Protein AF-0000000074538778 (afdb_homodimer)

InterPro domains:
  IPR007161 Putative heavy-metal chelation domain [PF04016] (122-268)
  IPR025251 Domain of unknown function DUF4213 [PF13938] (13-103)

Radius of gyration: 25.11 Å; Cα contacts (8 Å, |Δi|>4): 1162; chains: 2; bounding box: 48×78×56 Å

Organism: Campylobacter curvus (strain 525.92) (NCBI:txid360105)

pLDDT: mean 92.42, std 10.88, range [42.21, 98.9]

Secondary structure (DSSP, 8-state):
--HHHHHHHHHHHHHHGGGGGG-BEEEEEE-SSEEEEEETTS-EEEEE--GGGGTT--SSHHHHTT-TTTT--TT-BHHHHHGGGG-SSHHHHHHHHHHHHHHHHHHHHH-TTSSEEEET--GGGGS---TT-EEEEES--HHHHHHHHHTT-EEEEEES-GGGS-HHHHTTEEEGGGHHHHGGG-SEEEEEGGGGTTT-HHHHHHHS-TT-EEEEESTTS-S-THHHHTTT--EEEEEEES-HHHHHHHHHTT--HHHHBTTTEEEEEEE----/--HHHHHHHHHHHHHHGGGGGG-BEEEEEE-SSEEEEEETTS-EEEEE--GGGGTT--SSHHHHTT-TTTT--TT-BHHHHHGGGG-SSHHHHHHHHHHHHHHHHHHHHH-TTSSEEEET--GGGGS---TT-EEEEES--HHHHHHHHHTT-EEEEEES-GGGS-GGGGGGEEEGGGHHHHGGG-SEEEEEGGGGTTT-HHHHHHHS-TT-EEEEESTTS-S-THHHHTTT--EEEEEEES-HHHHHHHHHTT--HHHHBTTTEEEEEEE----

Solvent-accessible surface area (backbone atoms only — not comparable to full-atom values): 28325 Å² total; per-residue (Å²): 124,56,61,51,60,52,49,35,50,51,52,48,47,64,72,48,49,75,57,52,76,76,34,22,30,60,42,61,29,34,12,60,41,29,25,33,31,28,32,70,87,60,42,30,14,36,14,59,36,66,58,77,75,45,57,50,61,52,57,42,83,77,37,52,73,65,40,75,52,33,60,61,57,58,68,40,45,49,66,70,41,54,70,22,64,68,45,88,46,61,67,47,22,30,49,15,45,5,49,49,24,16,50,29,48,52,49,35,72,74,39,69,76,76,47,46,74,38,75,76,36,59,41,74,75,68,65,68,84,54,77,91,38,37,32,36,33,38,44,88,52,59,74,59,53,51,52,34,60,76,66,67,45,47,59,38,30,34,31,90,56,68,76,53,52,53,79,88,51,50,82,37,54,40,54,57,81,49,42,82,71,48,42,48,67,22,45,30,39,42,32,43,24,62,28,69,71,72,62,44,46,68,62,54,51,70,45,40,37,91,84,30,44,26,37,38,34,40,53,40,31,51,77,55,50,60,51,46,41,77,58,55,40,52,29,35,15,23,59,46,63,75,33,37,68,62,40,43,43,15,22,21,38,49,19,38,60,79,66,28,51,81,74,27,24,34,39,23,20,38,36,71,67,79,121,123,56,62,50,61,50,49,34,50,50,51,48,47,65,71,49,49,75,58,52,77,75,34,22,29,59,41,61,29,33,13,60,41,29,26,35,30,28,33,69,87,60,42,30,13,36,15,60,34,66,59,77,74,45,58,48,60,50,60,43,79,77,36,50,73,63,39,76,50,33,60,61,56,58,68,40,47,50,65,71,43,53,70,24,63,67,46,88,47,60,67,46,21,32,51,15,44,6,50,49,22,16,49,29,48,53,48,36,70,74,37,68,78,79,47,44,74,38,75,77,36,59,40,75,73,69,64,68,83,53,75,91,38,36,33,36,32,37,45,89,51,58,74,59,52,49,51,34,61,76,67,67,44,48,60,38,31,33,30,90,58,69,76,54,50,52,78,88,52,50,82,35,53,40,53,57,83,49,43,82,72,49,42,48,68,22,45,31,40,42,33,42,24,64,30,68,71,72,64,45,46,66,60,53,52,69,46,40,38,91,85,32,44,26,34,37,34,40,52,42,30,53,76,56,50,60,50,47,42,78,58,55,40,52,27,36,16,23,60,46,65,75,33,38,69,62,40,45,43,15,22,22,37,48,19,37,60,78,65,27,52,82,73,27,25,34,40,25,20,37,37,72,67,78,119

Structure (mmCIF, N/CA/C/O backbone):
data_AF-0000000074538778-model_v1
#
loop_
_entity.id
_entity.type
_entity.pdbx_description
1 polymer 'DUF364 domain-containing protein'
#
loop_
_atom_site.group_PDB
_atom_site.id
_atom_site.type_symbol
_atom_site.label_atom_id
_atom_site.label_alt_id
_atom_site.label_comp_id
_atom_site.label_asym_id
_atom_site.label_entity_id
_atom_site.label_seq_id
_atom_site.pdbx_PDB_ins_code
_atom_site.Cartn_x
_atom_site.Cartn_y
_atom_site.Cartn_z
_atom_site.occupancy
_atom_site.B_iso_or_equiv
_atom_site.auth_seq_id
_atom_site.auth_comp_id
_atom_site.auth_asym_id
_atom_site.auth_atom_id
_atom_site.pdbx_PDB_model_num
ATOM 1 N N . MET A 1 1 ? -11.277 22.935 -6.457 1 66.07 1 MET A N 1
ATOM 2 C CA . MET A 1 1 ? -9.817 22.98 -6.465 1 66.07 1 MET A CA 1
ATOM 3 C C . MET A 1 1 ? -9.282 23.518 -5.142 1 66.07 1 MET A C 1
ATOM 5 O O . MET A 1 1 ? -9.855 24.444 -4.566 1 66.07 1 MET A O 1
ATOM 9 N N . SER A 1 2 ? -8.25 22.771 -4.626 1 83.45 2 SER A N 1
ATOM 10 C CA . SER A 1 2 ? -7.793 23.202 -3.309 1 83.45 2 SER A CA 1
ATOM 11 C C . SER A 1 2 ? -7.006 24.505 -3.396 1 83.45 2 SER A C 1
ATOM 13 O O . SER A 1 2 ? -5.907 24.537 -3.954 1 83.45 2 SER A O 1
ATOM 15 N N . LYS A 1 3 ? -7.53 25.666 -2.967 1 93.77 3 LYS A N 1
ATOM 16 C CA . LYS A 1 3 ? -6.87 26.967 -2.908 1 93.77 3 LYS A CA 1
ATOM 17 C C . LYS A 1 3 ? -5.702 26.947 -1.927 1 93.77 3 LYS A C 1
ATOM 19 O O . LYS A 1 3 ? -4.7 27.635 -2.132 1 93.77 3 LYS A O 1
ATOM 24 N N . ILE A 1 4 ? -5.816 26.131 -0.968 1 96.57 4 ILE A N 1
ATOM 25 C CA . ILE A 1 4 ? -4.775 26.031 0.049 1 96.57 4 ILE A CA 1
ATOM 26 C C . ILE A 1 4 ? -3.5 25.466 -0.571 1 96.57 4 ILE A C 1
ATOM 28 O O . ILE A 1 4 ? -2.412 26.015 -0.379 1 96.57 4 ILE A O 1
ATOM 32 N N . LEU A 1 5 ? -3.605 24.417 -1.345 1 97.24 5 LEU A N 1
ATOM 33 C CA . LEU A 1 5 ? -2.441 23.821 -1.992 1 97.24 5 LEU A CA 1
ATOM 34 C C . LEU A 1 5 ? -1.832 24.782 -3.008 1 97.24 5 LEU A C 1
ATOM 36 O O . LEU A 1 5 ? -0.608 24.896 -3.104 1 97.24 5 LEU A O 1
ATOM 40 N N . GLU A 1 6 ? -2.675 25.508 -3.682 1 96.93 6 GLU A N 1
ATOM 41 C CA . GLU A 1 6 ? -2.205 26.477 -4.667 1 96.93 6 GLU A CA 1
ATOM 42 C C . GLU A 1 6 ? -1.406 27.595 -4.003 1 96.93 6 GLU A C 1
ATOM 44 O O . GLU A 1 6 ? -0.347 27.987 -4.498 1 96.93 6 GLU A O 1
ATOM 49 N N . GLN A 1 7 ? -1.951 28.116 -2.972 1 97.34 7 GLN A N 1
ATOM 50 C CA . GLN A 1 7 ? -1.286 29.203 -2.261 1 97.34 7 GLN A CA 1
ATOM 51 C C . GLN A 1 7 ? 0.018 28.729 -1.627 1 97.34 7 GLN A C 1
ATOM 53 O O . GLN A 1 7 ? 1.004 29.468 -1.596 1 97.34 7 GLN A O 1
ATOM 58 N N . THR A 1 8 ? -0.008 27.523 -1.117 1 97.18 8 THR A N 1
ATOM 59 C CA . THR A 1 8 ? 1.219 26.947 -0.577 1 97.18 8 THR A CA 1
ATOM 60 C C . THR A 1 8 ? 2.28 26.815 -1.666 1 97.18 8 THR A C 1
ATOM 62 O O . THR A 1 8 ? 3.441 27.173 -1.456 1 97.18 8 THR A O 1
ATOM 65 N N . LEU A 1 9 ? 1.862 26.338 -2.797 1 97.43 9 LEU A N 1
ATOM 66 C CA . LEU A 1 9 ? 2.772 26.221 -3.931 1 97.43 9 LEU A CA 1
ATOM 67 C C . LEU A 1 9 ? 3.314 27.588 -4.336 1 97.43 9 LEU A C 1
ATOM 69 O O . LEU A 1 9 ? 4.5 27.723 -4.645 1 97.43 9 LEU A O 1
ATOM 73 N N . GLY A 1 10 ? 2.425 28.542 -4.365 1 97.43 10 GLY A N 1
ATOM 74 C CA . GLY A 1 10 ? 2.872 29.898 -4.644 1 97.43 10 GLY A CA 1
ATOM 75 C C . GLY A 1 10 ? 3.975 30.366 -3.713 1 97.43 10 GLY A C 1
ATOM 76 O O . GLY A 1 10 ? 4.961 30.956 -4.159 1 97.43 10 GLY A O 1
ATOM 77 N N . GLN A 1 11 ? 3.863 30.135 -2.44 1 96.77 11 GLN A N 1
ATOM 78 C CA . GLN A 1 11 ? 4.877 30.501 -1.457 1 96.77 11 GLN A CA 1
ATOM 79 C C . GLN A 1 11 ? 6.19 29.769 -1.723 1 96.77 11 GLN A C 1
ATOM 81 O O . GLN A 1 11 ? 7.269 30.348 -1.583 1 96.77 11 GLN A O 1
ATOM 86 N N . ILE A 1 12 ? 6.084 28.514 -2.097 1 97.72 12 ILE A N 1
ATOM 87 C CA . ILE A 1 12 ? 7.263 27.71 -2.397 1 97.72 12 ILE A CA 1
ATOM 88 C C . ILE A 1 12 ? 8.008 28.311 -3.588 1 97.72 12 ILE A C 1
ATOM 90 O O . ILE A 1 12 ? 9.23 28.472 -3.546 1 97.72 12 ILE A O 1
ATOM 94 N N . TYR A 1 13 ? 7.265 28.654 -4.603 1 97.95 13 TYR A N 1
ATOM 95 C CA . TYR A 1 13 ? 7.875 29.262 -5.78 1 97.95 13 TYR A CA 1
ATOM 96 C C . TYR A 1 13 ? 8.537 30.589 -5.427 1 97.95 13 TYR A C 1
ATOM 98 O O . TYR A 1 13 ? 9.595 30.924 -5.965 1 97.95 13 TYR A O 1
ATOM 106 N N . GLU A 1 14 ? 7.918 31.301 -4.538 1 97.38 14 GLU A N 1
ATOM 107 C CA . GLU A 1 14 ? 8.48 32.577 -4.106 1 97.38 14 GLU A CA 1
ATOM 108 C C . GLU A 1 14 ? 9.798 32.377 -3.363 1 97.38 14 GLU A C 1
ATOM 110 O O . GLU A 1 14 ? 10.758 33.119 -3.581 1 97.38 14 GLU A O 1
ATOM 115 N N . ILE A 1 15 ? 9.861 31.442 -2.54 1 96.96 15 ILE A N 1
ATOM 116 C CA . ILE A 1 15 ? 11.021 31.233 -1.68 1 96.96 15 ILE A CA 1
ATOM 117 C C . ILE A 1 15 ? 12.147 30.585 -2.481 1 96.96 15 ILE A C 1
ATOM 119 O O . ILE A 1 15 ? 13.302 31.01 -2.397 1 96.96 15 ILE A O 1
ATOM 123 N N . LEU A 1 16 ? 11.816 29.527 -3.275 1 97.32 16 LEU A N 1
ATOM 124 C CA . LEU A 1 16 ? 12.849 28.746 -3.948 1 97.32 16 LEU A CA 1
ATOM 125 C C . LEU A 1 16 ? 13.26 29.405 -5.26 1 97.32 16 LEU A C 1
ATOM 127 O O . LEU A 1 16 ? 14.377 29.197 -5.741 1 97.32 16 LEU A O 1
ATOM 131 N N . GLY A 1 17 ? 12.371 30.192 -5.891 1 96.51 17 GLY A N 1
ATOM 132 C CA . GLY A 1 17 ? 12.679 30.83 -7.161 1 96.51 17 GLY A CA 1
ATOM 133 C C . GLY A 1 17 ? 13.146 29.852 -8.222 1 96.51 17 GLY A C 1
ATOM 134 O O . GLY A 1 17 ? 12.498 28.832 -8.462 1 96.51 17 GLY A O 1
ATOM 135 N N . SER A 1 18 ? 14.265 30.068 -8.873 1 96.89 18 SER A N 1
ATOM 136 C CA . SER A 1 18 ? 14.776 29.274 -9.985 1 96.89 18 SER A CA 1
ATOM 137 C C . SER A 1 18 ? 15.392 27.968 -9.495 1 96.89 18 SER A C 1
ATOM 139 O O . SER A 1 18 ? 15.635 27.054 -10.286 1 96.89 18 SER A O 1
ATOM 141 N N . GLU A 1 19 ? 15.617 27.892 -8.241 1 97.25 19 GLU A N 1
ATOM 142 C CA . GLU A 1 19 ? 16.212 26.682 -7.683 1 97.25 19 GLU A CA 1
ATOM 143 C C . GLU A 1 19 ? 15.313 25.47 -7.909 1 97.25 19 GLU A C 1
ATOM 145 O O . GLU A 1 19 ? 15.797 24.339 -7.99 1 97.25 19 GLU A O 1
ATOM 150 N N . ILE A 1 20 ? 14.072 25.74 -7.985 1 98 20 ILE A N 1
ATOM 151 C CA . ILE A 1 20 ? 13.107 24.653 -8.107 1 98 20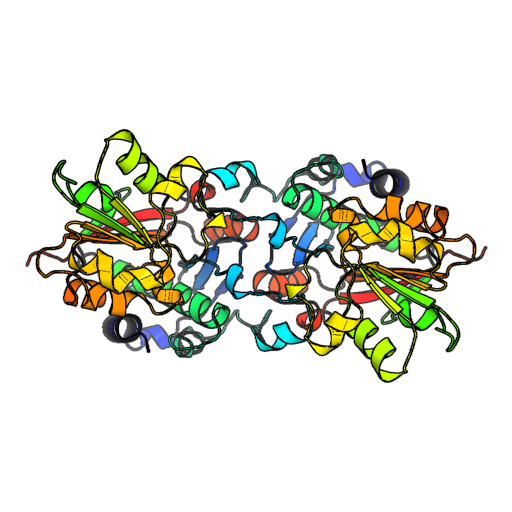 ILE A CA 1
ATOM 152 C C . ILE A 1 20 ? 13.34 23.9 -9.415 1 98 20 ILE A C 1
ATOM 154 O O . ILE A 1 20 ? 13.02 22.714 -9.522 1 98 20 ILE A O 1
ATOM 158 N N . GLU A 1 21 ? 13.934 24.537 -10.416 1 97.82 21 GLU A N 1
ATOM 159 C CA . GLU A 1 21 ? 14.214 23.933 -11.715 1 97.82 21 GLU A CA 1
ATOM 160 C C . GLU A 1 21 ? 15.252 22.822 -11.595 1 97.82 21 GLU A C 1
ATOM 162 O O . GLU A 1 21 ? 15.335 21.947 -12.46 1 97.82 21 GLU A O 1
ATOM 167 N N . ASN A 1 22 ? 15.997 22.813 -10.523 1 98.04 22 ASN A N 1
ATOM 168 C CA . ASN A 1 22 ? 17.074 21.845 -10.344 1 98.04 22 ASN A CA 1
ATOM 169 C C . ASN A 1 22 ? 16.68 20.741 -9.368 1 98.04 22 ASN A C 1
ATOM 171 O O . ASN A 1 22 ? 17.495 19.878 -9.037 1 98.04 22 ASN A O 1
ATOM 175 N N . LEU A 1 23 ? 15.496 20.792 -8.899 1 98.71 23 LEU A N 1
ATOM 176 C CA . LEU A 1 23 ? 15.036 19.789 -7.946 1 98.71 23 LEU A CA 1
ATOM 177 C C . LEU A 1 23 ? 14.266 18.679 -8.653 1 98.71 23 LEU A C 1
ATOM 179 O O . LEU A 1 23 ? 13.362 18.952 -9.447 1 98.71 23 LEU A O 1
ATOM 183 N N . SER A 1 24 ? 14.681 17.483 -8.376 1 98.78 24 SER A N 1
ATOM 184 C CA . SER A 1 24 ? 14.063 16.299 -8.964 1 98.78 24 SER A CA 1
ATOM 185 C C . SER A 1 24 ? 13.83 15.218 -7.914 1 98.78 24 SER A C 1
ATOM 187 O O . SER A 1 24 ? 14.388 15.281 -6.816 1 98.78 24 SER A O 1
ATOM 189 N N . VAL A 1 25 ? 13.037 14.302 -8.302 1 98.51 25 VAL A N 1
ATOM 190 C CA . VAL A 1 25 ? 12.722 13.2 -7.399 1 98.51 25 VAL A CA 1
ATOM 191 C C . VAL A 1 25 ? 13.799 12.122 -7.503 1 98.51 25 VAL A C 1
ATOM 193 O O . VAL A 1 25 ? 14.176 11.716 -8.605 1 98.51 25 VAL A O 1
ATOM 196 N N . GLU A 1 26 ? 14.256 11.729 -6.391 1 98.62 26 GLU A N 1
ATOM 197 C CA . GLU A 1 26 ? 15.294 10.704 -6.332 1 98.62 26 GLU A CA 1
ATOM 198 C C . GLU A 1 26 ? 14.709 9.348 -5.948 1 98.62 26 GLU A C 1
ATOM 200 O O . GLU A 1 26 ? 15.253 8.305 -6.317 1 98.62 26 GLU A O 1
ATOM 205 N N . ARG A 1 27 ? 13.664 9.338 -5.239 1 98.5 27 ARG A N 1
ATOM 206 C CA . ARG A 1 27 ? 13.038 8.108 -4.766 1 98.5 27 ARG A CA 1
ATOM 207 C C . ARG A 1 27 ? 11.566 8.333 -4.437 1 98.5 27 ARG A C 1
ATOM 209 O O . ARG A 1 27 ? 11.197 9.384 -3.908 1 98.5 27 ARG A O 1
ATOM 216 N N . VAL A 1 28 ? 10.738 7.459 -4.779 1 98.59 28 VAL A N 1
ATOM 217 C CA . VAL A 1 28 ? 9.31 7.485 -4.48 1 98.59 28 VAL A CA 1
ATOM 218 C C . VAL A 1 28 ? 8.879 6.139 -3.902 1 98.59 28 VAL A C 1
ATOM 220 O O . VAL A 1 28 ? 9.281 5.085 -4.401 1 98.59 28 VAL A O 1
ATOM 223 N N . VAL A 1 29 ? 8.111 6.158 -2.86 1 98.49 29 VAL A N 1
ATOM 224 C CA . VAL A 1 29 ? 7.566 4.94 -2.269 1 98.49 29 VAL A CA 1
ATOM 225 C C . VAL A 1 29 ? 6.093 5.146 -1.923 1 98.49 29 VAL A C 1
ATOM 227 O O . VAL A 1 29 ? 5.757 5.993 -1.092 1 98.49 29 VAL A O 1
ATOM 230 N N . PHE A 1 30 ? 5.265 4.413 -2.583 1 96.8 30 PHE A N 1
ATOM 231 C CA . PHE A 1 30 ? 3.877 4.282 -2.154 1 96.8 30 PHE A CA 1
ATOM 232 C C . PHE A 1 30 ? 3.717 3.115 -1.187 1 96.8 30 PHE A C 1
ATOM 234 O O . PHE A 1 30 ? 3.515 1.975 -1.609 1 96.8 30 PHE A O 1
ATOM 241 N N . GLY A 1 31 ? 3.833 3.451 0.135 1 95.49 31 GLY A N 1
ATOM 242 C CA . GLY A 1 31 ? 3.615 2.429 1.146 1 95.49 31 GLY A CA 1
ATOM 243 C C . GLY A 1 31 ? 2.15 2.217 1.475 1 95.49 31 GLY A C 1
ATOM 244 O O . GLY A 1 31 ? 1.28 2.894 0.922 1 95.49 31 GLY A O 1
ATOM 245 N N . LEU A 1 32 ? 1.908 1.312 2.307 1 93.36 32 LEU A N 1
ATOM 246 C CA . LEU A 1 32 ? 0.542 0.94 2.662 1 93.36 32 LEU A CA 1
ATOM 247 C C . LEU A 1 32 ? -0.135 2.051 3.457 1 93.36 32 LEU A C 1
ATOM 249 O O . LEU A 1 32 ? -1.337 2.282 3.308 1 93.36 32 LEU A O 1
ATOM 253 N N . PHE A 1 33 ? 0.695 2.797 4.19 1 92.9 33 PHE A N 1
ATOM 254 C CA . PHE A 1 33 ? 0.087 3.789 5.068 1 92.9 33 PHE A CA 1
ATOM 255 C C . PHE A 1 33 ? 0.466 5.2 4.636 1 92.9 33 PHE A C 1
ATOM 257 O O . PHE A 1 33 ? -0.345 6.124 4.732 1 92.9 33 PHE A O 1
ATOM 264 N N . PHE A 1 34 ? 1.683 5.225 4.217 1 95.53 34 PHE A N 1
ATOM 265 C CA . PHE A 1 34 ? 2.193 6.53 3.813 1 95.53 34 PHE A CA 1
ATOM 266 C C . PHE A 1 34 ? 2.888 6.445 2.46 1 95.53 34 PHE A C 1
ATOM 268 O O . PHE A 1 34 ? 3.389 5.385 2.079 1 95.53 34 PHE A O 1
ATOM 275 N N . THR A 1 35 ? 2.888 7.528 1.818 1 97.44 35 THR A N 1
ATOM 276 C CA . THR A 1 35 ? 3.675 7.767 0.612 1 97.44 35 THR A CA 1
ATOM 277 C C . THR A 1 35 ? 4.81 8.748 0.893 1 97.44 35 THR A C 1
ATOM 279 O O . THR A 1 35 ? 4.606 9.769 1.553 1 97.44 35 THR A O 1
ATOM 282 N N . GLY A 1 36 ? 6.018 8.367 0.466 1 98.45 36 GLY A N 1
ATOM 283 C CA . GLY A 1 36 ? 7.173 9.224 0.68 1 98.45 36 GLY A CA 1
ATOM 284 C C . GLY A 1 36 ? 7.932 9.533 -0.596 1 98.45 36 GLY A C 1
ATOM 285 O O . GLY A 1 36 ? 7.929 8.735 -1.535 1 98.45 36 GLY A O 1
ATOM 286 N N . VAL A 1 37 ? 8.555 10.69 -0.618 1 98.74 37 VAL A N 1
ATOM 287 C CA . VAL A 1 37 ? 9.421 11.092 -1.722 1 98.74 37 VAL A CA 1
ATOM 288 C C . VAL A 1 37 ? 10.716 11.686 -1.174 1 98.74 37 VAL A C 1
ATOM 290 O O . VAL A 1 37 ? 10.712 12.342 -0.129 1 98.74 37 VAL A O 1
ATOM 293 N N . LYS A 1 38 ? 11.759 11.382 -1.762 1 98.9 38 LYS A N 1
ATOM 294 C CA . LYS A 1 38 ? 13.039 12.041 -1.521 1 98.9 38 LYS A CA 1
ATOM 295 C C . LYS A 1 38 ? 13.495 12.824 -2.749 1 98.9 38 LYS A C 1
ATOM 297 O O . LYS A 1 38 ? 13.461 12.308 -3.868 1 98.9 38 LYS A O 1
ATOM 302 N N . LEU A 1 39 ? 13.846 14.049 -2.588 1 98.88 39 LEU A N 1
ATOM 303 C CA . LEU A 1 39 ? 14.383 14.878 -3.662 1 98.88 39 LEU A CA 1
ATOM 304 C C . LEU A 1 39 ? 15.901 14.76 -3.733 1 98.88 39 LEU A C 1
ATOM 306 O O . LEU A 1 39 ? 16.53 14.226 -2.816 1 98.88 39 LEU A O 1
ATOM 310 N N . ASN A 1 40 ? 16.447 15.232 -4.814 1 98.76 40 ASN A N 1
ATOM 311 C CA . ASN A 1 40 ? 17.883 15.109 -5.043 1 98.76 40 ASN A CA 1
ATOM 312 C C . ASN A 1 40 ? 18.68 15.987 -4.083 1 98.76 40 ASN A C 1
ATOM 314 O O . ASN A 1 40 ? 19.9 15.847 -3.975 1 98.76 40 ASN A O 1
ATOM 318 N N . ASN A 1 41 ? 18.11 16.909 -3.35 1 98.49 41 ASN A N 1
ATOM 319 C CA . ASN A 1 41 ? 18.816 17.677 -2.33 1 98.49 41 ASN A CA 1
ATOM 320 C C . ASN A 1 41 ? 18.804 16.963 -0.982 1 98.49 41 ASN A C 1
ATOM 322 O O . ASN A 1 41 ? 19.232 17.526 0.027 1 98.49 41 ASN A O 1
ATOM 326 N N . GLY A 1 42 ? 18.19 15.771 -0.902 1 98.5 42 GLY A N 1
ATOM 327 C CA . GLY A 1 42 ? 18.252 14.931 0.284 1 98.5 42 GLY A CA 1
ATOM 328 C C . GLY A 1 42 ? 17.047 15.091 1.191 1 98.5 42 GLY A C 1
ATOM 329 O O . GLY A 1 42 ? 16.929 14.397 2.203 1 98.5 42 GLY A O 1
ATOM 330 N N . VAL A 1 43 ? 16.12 15.947 0.883 1 98.6 43 VAL A N 1
ATOM 331 C CA . VAL A 1 43 ? 14.959 16.225 1.722 1 98.6 43 VAL A CA 1
ATOM 332 C C . VAL A 1 43 ? 13.789 15.343 1.293 1 98.6 43 VAL A C 1
ATOM 334 O O . VAL A 1 43 ? 13.593 15.098 0.1 1 98.6 43 VAL A O 1
ATOM 337 N N . ALA A 1 44 ? 13.015 14.876 2.249 1 98.69 44 ALA A N 1
ATOM 338 C CA . ALA A 1 44 ? 11.878 14.009 1.949 1 98.69 44 ALA A CA 1
ATOM 339 C C . ALA A 1 44 ? 10.568 14.645 2.403 1 98.69 44 ALA A C 1
ATOM 341 O O . ALA A 1 44 ? 10.568 15.551 3.24 1 98.69 44 ALA A O 1
ATOM 342 N N . GLY A 1 45 ? 9.536 14.269 1.813 1 98.63 45 GLY A N 1
ATOM 343 C CA . GLY A 1 45 ? 8.169 14.587 2.193 1 98.63 45 GLY A CA 1
ATOM 344 C C . GLY A 1 45 ? 7.281 13.362 2.306 1 98.63 45 GLY A C 1
ATOM 345 O O . GLY A 1 45 ? 7.57 12.322 1.71 1 98.63 45 GLY A O 1
ATOM 346 N N . VAL A 1 46 ? 6.212 13.488 3.084 1 98.35 46 VAL A N 1
ATOM 347 C CA . VAL A 1 46 ? 5.344 12.356 3.389 1 98.35 46 VAL A CA 1
ATOM 348 C C . VAL A 1 46 ? 3.882 12.772 3.246 1 98.35 46 VAL A C 1
ATOM 350 O O . VAL A 1 46 ? 3.526 13.918 3.529 1 98.35 46 VAL A O 1
ATOM 353 N N . SER A 1 47 ? 3.085 11.911 2.812 1 97.57 47 SER A N 1
ATOM 354 C CA . SER A 1 47 ? 1.632 12.028 2.739 1 97.57 47 SER A CA 1
ATOM 355 C C . SER A 1 47 ? 0.954 10.702 3.062 1 97.57 47 SER A C 1
ATOM 357 O O . SER A 1 47 ? 1.555 9.637 2.906 1 97.57 47 SER A O 1
ATOM 359 N N . TYR A 1 48 ? -0.199 10.781 3.579 1 95.51 48 TYR A N 1
ATOM 360 C CA . TYR A 1 48 ? -1.008 9.588 3.804 1 95.51 48 TYR A CA 1
ATOM 361 C C . TYR A 1 48 ? -1.328 8.889 2.488 1 95.51 48 TYR A C 1
ATOM 363 O O . TYR A 1 48 ? -1.599 9.545 1.48 1 95.51 48 TYR A O 1
ATOM 371 N N . THR A 1 49 ? -1.285 7.549 2.462 1 94.43 49 THR A N 1
ATOM 372 C CA . THR A 1 49 ? -1.726 6.775 1.307 1 94.43 49 THR A CA 1
ATOM 373 C C . THR A 1 49 ? -3.224 6.496 1.382 1 94.43 49 THR A C 1
ATOM 375 O O . THR A 1 49 ? -3.69 5.819 2.301 1 94.43 49 THR A O 1
ATOM 378 N N . PRO A 1 50 ? -3.968 6.938 0.458 1 90.22 50 PRO A N 1
ATOM 379 C CA . PRO A 1 50 ? -5.423 6.774 0.509 1 90.22 50 PRO A CA 1
ATOM 380 C C . PRO A 1 50 ? -5.882 5.408 0.005 1 90.22 50 PRO A C 1
ATOM 382 O O . PRO A 1 50 ? -6.496 5.314 -1.06 1 90.22 50 PRO A O 1
ATOM 385 N N . LEU A 1 51 ? -5.772 4.423 0.756 1 85.2 51 LEU A N 1
ATOM 386 C CA . LEU A 1 51 ? -6.025 3.044 0.354 1 85.2 51 LEU A CA 1
ATOM 387 C C . LEU A 1 51 ? -7.488 2.848 -0.028 1 85.2 51 LEU A C 1
ATOM 389 O O . LEU A 1 51 ? -7.797 2.091 -0.951 1 85.2 51 LEU A O 1
ATOM 393 N N . LYS A 1 52 ? -8.378 3.477 0.651 1 78.16 52 LYS A N 1
ATOM 394 C CA . LYS A 1 52 ? -9.807 3.265 0.437 1 78.16 52 LYS A CA 1
ATOM 395 C C . LYS A 1 52 ? -10.235 3.754 -0.943 1 78.16 52 LYS A C 1
ATOM 397 O O . LYS A 1 52 ? -11.256 3.314 -1.474 1 78.16 52 LYS A O 1
ATOM 402 N N . SER A 1 53 ? -9.46 4.755 -1.306 1 73.53 53 SER A N 1
ATOM 403 C CA . SER A 1 53 ? -9.787 5.289 -2.624 1 73.53 53 SER A CA 1
ATOM 404 C C . SER A 1 53 ? -9.363 4.329 -3.73 1 73.53 53 SER A C 1
ATOM 406 O O . SER A 1 53 ? -9.735 4.508 -4.891 1 73.53 53 SER A O 1
ATOM 408 N N . LEU A 1 54 ? -8.462 3.447 -3.331 1 72.41 54 LEU A N 1
ATOM 409 C CA . LEU A 1 54 ? -8.003 2.492 -4.335 1 72.41 54 LEU A CA 1
ATOM 410 C C . LEU A 1 54 ? -9.065 1.431 -4.601 1 72.41 54 LEU A C 1
ATOM 412 O O . LEU A 1 54 ? -9.025 0.751 -5.629 1 72.41 54 LEU A O 1
ATOM 416 N N . GLY A 1 55 ? -10.302 1.926 -4.228 1 56.75 55 GLY A N 1
ATOM 417 C CA . GLY A 1 55 ? -11.45 1.078 -4.506 1 56.75 55 GLY A CA 1
ATOM 418 C C . GLY A 1 55 ? -11.094 -0.394 -4.604 1 56.75 55 GLY A C 1
ATOM 419 O O . GLY A 1 55 ? -10.131 -0.848 -3.983 1 56.75 55 GLY A O 1
ATOM 420 N N . SER A 1 56 ? -11.905 -0.953 -5.379 1 51.53 56 SER A N 1
ATOM 421 C CA . SER A 1 56 ? -11.843 -2.341 -5.825 1 51.53 56 SER A CA 1
ATOM 422 C C . SER A 1 56 ? -10.692 -2.557 -6.803 1 51.53 56 SER A C 1
ATOM 424 O O . SER A 1 56 ? -10.81 -3.345 -7.743 1 51.53 56 SER A O 1
ATOM 426 N N . ALA A 1 57 ? -9.731 -1.572 -6.658 1 48.24 57 ALA A N 1
ATOM 427 C CA . ALA A 1 57 ? -8.691 -1.728 -7.671 1 48.24 57 ALA A CA 1
ATOM 428 C C . ALA A 1 57 ? -8.19 -3.169 -7.725 1 48.24 57 ALA A C 1
ATOM 430 O O . ALA A 1 57 ? -7.721 -3.708 -6.719 1 48.24 57 ALA A O 1
ATOM 431 N N . VAL A 1 58 ? -8.891 -3.882 -8.558 1 48.79 58 VAL A N 1
ATOM 432 C CA . VAL A 1 58 ? -8.276 -5.138 -8.974 1 48.79 58 VAL A CA 1
ATOM 433 C C . VAL A 1 58 ? -6.919 -4.862 -9.618 1 48.79 58 VAL A C 1
ATOM 435 O O . VAL A 1 58 ? -6.735 -3.835 -10.277 1 48.79 58 VAL A O 1
ATOM 438 N N . CYS A 1 59 ? -5.718 -5.294 -9.023 1 53.15 59 CYS A N 1
ATOM 439 C CA . CYS A 1 59 ? -4.342 -5.103 -9.468 1 53.15 59 CYS A CA 1
ATOM 440 C C . CYS A 1 59 ? -4.296 -4.686 -10.933 1 53.15 59 CYS A C 1
ATOM 442 O O . CYS A 1 59 ? -3.44 -3.894 -11.331 1 53.15 59 CYS A O 1
ATOM 444 N N . CYS A 1 60 ? -5.226 -4.881 -11.804 1 58.15 60 CYS A N 1
ATOM 445 C CA . CYS A 1 60 ? -4.582 -4.99 -13.108 1 58.15 60 CYS A CA 1
ATOM 446 C C . CYS A 1 60 ? -5.172 -3.989 -14.093 1 58.15 60 CYS A C 1
ATOM 448 O O . CYS A 1 60 ? -4.63 -2.897 -14.275 1 58.15 60 CYS A O 1
ATOM 450 N N . PRO A 1 61 ? -6.069 -4.104 -14.992 1 47.35 61 PRO A N 1
ATOM 451 C CA . PRO A 1 61 ? -6.34 -3.24 -16.144 1 47.35 61 PRO A CA 1
ATOM 452 C C . PRO A 1 61 ? -6.718 -1.817 -15.737 1 47.35 61 PRO A C 1
ATOM 454 O O . PRO A 1 61 ? -6.248 -0.852 -16.345 1 47.35 61 PRO A O 1
ATOM 457 N N . SER A 1 62 ? -7.554 -1.63 -14.831 1 47.42 62 SER A N 1
ATOM 458 C CA . SER A 1 62 ? -8.1 -0.327 -14.465 1 47.42 62 SER A CA 1
ATOM 459 C C . SER A 1 62 ? -7.069 0.515 -13.721 1 47.42 62 SER A C 1
ATOM 461 O O . SER A 1 62 ? -7.151 1.745 -13.717 1 47.42 62 SER A O 1
ATOM 463 N N . GLN A 1 63 ? -6.04 -0.125 -13.279 1 49.74 63 GLN A N 1
ATOM 464 C CA . GLN A 1 63 ? -5.079 0.545 -12.409 1 49.74 63 GLN A CA 1
ATOM 465 C C . GLN A 1 63 ? -3.968 1.204 -13.222 1 49.74 63 GLN A C 1
ATOM 467 O O . GLN A 1 63 ? -3.388 2.204 -12.793 1 49.74 63 GLN A O 1
ATOM 472 N N . ALA A 1 64 ? -3.688 0.556 -14.405 1 46.87 64 ALA A N 1
ATOM 473 C CA . ALA A 1 64 ? -2.677 1.159 -15.269 1 46.87 64 ALA A CA 1
ATOM 474 C C . ALA A 1 64 ? -2.989 2.629 -15.536 1 46.87 64 ALA A C 1
ATOM 476 O O . ALA A 1 64 ? -2.078 3.452 -15.654 1 46.87 64 ALA A O 1
ATOM 477 N N . ASP A 1 65 ? -4.232 2.862 -15.428 1 53.37 65 ASP A N 1
ATOM 478 C CA . ASP A 1 65 ? -4.606 4.241 -15.728 1 53.37 65 ASP A CA 1
ATOM 479 C C . ASP A 1 65 ? -4.348 5.153 -14.53 1 53.37 65 ASP A C 1
ATOM 481 O O . ASP A 1 65 ? -4.197 6.366 -14.688 1 53.37 65 ASP A O 1
ATOM 485 N N . LYS A 1 66 ? -4.142 4.477 -13.449 1 57.99 66 LYS A N 1
ATOM 486 C CA . LYS A 1 66 ? -4.089 5.304 -12.246 1 57.99 66 LYS A CA 1
ATOM 487 C C . LYS A 1 66 ? -2.661 5.753 -11.95 1 57.99 66 LYS A C 1
ATOM 489 O O . LYS A 1 66 ? -2.445 6.845 -11.421 1 57.99 66 LYS A O 1
ATOM 494 N N . MET A 1 67 ? -1.634 4.974 -12.356 1 67.46 67 MET A N 1
ATOM 495 C CA . MET A 1 67 ? -0.243 5.391 -12.2 1 67.46 67 MET A CA 1
ATOM 496 C C . MET A 1 67 ? 0.585 4.987 -13.415 1 67.46 67 MET A C 1
ATOM 498 O O . MET A 1 67 ? 1.449 4.114 -13.321 1 67.46 67 MET A O 1
ATOM 502 N N . PRO A 1 68 ? 0.437 5.7 -14.437 1 69.68 68 PRO A N 1
ATOM 503 C CA . PRO A 1 68 ? 1.03 5.24 -15.695 1 69.68 68 PRO A CA 1
ATOM 504 C C . PRO A 1 68 ? 2.557 5.277 -15.675 1 69.68 68 PRO A C 1
ATOM 506 O O . PRO A 1 68 ? 3.205 4.576 -16.456 1 69.68 68 PRO A O 1
ATOM 509 N N . LEU A 1 69 ? 3.088 5.895 -14.738 1 81.87 69 LEU A N 1
ATOM 510 C CA . LEU A 1 69 ? 4.531 6.095 -14.813 1 81.87 69 LEU A CA 1
ATOM 511 C C . LEU A 1 69 ? 5.245 5.33 -13.704 1 81.87 69 LEU A C 1
ATOM 513 O O . LEU A 1 69 ? 6.379 5.658 -13.348 1 81.87 69 LEU A O 1
ATOM 517 N N . SER A 1 70 ? 4.63 4.341 -13.251 1 90.17 70 SER A N 1
ATOM 518 C CA . SER A 1 70 ? 5.29 3.528 -12.235 1 90.17 70 SER A CA 1
ATOM 519 C C . SER A 1 70 ? 6.614 2.97 -12.747 1 90.17 70 SER A C 1
ATOM 521 O O . SER A 1 70 ? 6.684 2.451 -13.863 1 90.17 70 SER A O 1
ATOM 523 N N . GLY A 1 71 ? 7.679 3.149 -12.015 1 92.94 71 GLY A N 1
ATOM 524 C CA . GLY A 1 71 ? 9.016 2.722 -12.396 1 92.94 71 GLY A CA 1
ATOM 525 C C . GLY A 1 71 ? 9.781 3.777 -13.173 1 92.94 71 GLY A C 1
ATOM 526 O O . GLY A 1 71 ? 10.94 3.57 -13.537 1 92.94 71 GLY A O 1
ATOM 527 N N . ARG A 1 72 ? 9.182 4.917 -13.427 1 94.82 72 ARG A N 1
ATOM 528 C CA . ARG A 1 72 ? 9.815 5.967 -14.219 1 94.82 72 ARG A CA 1
ATOM 529 C C . ARG A 1 72 ? 9.643 7.33 -13.557 1 94.82 72 ARG A C 1
ATOM 531 O O . ARG A 1 72 ? 9.645 8.36 -14.235 1 94.82 72 ARG A O 1
ATOM 538 N N . LEU A 1 73 ? 9.4 7.341 -12.334 1 96.96 73 LEU A N 1
ATOM 539 C CA . LEU A 1 73 ? 9.161 8.595 -11.627 1 96.96 73 LEU A CA 1
ATOM 540 C C . LEU A 1 73 ? 10.478 9.253 -11.229 1 96.96 73 LEU A C 1
ATOM 542 O O . LEU A 1 73 ? 10.566 10.481 -11.155 1 96.96 73 LEU A O 1
ATOM 546 N N . VAL A 1 74 ? 11.473 8.447 -10.971 1 97.08 74 VAL A N 1
ATOM 547 C CA . VAL A 1 74 ? 12.77 8.925 -10.505 1 97.08 74 VAL A CA 1
ATOM 548 C C . VAL A 1 74 ? 13.441 9.75 -11.6 1 97.08 74 VAL A C 1
ATOM 550 O O . VAL A 1 74 ? 13.413 9.374 -12.775 1 97.08 74 VAL A O 1
ATOM 553 N N . GLY A 1 75 ? 13.988 10.863 -11.22 1 97.62 75 GLY A N 1
ATOM 554 C CA . GLY A 1 75 ? 14.704 11.717 -12.154 1 97.62 75 GLY A CA 1
ATOM 555 C C . GLY A 1 75 ? 13.856 12.853 -12.693 1 97.62 75 GLY A C 1
ATOM 556 O O . GLY A 1 75 ? 14.386 13.845 -13.198 1 97.62 75 GLY A O 1
ATOM 557 N N . LYS A 1 76 ? 12.612 12.775 -12.602 1 97.87 76 LYS A N 1
ATOM 558 C CA . LYS A 1 76 ? 11.73 13.838 -13.074 1 97.87 76 LYS A CA 1
ATOM 559 C C . LYS A 1 76 ? 11.814 15.065 -12.17 1 97.87 76 LYS A C 1
ATOM 561 O O . LYS A 1 76 ? 11.952 14.937 -10.952 1 97.87 76 LYS A O 1
ATOM 566 N N . ASN A 1 77 ? 11.669 16.201 -12.809 1 98.67 77 ASN A N 1
ATOM 567 C CA . ASN A 1 77 ? 11.629 17.446 -12.051 1 98.67 77 ASN A CA 1
ATOM 568 C C . ASN A 1 77 ? 10.389 17.524 -11.165 1 98.67 77 ASN A C 1
ATOM 570 O O . ASN A 1 77 ? 9.315 17.058 -11.55 1 98.67 77 ASN A O 1
ATOM 574 N N . VAL A 1 78 ? 10.503 18.191 -10.058 1 98.76 78 VAL A N 1
ATOM 575 C CA . VAL A 1 78 ? 9.412 18.276 -9.092 1 98.76 78 VAL A CA 1
ATOM 576 C C . VAL A 1 78 ? 8.199 18.938 -9.741 1 98.76 78 VAL A C 1
ATOM 578 O O . VAL A 1 78 ? 7.056 18.637 -9.387 1 98.76 78 VAL A O 1
ATOM 581 N N . LYS A 1 79 ? 8.374 19.807 -10.677 1 98.34 79 LYS A N 1
ATOM 582 C CA . LYS A 1 79 ? 7.283 20.533 -11.32 1 98.34 79 LYS A CA 1
ATOM 583 C C . LYS A 1 79 ? 6.341 19.578 -12.048 1 98.34 79 LYS A C 1
ATOM 585 O O . LYS A 1 79 ? 5.144 19.848 -12.166 1 98.34 79 LYS A O 1
ATOM 590 N N . TYR A 1 80 ? 6.883 18.505 -12.528 1 97.75 80 TYR A N 1
ATOM 591 C CA . TYR A 1 80 ? 6.067 17.484 -13.175 1 97.75 80 TYR A CA 1
ATOM 592 C C . TYR A 1 80 ? 4.957 17.003 -12.248 1 97.75 80 TYR A C 1
ATOM 594 O O . TYR A 1 80 ? 3.807 16.859 -12.668 1 97.75 80 TYR A O 1
ATOM 602 N N . PHE A 1 81 ? 5.245 16.783 -11.011 1 97.95 81 PHE A N 1
ATOM 603 C CA . PHE A 1 81 ? 4.327 16.226 -10.025 1 97.95 81 PHE A CA 1
ATOM 604 C C . PHE A 1 81 ? 3.39 17.303 -9.489 1 97.95 81 PHE A C 1
ATOM 606 O O . PHE A 1 81 ? 2.246 17.016 -9.131 1 97.95 81 PHE A O 1
ATOM 613 N N . LEU A 1 82 ? 3.875 18.512 -9.409 1 97.89 82 LEU A N 1
ATOM 614 C CA . LEU A 1 82 ? 3.109 19.605 -8.821 1 97.89 82 LEU A CA 1
ATOM 615 C C . LEU A 1 82 ? 1.887 19.933 -9.673 1 97.89 82 LEU A C 1
ATOM 617 O O . LEU A 1 82 ? 0.94 20.559 -9.193 1 97.89 82 LEU A O 1
ATOM 621 N N . GLN A 1 83 ? 1.867 19.515 -10.897 1 95.87 83 GLN A N 1
ATOM 622 C CA . GLN A 1 83 ? 0.718 19.718 -11.774 1 95.87 83 GLN A CA 1
ATOM 623 C C . GLN A 1 83 ? -0.49 18.92 -11.29 1 95.87 83 GLN A C 1
ATOM 625 O O . GLN A 1 83 ? -1.627 19.222 -11.658 1 95.87 83 GLN A O 1
ATOM 630 N N . ASP A 1 84 ? -0.257 17.982 -10.432 1 95.93 84 ASP A N 1
ATOM 631 C CA . ASP A 1 84 ? -1.307 17.05 -10.035 1 95.93 84 ASP A CA 1
ATOM 632 C C . ASP A 1 84 ? -1.943 17.47 -8.712 1 95.93 84 ASP A C 1
ATOM 634 O O . ASP A 1 84 ? -2.692 16.702 -8.105 1 95.93 84 ASP A O 1
ATOM 638 N N . ILE A 1 85 ? -1.73 18.687 -8.223 1 95.47 85 ILE A N 1
ATOM 639 C CA . ILE A 1 85 ? -2.276 19.102 -6.936 1 95.47 85 ILE A CA 1
ATOM 640 C C . ILE A 1 85 ? -3.799 19.179 -7.022 1 95.47 85 ILE A C 1
ATOM 642 O O . ILE A 1 85 ? -4.486 19.164 -5.998 1 95.47 85 ILE A O 1
ATOM 646 N N . HIS A 1 86 ? -4.345 19.27 -8.225 1 93.31 86 HIS A N 1
ATOM 647 C CA . HIS A 1 86 ? -5.79 19.337 -8.412 1 93.31 86 HIS A CA 1
ATOM 648 C C . HIS A 1 86 ? -6.32 18.068 -9.072 1 93.31 86 HIS A C 1
ATOM 650 O O . HIS A 1 86 ? -7.449 18.047 -9.568 1 93.31 86 HIS A O 1
ATOM 656 N N . SER A 1 87 ? -5.505 17.087 -9.133 1 92.51 87 SER A N 1
ATOM 657 C CA . SER A 1 87 ? -5.907 15.851 -9.797 1 92.51 87 SER A CA 1
ATOM 658 C C . SER A 1 87 ? -7.051 15.17 -9.053 1 92.51 87 SER A C 1
ATOM 660 O O . SER A 1 87 ? -7.085 15.172 -7.821 1 92.51 87 SER A O 1
ATOM 662 N N . ASP A 1 88 ? -7.929 14.546 -9.802 1 89.2 88 ASP A N 1
ATOM 663 C CA . ASP A 1 88 ? -8.988 13.729 -9.217 1 89.2 88 ASP A CA 1
ATOM 664 C C . ASP A 1 88 ? -8.485 12.322 -8.901 1 89.2 88 ASP A C 1
ATOM 666 O O . ASP A 1 88 ? -9.165 11.553 -8.219 1 89.2 88 ASP A O 1
ATOM 670 N N . LYS A 1 89 ? -7.37 12.063 -9.385 1 89.48 89 LYS A N 1
ATOM 671 C CA . LYS A 1 89 ? -6.743 10.788 -9.045 1 89.48 89 LYS A CA 1
ATOM 672 C C . LYS A 1 89 ? -6.002 10.878 -7.714 1 89.48 89 LYS A C 1
ATOM 674 O O . LYS A 1 89 ? -4.983 11.563 -7.61 1 89.48 89 LYS A O 1
ATOM 679 N N . SER A 1 90 ? -6.455 10.138 -6.805 1 90.92 90 SER A N 1
ATOM 680 C CA . SER A 1 90 ? -6.022 10.277 -5.418 1 90.92 90 SER A CA 1
ATOM 681 C C . SER A 1 90 ? -4.528 10.004 -5.276 1 90.92 90 SER A C 1
ATOM 683 O O . SER A 1 90 ? -3.838 10.684 -4.514 1 90.92 90 SER A O 1
ATOM 685 N N . LEU A 1 91 ? -3.982 9.017 -6.052 1 93.52 91 LEU A N 1
ATOM 686 C CA . LEU A 1 91 ? -2.573 8.664 -5.916 1 93.52 91 LEU A CA 1
ATOM 687 C C . LEU A 1 91 ? -1.681 9.759 -6.49 1 93.52 91 LEU A C 1
ATOM 689 O O . LEU A 1 91 ? -0.62 10.056 -5.936 1 93.52 91 LEU A O 1
ATOM 693 N N . LYS A 1 92 ? -2.109 10.352 -7.561 1 94.93 92 LYS A N 1
ATOM 694 C CA . LYS A 1 92 ? -1.348 11.453 -8.146 1 94.93 92 LYS A CA 1
ATOM 695 C C . LYS A 1 92 ? -1.313 12.656 -7.208 1 94.93 92 LYS A C 1
ATOM 697 O O . LYS A 1 92 ? -0.259 13.265 -7.011 1 94.93 92 LYS A O 1
ATOM 702 N N . LYS A 1 93 ? -2.446 12.976 -6.673 1 95.52 93 LYS A N 1
ATOM 703 C CA . LYS A 1 93 ? -2.514 14.092 -5.735 1 95.52 93 LYS A CA 1
ATOM 704 C C . LYS A 1 93 ? -1.692 13.808 -4.481 1 95.52 93 LYS A C 1
ATOM 706 O O . LYS A 1 93 ? -1.013 14.696 -3.963 1 95.52 93 LYS A O 1
ATOM 711 N N . THR A 1 94 ? -1.786 12.592 -4.02 1 96.45 94 THR A N 1
ATOM 712 C CA . THR A 1 94 ? -1.002 12.168 -2.865 1 96.45 94 THR A CA 1
ATOM 713 C C . THR A 1 94 ? 0.486 12.402 -3.106 1 96.45 94 THR A C 1
ATOM 715 O O . THR A 1 94 ? 1.179 12.958 -2.252 1 96.45 94 THR A O 1
ATOM 718 N N . LEU A 1 95 ? 0.972 11.999 -4.248 1 97.72 95 LEU A N 1
ATOM 719 C CA . LEU A 1 95 ? 2.38 12.192 -4.578 1 97.72 95 LEU A CA 1
ATOM 720 C C . LEU A 1 95 ? 2.714 13.676 -4.686 1 97.72 95 LEU A C 1
ATOM 722 O O . LEU A 1 95 ? 3.761 14.118 -4.207 1 97.72 95 LEU A O 1
ATOM 726 N N . ALA A 1 96 ? 1.825 14.433 -5.287 1 98 96 ALA A N 1
ATOM 727 C CA . ALA A 1 96 ? 2.024 15.877 -5.384 1 98 96 ALA A CA 1
ATOM 728 C C . ALA A 1 96 ? 2.163 16.505 -4 1 98 96 ALA A C 1
ATOM 730 O O . ALA A 1 96 ? 3.043 17.34 -3.776 1 98 96 ALA A O 1
ATOM 731 N N . ILE A 1 97 ? 1.368 16.075 -3.083 1 98.23 97 ILE A N 1
ATOM 732 C CA . ILE A 1 97 ? 1.394 16.612 -1.727 1 98.23 97 ILE A CA 1
ATOM 733 C C . ILE A 1 97 ? 2.69 16.2 -1.033 1 98.23 97 ILE A C 1
ATOM 735 O O . ILE A 1 97 ? 3.308 17.003 -0.329 1 98.23 97 ILE A O 1
ATOM 739 N N . ALA A 1 98 ? 3.126 14.956 -1.251 1 98.64 98 ALA A N 1
ATOM 740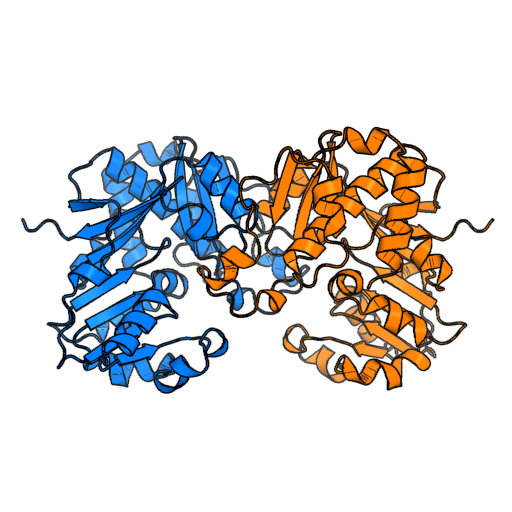 C CA . ALA A 1 98 ? 4.406 14.533 -0.689 1 98.64 98 ALA A CA 1
ATOM 741 C C . ALA A 1 98 ? 5.55 15.392 -1.219 1 98.64 98 ALA A C 1
ATOM 743 O O . ALA A 1 98 ? 6.454 15.765 -0.468 1 98.64 98 ALA A O 1
ATOM 744 N N . VAL A 1 99 ? 5.492 15.699 -2.493 1 98.78 99 VAL A N 1
ATOM 745 C CA . VAL A 1 99 ? 6.505 16.555 -3.103 1 98.78 99 VAL A CA 1
ATOM 746 C C . VAL A 1 99 ? 6.433 17.954 -2.494 1 98.78 99 VAL A C 1
ATOM 748 O O . VAL A 1 99 ? 7.461 18.541 -2.149 1 98.78 99 VAL A O 1
ATOM 751 N N . ILE A 1 100 ? 5.245 18.499 -2.322 1 98.63 100 ILE A N 1
ATOM 752 C CA . ILE A 1 100 ? 5.048 19.803 -1.698 1 98.63 100 ILE A CA 1
ATOM 753 C C . ILE A 1 100 ? 5.647 19.798 -0.294 1 98.63 100 ILE A C 1
ATOM 755 O O . ILE A 1 100 ? 6.32 20.752 0.104 1 98.63 100 ILE A O 1
ATOM 759 N N . ASN A 1 101 ? 5.461 18.732 0.413 1 98.54 101 ASN A N 1
ATOM 760 C CA . ASN A 1 101 ? 5.967 18.653 1.779 1 98.54 101 ASN A CA 1
ATOM 761 C C . ASN A 1 101 ? 7.492 18.613 1.81 1 98.54 101 ASN A C 1
ATOM 763 O O . ASN A 1 101 ? 8.115 19.201 2.697 1 98.54 101 ASN A O 1
ATOM 767 N N . ALA A 1 102 ? 8.09 17.93 0.85 1 98.77 102 ALA A N 1
ATOM 768 C CA . ALA A 1 102 ? 9.546 17.955 0.738 1 98.77 102 ALA A CA 1
ATOM 769 C C . ALA A 1 102 ? 10.048 19.359 0.413 1 98.77 102 ALA A C 1
ATOM 771 O O . ALA A 1 102 ? 11.022 19.829 1.006 1 98.77 102 ALA A O 1
ATOM 772 N N . LEU A 1 103 ? 9.363 20.002 -0.473 1 98.71 103 LEU A N 1
ATOM 773 C CA . LEU A 1 103 ? 9.746 21.357 -0.853 1 98.71 103 LEU A CA 1
ATOM 774 C C . LEU A 1 103 ? 9.55 22.324 0.309 1 98.71 103 LEU A C 1
ATOM 776 O O . LEU A 1 103 ? 10.363 23.229 0.514 1 98.71 103 LEU A O 1
ATOM 780 N N . ALA A 1 104 ? 8.454 22.177 1.021 1 97.87 104 ALA A N 1
ATOM 781 C CA . ALA A 1 104 ? 8.191 23.02 2.184 1 97.87 104 ALA A CA 1
ATOM 782 C C . ALA A 1 104 ? 9.322 22.916 3.204 1 97.87 104 ALA A C 1
ATOM 784 O O . ALA A 1 104 ? 9.781 23.93 3.737 1 97.87 104 ALA A O 1
ATOM 785 N N . GLN A 1 105 ? 9.745 21.702 3.454 1 97.31 105 GLN A N 1
ATOM 786 C CA . GLN A 1 105 ? 10.862 21.547 4.379 1 97.31 105 GLN A CA 1
ATOM 787 C C . GLN A 1 105 ? 12.131 22.184 3.821 1 97.31 105 GLN A C 1
ATOM 789 O O . GLN A 1 105 ? 12.922 22.764 4.569 1 97.31 105 GLN A O 1
ATOM 794 N N . THR A 1 106 ? 12.355 22.078 2.507 1 97.94 106 THR A N 1
ATOM 795 C CA . THR A 1 106 ? 13.477 22.746 1.856 1 97.94 106 THR A CA 1
ATOM 796 C C . THR A 1 106 ? 13.422 24.252 2.095 1 97.94 106 THR A C 1
ATOM 798 O O . THR A 1 106 ? 14.44 24.874 2.408 1 97.94 106 THR A O 1
ATOM 801 N N . CYS A 1 107 ? 12.236 24.83 1.967 1 97.15 107 CYS A N 1
ATOM 802 C CA . CYS A 1 107 ? 12.035 26.255 2.208 1 97.15 107 CYS A CA 1
ATOM 803 C C . CYS A 1 107 ? 12.365 26.616 3.651 1 97.15 107 CYS A C 1
ATOM 805 O O . CYS A 1 107 ? 13.016 27.63 3.909 1 97.15 107 CYS A O 1
ATOM 807 N N . LEU A 1 108 ? 11.904 25.797 4.521 1 94.43 108 LEU A N 1
ATOM 808 C CA . LEU A 1 108 ? 12.148 26.039 5.939 1 94.43 108 LEU A CA 1
ATOM 809 C C . LEU A 1 108 ? 13.64 25.989 6.25 1 94.43 108 LEU A C 1
ATOM 811 O O . LEU A 1 108 ? 14.13 26.755 7.083 1 94.43 108 LEU A O 1
ATOM 815 N N . GLN A 1 109 ? 14.316 25.043 5.662 1 94.4 109 GLN A N 1
ATOM 816 C CA . GLN A 1 109 ? 15.758 24.942 5.863 1 94.4 109 GLN A CA 1
ATOM 817 C C . GLN A 1 109 ? 16.475 26.181 5.334 1 94.4 109 GLN A C 1
ATOM 819 O O . GLN A 1 109 ? 17.475 26.618 5.908 1 94.4 109 GLN A O 1
ATOM 824 N N . LYS A 1 110 ? 15.954 26.733 4.327 1 94.37 110 LYS A N 1
ATOM 825 C CA . LYS A 1 110 ? 16.522 27.944 3.742 1 94.37 110 LYS A CA 1
ATOM 826 C C . LYS A 1 110 ? 16.217 29.166 4.603 1 94.37 110 LYS A C 1
ATOM 828 O O . LYS A 1 110 ? 17.044 30.073 4.718 1 94.37 110 LYS A O 1
ATOM 833 N N . ASN A 1 111 ? 14.996 29.135 5.162 1 91.7 111 ASN A N 1
ATOM 834 C CA . ASN A 1 111 ? 14.555 30.224 6.028 1 91.7 111 ASN A CA 1
ATOM 835 C C . ASN A 1 111 ? 13.975 29.699 7.338 1 91.7 111 ASN A C 1
ATOM 837 O O . ASN A 1 111 ? 12.759 29.716 7.535 1 91.7 111 ASN A O 1
ATOM 841 N N . PRO A 1 112 ? 14.785 29.383 8.28 1 87.25 112 PRO A N 1
ATOM 842 C CA . PRO A 1 112 ? 14.34 28.724 9.509 1 87.25 112 PRO A CA 1
ATOM 843 C C . PRO A 1 112 ? 13.405 29.598 10.342 1 87.25 112 PRO A C 1
ATOM 845 O O . PRO A 1 112 ? 12.704 29.093 11.223 1 87.25 112 PRO A O 1
ATOM 848 N N . ASN A 1 113 ? 13.302 30.895 10.051 1 86.82 113 ASN A N 1
ATOM 849 C CA . ASN A 1 113 ? 12.487 31.792 10.864 1 86.82 113 ASN A CA 1
ATOM 850 C C . ASN A 1 113 ? 11.15 32.096 10.194 1 86.82 113 ASN A C 1
ATOM 852 O O . ASN A 1 113 ? 10.42 32.987 10.632 1 86.82 113 ASN A O 1
ATOM 856 N N . LEU A 1 114 ? 10.843 31.391 9.19 1 85.37 114 LEU A N 1
ATOM 857 C CA . LEU A 1 114 ? 9.606 31.621 8.451 1 85.37 114 LEU A CA 1
ATOM 858 C C . LEU A 1 114 ? 8.39 31.366 9.336 1 85.37 114 LEU A C 1
ATOM 860 O O . LEU A 1 114 ? 7.376 32.058 9.219 1 85.37 114 LEU A O 1
ATOM 864 N N . HIS A 1 115 ? 8.477 30.342 10.206 1 85.08 115 HIS A N 1
ATOM 865 C CA . HIS A 1 115 ? 7.42 29.991 11.147 1 85.08 115 HIS A CA 1
ATOM 866 C C . HIS A 1 115 ? 7.999 29.561 12.491 1 85.08 115 HIS A C 1
ATOM 868 O O . HIS A 1 115 ? 9.203 29.323 12.605 1 85.08 115 HIS A O 1
ATOM 874 N N . GLU A 1 116 ? 7.13 29.707 13.462 1 90.38 116 GLU A N 1
ATOM 875 C CA . GLU A 1 116 ? 7.511 29.141 14.753 1 90.38 116 GLU A CA 1
ATOM 876 C C . GLU A 1 116 ? 7.267 27.635 14.789 1 90.38 116 GLU A C 1
ATOM 878 O O . GLU A 1 116 ? 6.136 27.18 14.611 1 90.38 116 GLU A O 1
ATOM 883 N N . LEU A 1 117 ? 8.36 26.99 14.993 1 92.38 117 LEU A N 1
ATOM 884 C CA . LEU A 1 117 ? 8.292 25.533 14.998 1 92.38 117 LEU A CA 1
ATOM 885 C C . LEU A 1 117 ? 8.628 24.978 16.378 1 92.38 117 LEU A C 1
ATOM 887 O O . LEU A 1 117 ? 9.55 25.461 17.039 1 92.38 117 LEU A O 1
ATOM 891 N N . GLU A 1 118 ? 7.822 24.132 16.812 1 94.71 118 GLU A N 1
ATOM 892 C CA . GLU A 1 118 ? 8.135 23.336 17.995 1 94.71 118 GLU A CA 1
ATOM 893 C C . GLU A 1 118 ? 8.276 21.857 17.645 1 94.71 118 GLU A C 1
ATOM 895 O O . GLU A 1 118 ? 7.361 21.26 17.073 1 94.71 118 GLU A O 1
ATOM 900 N N . PHE A 1 119 ? 9.387 21.288 17.965 1 94.2 119 PHE A N 1
ATOM 901 C CA . PHE A 1 119 ? 9.651 19.879 17.7 1 94.2 119 PHE A CA 1
ATOM 902 C C . PHE A 1 119 ? 9.101 19.005 18.82 1 94.2 119 PHE A C 1
ATOM 904 O O . PHE A 1 119 ? 9.09 19.412 19.984 1 94.2 119 PHE A O 1
ATOM 911 N N . ASP A 1 120 ? 8.621 17.826 18.411 1 92.98 120 ASP A N 1
ATOM 912 C CA . ASP A 1 120 ? 8.118 16.812 19.333 1 92.98 120 ASP A CA 1
ATOM 913 C C . ASP A 1 120 ? 6.962 17.355 20.169 1 92.98 120 ASP A C 1
ATOM 915 O O . ASP A 1 120 ? 6.905 17.13 21.38 1 92.98 120 ASP A O 1
ATOM 919 N N . ALA A 1 121 ? 6.227 18.186 19.488 1 92.23 121 ALA A N 1
ATOM 920 C CA . ALA A 1 121 ? 5.027 18.772 20.079 1 92.23 121 ALA A CA 1
ATOM 921 C C . ALA A 1 121 ? 3.783 18.4 19.277 1 92.23 121 ALA A C 1
ATOM 923 O O . ALA A 1 121 ? 3.85 18.233 18.057 1 92.23 121 ALA A O 1
ATOM 924 N N . ASP A 1 122 ? 2.727 18.233 20 1 92.4 122 ASP A N 1
ATOM 925 C CA . ASP A 1 122 ? 1.433 17.954 19.384 1 92.4 122 ASP A CA 1
ATOM 926 C C . ASP A 1 122 ? 0.525 19.18 19.434 1 92.4 122 ASP A C 1
ATOM 928 O O . ASP A 1 122 ? 0.233 19.699 20.514 1 92.4 122 ASP A O 1
ATOM 932 N N . PRO A 1 123 ? 0.054 19.583 18.306 1 93.25 123 PRO A N 1
ATOM 933 C CA . PRO A 1 123 ? -0.796 20.776 18.313 1 93.25 123 PRO A CA 1
ATOM 934 C C . PRO A 1 123 ? -2.055 20.598 19.159 1 93.25 123 PRO A C 1
ATOM 936 O O . PRO A 1 123 ? -2.619 21.58 19.647 1 93.25 123 PRO A O 1
ATOM 939 N N . PHE A 1 124 ? -2.502 19.366 19.33 1 93.54 124 PHE A N 1
ATOM 940 C CA . PHE A 1 124 ? -3.667 19.06 20.152 1 93.54 124 PHE A CA 1
ATOM 941 C C . PHE A 1 124 ? -3.457 19.537 21.585 1 93.54 124 PHE A C 1
ATOM 943 O O . PHE A 1 124 ? -4.396 20.005 22.232 1 93.54 124 PHE A O 1
ATOM 950 N N . ASP A 1 125 ? -2.244 19.502 22.007 1 91.44 125 ASP A N 1
ATOM 951 C CA . ASP A 1 125 ? -1.92 19.903 23.373 1 91.44 125 ASP A CA 1
ATOM 952 C C . ASP A 1 125 ? -2.019 21.418 23.539 1 91.44 125 ASP A C 1
ATOM 954 O O . ASP A 1 125 ? -2.108 21.92 24.661 1 91.44 125 ASP A O 1
ATOM 958 N N . LYS A 1 126 ? -2.073 22.088 22.471 1 90.74 126 LYS A N 1
ATOM 959 C CA . LYS A 1 126 ? -2.116 23.546 22.512 1 90.74 126 LYS A CA 1
ATOM 960 C C . LYS A 1 126 ? -3.552 24.052 22.606 1 90.74 126 LYS A C 1
ATOM 962 O O . LYS A 1 126 ? -3.785 25.22 22.925 1 90.74 126 LYS A O 1
ATOM 967 N N . LEU A 1 127 ? -4.618 23.324 22.248 1 88.97 127 LEU A N 1
ATOM 968 C CA . LEU A 1 127 ? -6.013 23.746 22.188 1 88.97 127 LEU A CA 1
ATOM 969 C C . LEU A 1 127 ? -6.581 23.948 23.589 1 88.97 127 LEU A C 1
ATOM 971 O O . LEU A 1 127 ? -7.522 24.722 23.777 1 88.97 127 LEU A O 1
ATOM 975 N N . ASP A 1 128 ? -5.982 23.604 24.687 1 85.97 128 ASP A N 1
ATOM 976 C CA . ASP A 1 128 ? -6.539 23.694 26.033 1 85.97 128 ASP A CA 1
ATOM 977 C C . ASP A 1 128 ? -8.036 23.392 26.03 1 85.97 128 ASP A C 1
ATOM 979 O O . ASP A 1 128 ? -8.854 24.277 26.291 1 85.97 128 ASP A O 1
ATOM 983 N N . ILE A 1 129 ? -8.498 22.243 25.811 1 93.09 129 ILE A N 1
ATOM 984 C CA . ILE A 1 129 ? -9.889 21.817 25.699 1 93.09 129 ILE A CA 1
ATOM 985 C C . ILE A 1 129 ? -10.579 21.943 27.055 1 93.09 129 ILE A C 1
ATOM 987 O O . ILE A 1 129 ? -10.307 21.164 27.971 1 93.09 129 ILE A O 1
ATOM 991 N N . LYS A 1 130 ? -11.476 22.824 27.106 1 91.73 130 LYS A N 1
ATOM 992 C CA . LYS A 1 130 ? -12.218 23.082 28.336 1 91.73 130 LYS A CA 1
ATOM 993 C C . LYS A 1 130 ? -13.335 22.061 28.53 1 91.73 130 LYS A C 1
ATOM 995 O O . LYS A 1 130 ? -13.864 21.52 27.556 1 91.73 130 LYS A O 1
ATOM 1000 N N . ALA A 1 131 ? -13.771 21.886 29.74 1 91.88 131 ALA A N 1
ATOM 1001 C CA . ALA A 1 131 ? -14.788 20.9 30.099 1 91.88 131 ALA A CA 1
ATOM 1002 C C . ALA A 1 131 ? -16.137 21.253 29.478 1 91.88 131 ALA A C 1
ATOM 1004 O O . ALA A 1 131 ? -16.897 20.366 29.083 1 91.88 131 ALA A O 1
ATOM 1005 N N . ASP A 1 132 ? -16.43 22.486 29.358 1 93.18 132 ASP A N 1
ATOM 1006 C CA . ASP A 1 132 ? -17.745 22.895 28.874 1 93.18 132 ASP A CA 1
ATOM 1007 C C . ASP A 1 132 ? -17.696 23.262 27.393 1 93.18 132 ASP A C 1
ATOM 1009 O O . ASP A 1 132 ? -18.598 23.931 26.884 1 93.18 132 ASP A O 1
ATOM 1013 N N . SER A 1 133 ? -16.732 22.75 26.759 1 96.19 133 SER A N 1
ATOM 1014 C CA . SER A 1 133 ? -16.624 23.068 25.339 1 96.19 133 SER A CA 1
ATOM 1015 C C . SER A 1 133 ? -17.01 21.874 24.473 1 96.19 133 SER A C 1
ATOM 1017 O O . SER A 1 133 ? -17.005 20.734 24.941 1 96.19 133 SER A O 1
ATOM 1019 N N . PHE A 1 134 ? -17.432 22.185 23.21 1 98.14 134 PHE A N 1
ATOM 1020 C CA . PHE A 1 134 ? -17.813 21.176 22.229 1 98.14 134 PHE A CA 1
ATOM 1021 C C . PHE A 1 134 ? -16.75 21.045 21.145 1 98.14 134 PHE A C 1
ATOM 1023 O O . PHE A 1 134 ? -16.316 22.045 20.569 1 98.14 134 PHE A O 1
ATOM 1030 N N . SER A 1 135 ? -16.307 19.784 20.926 1 98.41 135 SER A N 1
ATOM 1031 C CA . SER A 1 135 ? -15.251 19.54 19.949 1 98.41 135 SER A CA 1
ATOM 1032 C C . SER A 1 135 ? -15.742 18.648 18.814 1 98.41 135 SER A C 1
ATOM 1034 O O . SER A 1 135 ? -16.617 17.804 19.016 1 98.41 135 SER A O 1
ATOM 1036 N N . VAL A 1 136 ? -15.199 18.86 17.637 1 98.6 136 VAL A N 1
ATOM 1037 C CA . VAL A 1 136 ? -15.397 17.97 16.498 1 98.6 136 VAL A CA 1
ATOM 1038 C C . VAL A 1 136 ? -14.047 17.454 16.004 1 98.6 136 VAL A C 1
ATOM 1040 O O . VAL A 1 136 ? -13.128 18.239 15.758 1 98.6 136 VAL A O 1
ATOM 1043 N N . ILE A 1 137 ? -13.904 16.203 15.976 1 98.13 137 ILE A N 1
ATOM 1044 C CA . ILE A 1 137 ? -12.729 15.537 15.425 1 98.13 137 ILE A CA 1
ATOM 1045 C C . ILE A 1 137 ? -13.039 15.018 14.023 1 98.13 137 ILE A C 1
ATOM 1047 O O . ILE A 1 137 ? -13.971 14.233 13.837 1 98.13 137 ILE A O 1
ATOM 1051 N N . VAL A 1 138 ? -12.316 15.5 13.048 1 97.83 138 VAL A N 1
ATOM 1052 C CA . VAL A 1 138 ? -12.484 15.066 11.665 1 97.83 138 VAL A CA 1
ATOM 1053 C C . VAL A 1 138 ? -11.415 14.034 11.313 1 97.83 138 VAL A C 1
ATOM 1055 O O . VAL A 1 138 ? -10.244 14.379 11.138 1 97.83 138 VAL A O 1
ATOM 1058 N N . GLY A 1 139 ? -11.823 12.792 11.111 1 95.17 139 GLY A N 1
ATOM 1059 C CA . GLY A 1 139 ? -10.918 11.668 10.931 1 95.17 139 GLY A CA 1
ATOM 1060 C C . GLY A 1 139 ? -10.794 10.798 12.168 1 95.17 139 GLY A C 1
ATOM 1061 O O . GLY A 1 139 ? -11.124 11.232 13.274 1 95.17 139 GLY A O 1
ATOM 1062 N N . ALA A 1 140 ? -10.35 9.574 11.987 1 91.23 140 ALA A N 1
ATOM 1063 C CA . ALA A 1 140 ? -10.144 8.641 13.091 1 91.23 140 ALA A CA 1
ATOM 1064 C C . ALA A 1 140 ? -8.795 8.879 13.765 1 91.23 140 ALA A C 1
ATOM 1066 O O . ALA A 1 140 ? -7.887 8.051 13.66 1 91.23 140 ALA A O 1
ATOM 1067 N N . LEU A 1 141 ? -8.761 9.929 14.525 1 93.66 141 LEU A N 1
ATOM 1068 C CA . LEU A 1 141 ? -7.567 10.285 15.283 1 93.66 141 LEU A CA 1
ATOM 1069 C C . LEU A 1 141 ? -7.614 9.687 16.685 1 93.66 141 LEU A C 1
ATOM 1071 O O . LEU A 1 141 ? -7.926 10.386 17.652 1 93.66 141 LEU A O 1
ATOM 1075 N N . VAL A 1 142 ? -7.149 8.566 16.801 1 90.83 142 VAL A N 1
ATOM 1076 C CA . VAL A 1 142 ? -7.399 7.676 17.93 1 90.83 142 VAL A CA 1
ATOM 1077 C C . VAL A 1 142 ? -6.867 8.308 19.214 1 90.83 142 VAL A C 1
ATOM 1079 O O . VAL A 1 142 ? -7.569 8.355 20.227 1 90.83 142 VAL A O 1
ATOM 1082 N N . PRO A 1 143 ? -5.664 8.855 19.207 1 91.29 143 PRO A N 1
ATOM 1083 C CA . PRO A 1 143 ? -5.167 9.417 20.465 1 91.29 143 PRO A CA 1
ATOM 1084 C C . PRO A 1 143 ? -6.039 10.557 20.987 1 91.29 143 PRO A C 1
ATOM 1086 O O . PRO A 1 143 ? -6.209 10.703 22.2 1 91.29 143 PRO A O 1
ATOM 1089 N N . TYR A 1 144 ? -6.628 11.27 20.1 1 95.51 144 TYR A N 1
ATOM 1090 C CA . TYR A 1 144 ? -7.449 12.405 20.507 1 95.51 144 TYR A CA 1
ATOM 1091 C C . TYR A 1 144 ? -8.835 11.947 20.943 1 95.51 144 TYR A C 1
ATOM 1093 O O . TYR A 1 144 ? -9.394 12.472 21.908 1 95.51 144 TYR A O 1
ATOM 1101 N N . ILE A 1 145 ? -9.317 10.974 20.244 1 95.91 145 ILE A N 1
ATOM 1102 C CA . ILE A 1 145 ? -10.596 10.38 20.616 1 95.91 145 ILE A CA 1
ATOM 1103 C C . ILE A 1 145 ? -10.503 9.788 22.02 1 95.91 145 ILE A C 1
ATOM 1105 O O . ILE A 1 145 ? -11.368 10.034 22.863 1 95.91 145 ILE A O 1
ATOM 1109 N N . LYS A 1 146 ? -9.466 9.123 22.248 1 94.67 146 LYS A N 1
ATOM 1110 C CA . LYS A 1 146 ? -9.259 8.51 23.557 1 94.67 146 LYS A CA 1
ATOM 1111 C C . LYS A 1 146 ? -9.176 9.569 24.653 1 94.67 146 LYS A C 1
ATOM 1113 O O . LYS A 1 146 ? -9.723 9.385 25.742 1 94.67 146 LYS A O 1
ATOM 1118 N N . PHE A 1 147 ? -8.481 10.603 24.418 1 95.73 147 PHE A N 1
ATOM 1119 C CA . PHE A 1 147 ? -8.382 11.702 25.372 1 95.73 147 PHE A CA 1
ATOM 1120 C C . PHE A 1 147 ? -9.763 12.251 25.71 1 95.73 147 PHE A C 1
ATOM 1122 O O . PHE A 1 147 ? -10.09 12.443 26.883 1 95.73 147 PHE A O 1
ATOM 1129 N N . MET A 1 148 ? -10.59 12.509 24.698 1 97.37 148 MET A N 1
ATOM 1130 C CA . MET A 1 148 ? -11.922 13.077 24.89 1 97.37 148 MET A CA 1
ATOM 1131 C C . MET A 1 148 ? -12.789 12.156 25.741 1 97.37 148 MET A C 1
ATOM 1133 O O . MET A 1 148 ? -13.469 12.611 26.662 1 97.37 148 MET A O 1
ATOM 1137 N N . MET A 1 149 ? -12.695 10.911 25.385 1 96.89 149 MET A N 1
ATOM 1138 C CA . MET A 1 149 ? -13.492 9.921 26.103 1 96.89 149 MET A CA 1
ATOM 1139 C C . MET A 1 149 ? -13.038 9.806 27.554 1 96.89 149 MET A C 1
ATOM 1141 O O . MET A 1 149 ? -13.86 9.841 28.471 1 96.89 149 MET A O 1
ATOM 1145 N N . LYS A 1 150 ? -11.781 9.721 27.763 1 96.65 150 LYS A N 1
ATOM 1146 C CA . LYS A 1 150 ? -11.207 9.549 29.094 1 96.65 150 LYS A CA 1
ATOM 1147 C C . LYS A 1 150 ? -11.567 10.721 30.004 1 96.65 150 LYS A C 1
ATOM 1149 O O . LYS A 1 150 ? -11.782 10.539 31.204 1 96.65 150 LYS A O 1
ATOM 1154 N N . ASN A 1 151 ? -11.696 11.867 29.426 1 96.36 151 ASN A N 1
ATOM 1155 C CA . ASN A 1 151 ? -11.905 13.067 30.23 1 96.36 151 ASN A CA 1
ATOM 1156 C C . ASN A 1 151 ? -13.363 13.515 30.199 1 96.36 151 ASN A C 1
ATOM 1158 O O . ASN A 1 151 ? -13.692 14.604 30.674 1 96.36 151 ASN A O 1
ATOM 1162 N N . GLY A 1 152 ? -14.186 12.758 29.589 1 95.87 152 GLY A N 1
ATOM 1163 C CA . GLY A 1 152 ? -15.613 13.038 29.573 1 95.87 152 GLY A CA 1
ATOM 1164 C C . GLY A 1 152 ? -15.963 14.313 28.83 1 95.87 152 GLY A C 1
ATOM 1165 O O . GLY A 1 152 ? -16.813 15.085 29.279 1 95.87 152 GLY A O 1
ATOM 1166 N N . ARG A 1 153 ? -15.24 14.563 27.812 1 97.13 153 ARG A N 1
ATOM 1167 C CA . ARG A 1 153 ? -15.491 15.765 27.023 1 97.13 153 ARG A CA 1
ATOM 1168 C C . ARG A 1 153 ? -16.65 15.552 26.055 1 97.13 153 ARG A C 1
ATOM 1170 O O . ARG A 1 153 ? -16.947 14.419 25.673 1 97.13 153 ARG A O 1
ATOM 1177 N N . ASP A 1 154 ? -17.295 16.64 25.737 1 97.93 154 ASP A N 1
ATOM 1178 C CA . ASP A 1 154 ? -18.33 16.619 24.707 1 97.93 154 ASP A CA 1
ATOM 1179 C C . ASP A 1 154 ? -17.72 16.751 23.313 1 97.93 154 ASP A C 1
ATOM 1181 O O . ASP A 1 154 ? -17.08 17.758 23.002 1 97.93 154 ASP A O 1
ATOM 1185 N N . PHE A 1 155 ? -17.94 15.746 22.475 1 98.41 155 PHE A N 1
ATOM 1186 C CA . PHE A 1 155 ? -17.343 15.789 21.145 1 98.41 155 PHE A CA 1
ATOM 1187 C C . PHE A 1 155 ? -18.077 14.855 20.192 1 98.41 155 PHE A C 1
ATOM 1189 O O . PHE A 1 155 ? -18.907 14.05 20.619 1 98.41 155 PHE A O 1
ATOM 1196 N N . ARG A 1 156 ? -17.82 15.033 18.852 1 98.6 156 ARG A N 1
ATOM 1197 C CA . ARG A 1 156 ? -18.27 14.157 17.775 1 98.6 156 ARG A CA 1
ATOM 1198 C C . ARG A 1 156 ? -17.126 13.83 16.821 1 98.6 156 ARG A C 1
ATOM 1200 O O . ARG A 1 156 ? -16.139 14.565 16.752 1 98.6 156 ARG A O 1
ATOM 1207 N N . ILE A 1 157 ? -17.26 12.706 16.209 1 98.26 157 ILE A N 1
ATOM 1208 C CA . ILE A 1 157 ? -16.284 12.257 15.223 1 98.26 157 ILE A CA 1
ATOM 1209 C C . ILE A 1 157 ? -16.911 12.277 13.83 1 98.26 157 ILE A C 1
ATOM 1211 O O . ILE A 1 157 ? -17.903 11.59 13.579 1 98.26 157 ILE A O 1
ATOM 1215 N N . LEU A 1 158 ? -16.39 13.084 12.962 1 97.95 158 LEU A N 1
ATOM 1216 C CA . LEU A 1 158 ? -16.744 13.005 11.549 1 97.95 158 LEU A CA 1
ATOM 1217 C C . LEU A 1 158 ? -15.786 12.086 10.799 1 97.95 158 LEU A C 1
ATOM 1219 O O . LEU A 1 158 ? -14.585 12.358 10.729 1 97.95 158 LEU A O 1
ATOM 1223 N N . GLU A 1 159 ? -16.254 11.036 10.241 1 94.5 159 GLU A N 1
ATOM 1224 C CA . GLU A 1 159 ? -15.427 10.034 9.576 1 94.5 159 GLU A CA 1
ATOM 1225 C C . GLU A 1 159 ? -16.115 9.492 8.326 1 94.5 159 GLU A C 1
ATOM 1227 O O . GLU A 1 159 ? -17.33 9.284 8.321 1 94.5 159 GLU A O 1
ATOM 1232 N N . LEU A 1 160 ? -15.329 9.298 7.336 1 90.39 160 LEU A N 1
ATOM 1233 C CA . LEU A 1 160 ? -15.849 8.794 6.07 1 90.39 160 LEU A CA 1
ATOM 1234 C C . LEU A 1 160 ? -16.186 7.311 6.171 1 90.39 160 LEU A C 1
ATOM 1236 O O . LEU A 1 160 ? -17.152 6.846 5.563 1 90.39 160 LEU A O 1
ATOM 1240 N N . ASP A 1 161 ? -15.369 6.634 6.949 1 87.2 161 ASP A N 1
ATOM 1241 C CA . ASP A 1 161 ? -15.52 5.189 7.095 1 87.2 161 ASP A CA 1
ATOM 1242 C C . ASP A 1 161 ? -15.702 4.802 8.561 1 87.2 161 ASP A C 1
ATOM 1244 O O . ASP A 1 161 ? -14.725 4.698 9.306 1 87.2 161 ASP A O 1
ATOM 1248 N N . LYS A 1 162 ? -16.808 4.421 8.937 1 89.1 162 LYS A N 1
ATOM 1249 C CA . LYS A 1 162 ? -17.109 4.113 10.332 1 89.1 162 LYS A CA 1
ATOM 1250 C C . LYS A 1 162 ? -16.384 2.848 10.784 1 89.1 162 LYS A C 1
ATOM 1252 O O . LYS A 1 162 ? -16.193 2.63 11.982 1 89.1 162 LYS A O 1
ATOM 1257 N N . SER A 1 163 ? -16.017 2.039 9.813 1 84.35 163 SER A N 1
ATOM 1258 C CA . SER A 1 163 ? -15.442 0.742 10.156 1 84.35 163 SER A CA 1
ATOM 1259 C C . SER A 1 163 ? -14.075 0.9 10.812 1 84.35 163 SER A C 1
ATOM 1261 O O . SER A 1 163 ? -13.553 -0.046 11.407 1 84.35 163 SER A O 1
ATOM 1263 N N . VAL A 1 164 ? -13.486 2.042 10.725 1 86.05 164 VAL A N 1
ATOM 1264 C CA . VAL A 1 164 ? -12.155 2.248 11.288 1 86.05 164 VAL A CA 1
ATOM 1265 C C . VAL A 1 164 ? -12.268 2.583 12.773 1 86.05 164 VAL A C 1
ATOM 1267 O O . VAL A 1 164 ? -11.258 2.675 13.474 1 86.05 164 VAL A O 1
ATOM 1270 N N . LEU A 1 165 ? -13.46 2.789 13.254 1 90.29 165 LEU A N 1
ATOM 1271 C CA . LEU A 1 165 ? -13.68 3.144 14.652 1 90.29 165 LEU A CA 1
ATOM 1272 C C . LEU A 1 165 ? -13.986 1.904 15.486 1 90.29 165 LEU A C 1
ATOM 1274 O O . LEU A 1 165 ? -14.599 0.955 14.992 1 90.29 165 LEU A O 1
ATOM 1278 N N . LYS A 1 166 ? -13.594 1.948 16.69 1 90.63 166 LYS A N 1
ATOM 1279 C CA . LYS A 1 166 ? -13.91 0.885 17.64 1 90.63 166 LYS A CA 1
ATOM 1280 C C . LYS A 1 166 ? -15.352 0.995 18.128 1 90.63 166 LYS A C 1
ATOM 1282 O O . LYS A 1 166 ? -15.961 2.063 18.047 1 90.63 166 LYS A O 1
ATOM 1287 N N . PRO A 1 167 ? -15.885 -0.011 18.68 1 92.44 167 PRO A N 1
ATOM 1288 C CA . PRO A 1 167 ? -17.284 -0.012 19.116 1 92.44 167 PRO A CA 1
ATOM 1289 C C . PRO A 1 167 ? -17.589 1.094 20.123 1 92.44 167 PRO A C 1
ATOM 1291 O O . PRO A 1 167 ? -18.622 1.76 20.021 1 92.44 167 PRO A O 1
ATOM 1294 N N . ASP A 1 168 ? -16.694 1.329 21.026 1 94.45 168 ASP A N 1
ATOM 1295 C CA . ASP A 1 168 ? -16.928 2.321 22.071 1 94.45 168 ASP A CA 1
ATOM 1296 C C . ASP A 1 168 ? -16.791 3.739 21.523 1 94.45 168 ASP A C 1
ATOM 1298 O O . ASP A 1 168 ? -17.211 4.703 22.167 1 94.45 168 ASP A O 1
ATOM 1302 N N . GLU A 1 169 ? -16.225 3.89 20.355 1 95.37 169 GLU A N 1
ATOM 1303 C CA . GLU A 1 169 ? -16.068 5.186 19.703 1 95.37 169 GLU A CA 1
ATOM 1304 C C . GLU A 1 169 ? -17.273 5.512 18.825 1 95.37 169 GLU A C 1
ATOM 1306 O O . GLU A 1 169 ? -17.522 6.678 18.511 1 95.37 169 GLU A O 1
ATOM 1311 N N . LEU A 1 170 ? -18.042 4.495 18.491 1 95.94 170 LEU A N 1
ATOM 1312 C CA . LEU A 1 170 ? -19.113 4.611 17.507 1 95.94 170 LEU A CA 1
ATOM 1313 C C . LEU A 1 170 ? -20.238 5.497 18.031 1 95.94 170 LEU A C 1
ATOM 1315 O O . LEU A 1 170 ? -20.959 6.12 17.248 1 95.94 170 LEU A O 1
ATOM 1319 N N . LYS A 1 171 ? -20.398 5.528 19.287 1 96.42 171 LYS A N 1
ATOM 1320 C CA . LYS A 1 171 ? -21.458 6.35 19.863 1 96.42 171 LYS A CA 1
ATOM 1321 C C . LYS A 1 171 ? -21.215 7.832 19.59 1 96.42 171 LYS A C 1
ATOM 1323 O O . LYS A 1 171 ? -22.137 8.644 19.68 1 96.42 171 LYS A O 1
ATOM 1328 N N . PHE A 1 172 ? -20.014 8.235 19.257 1 97.97 172 PHE A N 1
ATOM 1329 C CA . PHE A 1 172 ? -19.672 9.627 18.994 1 97.97 172 PHE A CA 1
ATOM 1330 C C . PHE A 1 172 ? -19.594 9.892 17.495 1 97.97 172 PHE A C 1
ATOM 1332 O O . PHE A 1 172 ? -19.366 11.027 17.071 1 97.97 172 PHE A O 1
ATOM 1339 N N . TYR A 1 173 ? -19.793 8.906 16.728 1 97.72 173 TYR A N 1
ATOM 1340 C CA . TYR A 1 173 ? -19.614 8.95 15.282 1 97.72 173 TYR A CA 1
ATOM 1341 C C . TYR A 1 173 ? -20.753 9.712 14.614 1 97.72 173 TYR A C 1
ATOM 1343 O O . TYR A 1 173 ? -21.918 9.55 14.985 1 97.72 173 TYR A O 1
ATOM 1351 N N . LEU A 1 174 ? -20.35 10.493 13.57 1 97.91 174 LEU A N 1
ATOM 1352 C CA . LEU A 1 174 ? -21.245 11.066 12.57 1 97.91 174 LEU A CA 1
ATOM 1353 C C . LEU A 1 174 ? -20.671 10.896 11.167 1 97.91 174 LEU A C 1
ATOM 1355 O O . LEU A 1 174 ? -19.456 10.976 10.975 1 97.91 174 LEU A O 1
ATOM 1359 N N . PRO A 1 175 ? -21.578 10.673 10.17 1 96.44 175 PRO A N 1
ATOM 1360 C CA . PRO A 1 175 ? -21.09 10.668 8.789 1 96.44 175 PRO A CA 1
ATOM 1361 C C . PRO A 1 175 ? -20.606 12.041 8.329 1 96.44 175 PRO A C 1
ATOM 1363 O O . PRO A 1 175 ? -20.996 13.061 8.903 1 96.44 175 PRO A O 1
ATOM 1366 N N . ALA A 1 176 ? -19.776 12.033 7.335 1 93.32 176 ALA A N 1
ATOM 1367 C CA . ALA A 1 176 ? -19.172 13.266 6.837 1 93.32 176 ALA A CA 1
ATOM 1368 C C . ALA A 1 176 ? -20.242 14.275 6.429 1 93.32 176 ALA A C 1
ATOM 1370 O O . ALA A 1 176 ? -20.044 15.486 6.558 1 93.32 176 ALA A O 1
ATOM 1371 N N . GLN A 1 177 ? -21.386 13.807 6.095 1 94.38 177 GLN A N 1
ATOM 1372 C CA . GLN A 1 177 ? -22.472 14.664 5.631 1 94.38 177 GLN A CA 1
ATOM 1373 C C . GLN A 1 177 ? -23.049 15.49 6.777 1 94.38 177 GLN A C 1
ATOM 1375 O O . GLN A 1 177 ? -23.736 16.487 6.546 1 94.38 177 GLN A O 1
ATOM 1380 N N . ALA A 1 178 ? -22.803 15.14 7.94 1 97.56 178 ALA A N 1
ATOM 1381 C CA . ALA A 1 178 ? -23.322 15.848 9.107 1 97.56 178 ALA A CA 1
ATOM 1382 C C . ALA A 1 178 ? -22.451 17.054 9.448 1 97.56 178 ALA A C 1
ATOM 1384 O O . ALA A 1 178 ? -22.734 17.782 10.403 1 97.56 178 ALA A O 1
ATOM 1385 N N . ALA A 1 179 ? -21.442 17.32 8.685 1 98.11 179 ALA A N 1
ATOM 1386 C CA . ALA A 1 179 ? -20.482 18.383 8.975 1 98.11 179 ALA A CA 1
ATOM 1387 C C . ALA A 1 179 ? -21.181 19.733 9.103 1 98.11 179 ALA A C 1
ATOM 1389 O O . ALA A 1 179 ? -20.902 20.498 10.03 1 98.11 179 ALA A O 1
ATOM 1390 N N . SER A 1 180 ? -22.095 20.024 8.268 1 97.53 180 SER A N 1
ATOM 1391 C CA . SER A 1 180 ? -22.758 21.324 8.251 1 97.53 180 SER A CA 1
ATOM 1392 C C . SER A 1 180 ? -23.583 21.541 9.515 1 97.53 180 SER A C 1
ATOM 1394 O O . SER A 1 180 ? -23.881 22.68 9.881 1 97.53 180 SER A O 1
ATOM 1396 N N . GLU A 1 181 ? -23.895 20.505 10.177 1 97.61 181 GLU A N 1
ATOM 1397 C CA . GLU A 1 181 ? -24.704 20.586 11.389 1 97.61 181 GLU A CA 1
ATOM 1398 C C . GLU A 1 181 ? -23.83 20.777 12.625 1 97.61 181 GLU A C 1
ATOM 1400 O O . GLU A 1 181 ? -24.204 21.5 13.551 1 97.61 181 GLU A O 1
ATOM 1405 N N . VAL A 1 182 ? -22.655 20.253 12.645 1 98.22 182 VAL A N 1
ATOM 1406 C CA . VAL A 1 182 ? -21.934 20.159 13.91 1 98.22 182 VAL A CA 1
ATOM 1407 C C . VAL A 1 182 ? -20.735 21.104 13.893 1 98.22 182 VAL A C 1
ATOM 1409 O O . VAL A 1 182 ? -20.36 21.66 14.928 1 98.22 182 VAL A O 1
ATOM 1412 N N . VAL A 1 183 ? -20.142 21.311 12.761 1 98.64 183 VAL A N 1
ATOM 1413 C CA . VAL A 1 183 ? -18.906 22.082 12.669 1 98.64 183 VAL A CA 1
ATOM 1414 C C . VAL A 1 183 ? -19.163 23.524 13.099 1 98.64 183 VAL A C 1
ATOM 1416 O O . VAL A 1 183 ? -18.39 24.096 13.87 1 98.64 183 VAL A O 1
ATOM 1419 N N . PRO A 1 184 ? -20.29 24.111 12.741 1 98.38 184 PRO A N 1
ATOM 1420 C CA . PRO A 1 184 ? -20.541 25.499 13.136 1 98.38 184 PRO A CA 1
ATOM 1421 C C . PRO A 1 184 ? -20.698 25.663 14.646 1 98.38 184 PRO A C 1
ATOM 1423 O O . PRO A 1 184 ? -20.672 26.787 15.154 1 98.38 184 PRO A O 1
ATOM 1426 N N . LYS A 1 185 ? -20.874 24.605 15.35 1 97.74 185 LYS A N 1
ATOM 1427 C CA . LYS A 1 185 ? -21.106 24.655 16.79 1 97.74 185 LYS A CA 1
ATOM 1428 C C . LYS A 1 185 ? -19.829 24.34 17.564 1 97.74 185 LYS A C 1
ATOM 1430 O O . LYS A 1 185 ? -19.79 24.476 18.789 1 97.74 185 LYS A O 1
ATOM 1435 N N . ALA A 1 186 ? -18.807 23.962 16.95 1 98.24 186 ALA A N 1
ATOM 1436 C CA . ALA A 1 186 ? -17.608 23.436 17.598 1 98.24 186 ALA A CA 1
ATOM 1437 C C . ALA A 1 186 ? -16.757 24.563 18.176 1 98.24 186 ALA A C 1
ATOM 1439 O O . ALA A 1 186 ? -16.447 25.534 17.481 1 98.24 186 ALA A O 1
ATOM 1440 N N . ASP A 1 187 ? -16.372 24.411 19.394 1 97.98 187 ASP A N 1
ATOM 1441 C CA . ASP A 1 187 ? -15.389 25.299 20.007 1 97.98 187 ASP A CA 1
ATOM 1442 C C . ASP A 1 187 ? -13.969 24.903 19.61 1 97.98 187 ASP A C 1
ATOM 1444 O O . ASP A 1 187 ? -13.077 25.751 19.548 1 97.98 187 ASP A O 1
ATOM 1448 N N . ASN A 1 188 ? -13.783 23.654 19.419 1 97.91 188 ASN A N 1
ATOM 1449 C CA . ASN A 1 188 ? -12.525 23.066 18.972 1 97.91 188 ASN A CA 1
ATOM 1450 C C . ASN A 1 188 ? -12.726 22.176 17.748 1 97.91 188 ASN A C 1
ATOM 1452 O O . ASN A 1 188 ? -13.583 21.29 17.753 1 97.91 188 ASN A O 1
ATOM 1456 N N . LEU A 1 189 ? -12.007 22.465 16.76 1 98.01 189 LEU A N 1
ATOM 1457 C CA . LEU A 1 189 ? -12.03 21.667 15.539 1 98.01 189 LEU A CA 1
ATOM 1458 C C . LEU A 1 189 ? -10.674 21.018 15.288 1 98.01 189 LEU A C 1
ATOM 1460 O O . LEU A 1 189 ? -9.682 21.712 15.054 1 98.01 189 LEU A O 1
ATOM 1464 N N . ILE A 1 190 ? -10.555 19.681 15.364 1 98.1 190 ILE A N 1
ATOM 1465 C CA . ILE A 1 190 ? -9.339 18.904 15.147 1 98.1 190 ILE A CA 1
ATOM 1466 C C . ILE A 1 190 ? -9.443 18.14 13.829 1 98.1 190 ILE A C 1
ATOM 1468 O O . ILE A 1 190 ? -10.23 17.197 13.712 1 98.1 190 ILE A O 1
ATOM 1472 N N . ILE A 1 191 ? -8.664 18.533 12.881 1 97.89 191 ILE A N 1
ATOM 1473 C CA . ILE A 1 191 ? -8.873 18.063 11.516 1 97.89 191 ILE A CA 1
ATOM 1474 C C . ILE A 1 191 ? -7.642 17.293 11.042 1 97.89 191 ILE A C 1
ATOM 1476 O O . ILE A 1 191 ? -6.512 17.761 11.197 1 97.89 191 ILE A O 1
ATOM 1480 N N . THR A 1 192 ? -7.828 16.135 10.487 1 96.46 192 THR A N 1
ATOM 1481 C CA . THR A 1 192 ? -6.74 15.354 9.91 1 96.46 192 THR A CA 1
ATOM 1482 C C . THR A 1 192 ? -6.237 15.997 8.62 1 96.46 192 THR A C 1
ATOM 1484 O O . THR A 1 192 ? -7.028 16.52 7.832 1 96.46 192 THR A O 1
ATOM 1487 N N . GLY A 1 193 ? -4.95 15.863 8.395 1 95.98 193 GLY A N 1
ATOM 1488 C CA . GLY A 1 193 ? -4.339 16.382 7.181 1 95.98 193 GLY A CA 1
ATOM 1489 C C . GLY A 1 193 ? -4.851 15.71 5.921 1 95.98 193 GLY A C 1
ATOM 1490 O O . GLY A 1 193 ? -4.737 16.265 4.826 1 95.98 193 GLY A O 1
ATOM 1491 N N . THR A 1 194 ? -5.473 14.525 6.018 1 94.45 194 THR A N 1
ATOM 1492 C CA . THR A 1 194 ? -5.956 13.794 4.852 1 94.45 194 THR A CA 1
ATOM 1493 C C . THR A 1 194 ? -7.072 14.565 4.153 1 94.45 194 THR A C 1
ATOM 1495 O O . THR A 1 194 ? -7.414 14.269 3.006 1 94.45 194 THR A O 1
ATOM 1498 N N . THR A 1 195 ? -7.654 15.569 4.778 1 95.88 195 THR A N 1
ATOM 1499 C CA . THR A 1 195 ? -8.678 16.41 4.168 1 95.88 195 THR A CA 1
ATOM 1500 C C . THR A 1 195 ? -8.093 17.228 3.02 1 95.88 195 THR A C 1
ATOM 1502 O O . THR A 1 195 ? -8.833 17.77 2.197 1 95.88 195 THR A O 1
ATOM 1505 N N . LEU A 1 196 ? -6.783 17.347 2.991 1 95.79 196 LEU A N 1
ATOM 1506 C CA . LEU A 1 196 ? -6.118 17.97 1.851 1 95.79 196 LEU A CA 1
ATOM 1507 C C . LEU A 1 196 ? -6.177 17.064 0.626 1 95.79 196 LEU A C 1
ATOM 1509 O O . LEU A 1 196 ? -6.213 17.547 -0.508 1 95.79 196 LEU A O 1
ATOM 1513 N N . ILE A 1 197 ? -6.159 15.776 0.836 1 94.83 197 ILE A N 1
ATOM 1514 C CA . ILE A 1 197 ? -6.164 14.8 -0.249 1 94.83 197 ILE A CA 1
ATOM 1515 C C . ILE A 1 197 ? -7.564 14.706 -0.851 1 94.83 197 ILE A C 1
ATOM 1517 O O . ILE A 1 197 ? -7.719 14.667 -2.074 1 94.83 197 ILE A O 1
ATOM 1521 N N . ASN A 1 198 ? -8.596 14.742 0.01 1 92.04 198 ASN A N 1
ATOM 1522 C CA . ASN A 1 198 ? -9.948 14.554 -0.505 1 92.04 198 ASN A CA 1
ATOM 1523 C C . ASN A 1 198 ? -10.674 15.885 -0.675 1 92.04 198 ASN A C 1
ATOM 1525 O O . ASN A 1 198 ? -11.89 15.913 -0.869 1 92.04 198 ASN A O 1
ATOM 1529 N N . ASP A 1 199 ? -10.009 17.016 -0.477 1 93.64 199 ASP A N 1
ATOM 1530 C CA . ASP A 1 199 ? -10.465 18.36 -0.819 1 93.64 199 ASP A CA 1
ATOM 1531 C C . ASP A 1 199 ? -11.624 18.792 0.077 1 93.64 199 ASP A C 1
ATOM 1533 O O . ASP A 1 199 ? -12.558 19.452 -0.382 1 93.64 199 ASP A O 1
ATOM 1537 N N . THR A 1 200 ? -11.595 18.425 1.321 1 95.35 200 THR A N 1
ATOM 1538 C CA . THR A 1 200 ? -12.706 18.789 2.194 1 95.35 200 THR A CA 1
ATOM 1539 C C . THR A 1 200 ? -12.278 19.86 3.194 1 95.35 200 THR A C 1
ATOM 1541 O O . THR A 1 200 ? -13.121 20.48 3.846 1 95.35 200 THR A O 1
ATOM 1544 N N . LEU A 1 201 ? -11.019 20.169 3.283 1 97.15 201 LEU A N 1
ATOM 1545 C CA . LEU A 1 201 ? -10.507 21.063 4.315 1 97.15 201 LEU A CA 1
ATOM 1546 C C . LEU A 1 201 ? -11.114 22.456 4.178 1 97.15 201 LEU A C 1
ATOM 1548 O O . LEU A 1 201 ? -11.598 23.025 5.158 1 97.15 201 LEU A O 1
ATOM 1552 N N . GLU A 1 202 ? -11.143 23.007 3.044 1 97.05 202 GLU A N 1
AT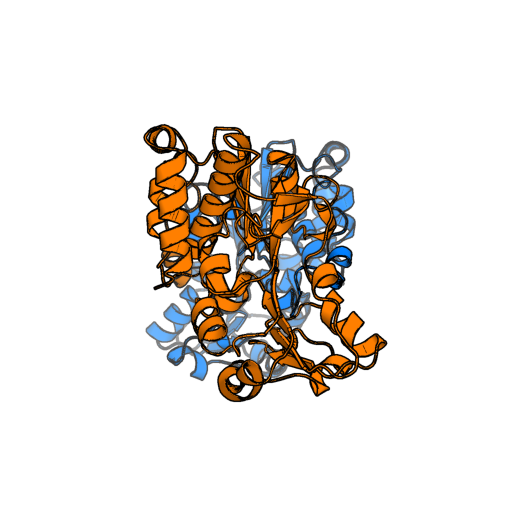OM 1553 C CA . GLU A 1 202 ? -11.607 24.375 2.836 1 97.05 202 GLU A CA 1
ATOM 1554 C C . GLU A 1 202 ? -13.079 24.521 3.212 1 97.05 202 GLU A C 1
ATOM 1556 O O . GLU A 1 202 ? -13.474 25.517 3.822 1 97.05 202 GLU A O 1
ATOM 1561 N N . ASN A 1 203 ? -13.834 23.511 2.835 1 97.03 203 ASN A N 1
ATOM 1562 C CA . ASN A 1 203 ? -15.248 23.537 3.195 1 97.03 203 ASN A CA 1
ATOM 1563 C C . ASN A 1 203 ? -15.443 23.478 4.707 1 97.03 203 ASN A C 1
ATOM 1565 O O . ASN A 1 203 ? -16.289 24.186 5.256 1 97.03 203 ASN A O 1
ATOM 1569 N N . LEU A 1 204 ? -14.709 22.685 5.354 1 98.1 204 LEU A N 1
ATOM 1570 C CA . LEU A 1 204 ? -14.777 22.578 6.808 1 98.1 204 LEU A CA 1
ATOM 1571 C C . LEU A 1 204 ? -14.406 23.902 7.468 1 98.1 204 LEU A C 1
ATOM 1573 O O . LEU A 1 204 ? -15.087 24.352 8.392 1 98.1 204 LEU A O 1
ATOM 1577 N N . LEU A 1 205 ? -13.386 24.525 6.959 1 97.8 205 LEU A N 1
ATOM 1578 C CA . LEU A 1 205 ? -12.919 25.783 7.53 1 97.8 205 LEU A CA 1
ATOM 1579 C C . LEU A 1 205 ? -13.924 26.902 7.274 1 97.8 205 LEU A C 1
ATOM 1581 O O . LEU A 1 205 ? -14.056 27.821 8.085 1 97.8 205 LEU A O 1
ATOM 1585 N N . ALA A 1 206 ? -14.623 26.777 6.227 1 97.1 206 ALA A N 1
ATOM 1586 C CA . ALA A 1 206 ? -15.618 27.79 5.886 1 97.1 206 ALA A CA 1
ATOM 1587 C C . ALA A 1 206 ? -16.823 27.712 6.819 1 97.1 206 ALA A C 1
ATOM 1589 O O . ALA A 1 206 ? -17.502 28.714 7.053 1 97.1 206 ALA A O 1
ATOM 1590 N N . MET A 1 207 ? -17.026 26.565 7.385 1 97.62 207 MET A N 1
ATOM 1591 C CA . MET A 1 207 ? -18.206 26.33 8.212 1 97.62 207 MET A CA 1
ATOM 1592 C C . MET A 1 207 ? -17.925 26.667 9.672 1 97.62 207 MET A C 1
ATOM 1594 O O . MET A 1 207 ? -18.851 26.793 10.474 1 97.62 207 MET A O 1
ATOM 1598 N N . LYS A 1 208 ? -16.675 26.767 10.022 1 97.78 208 LYS A N 1
ATOM 1599 C CA . LYS A 1 208 ? -16.324 26.869 11.435 1 97.78 208 LYS A CA 1
ATOM 1600 C C . LYS A 1 208 ? -16.824 28.181 12.033 1 97.78 208 LYS A C 1
ATOM 1602 O O . LYS A 1 208 ? -16.966 29.178 11.322 1 97.78 208 LYS A O 1
ATOM 1607 N N . LYS A 1 209 ? -17.102 28.184 13.235 1 94.82 209 LYS A N 1
ATOM 1608 C CA . LYS A 1 209 ? -17.437 29.464 13.854 1 94.82 209 LYS A CA 1
ATOM 1609 C C . LYS A 1 209 ? -16.189 30.314 14.07 1 94.82 209 LYS A C 1
ATOM 1611 O O . LYS A 1 209 ? -15.077 29.786 14.141 1 94.82 209 LYS A O 1
ATOM 1616 N N . THR A 1 210 ? -16.241 31.591 14.227 1 92.05 210 THR A N 1
ATOM 1617 C CA . THR A 1 210 ? -15.19 32.601 14.17 1 92.05 210 THR A CA 1
ATOM 1618 C C . THR A 1 210 ? -14.179 32.394 15.294 1 92.05 210 THR A C 1
ATOM 1620 O O . THR A 1 210 ? -12.971 32.523 15.082 1 92.05 210 THR A O 1
ATOM 1623 N N . ASP A 1 211 ? -14.543 31.985 16.466 1 92.56 211 ASP A N 1
ATOM 1624 C CA . ASP A 1 211 ? -13.643 31.913 17.613 1 92.56 211 ASP A CA 1
ATOM 1625 C C . ASP A 1 211 ? -13.239 30.47 17.905 1 92.56 211 ASP A C 1
ATOM 1627 O O . ASP A 1 211 ? -12.696 30.175 18.972 1 92.56 211 ASP A O 1
ATOM 1631 N N . ALA A 1 212 ? -13.515 29.613 16.916 1 96.31 212 ALA A N 1
ATOM 1632 C CA . ALA A 1 212 ? -13.161 28.211 17.122 1 96.31 212 ALA A CA 1
ATOM 1633 C C . ALA A 1 212 ? -11.647 28.024 17.137 1 96.31 212 ALA A C 1
ATOM 1635 O O . ALA A 1 212 ? -10.929 28.659 16.362 1 96.31 212 ALA A O 1
ATOM 1636 N N . ASN A 1 213 ? -11.147 27.21 18.027 1 96.22 213 ASN A N 1
ATOM 1637 C CA . ASN A 1 213 ? -9.775 26.719 17.963 1 96.22 213 ASN A CA 1
ATOM 1638 C C . ASN A 1 213 ? -9.625 25.607 16.929 1 96.22 213 ASN A C 1
ATOM 1640 O O . ASN A 1 213 ? -10.313 24.588 17.004 1 96.22 213 ASN A O 1
ATOM 1644 N N . VAL A 1 214 ? -8.764 25.794 15.986 1 97.09 214 VAL A N 1
ATOM 1645 C CA . VAL A 1 214 ? -8.655 24.834 14.893 1 97.09 214 VAL A CA 1
ATOM 1646 C C . VAL A 1 214 ? -7.224 24.308 14.808 1 97.09 214 VAL A C 1
ATOM 1648 O O . VAL A 1 214 ? -6.27 25.089 14.773 1 97.09 214 VAL A O 1
ATOM 1651 N N . VAL A 1 215 ? -7.081 23.015 14.77 1 96.94 215 VAL A N 1
ATOM 1652 C CA . VAL A 1 215 ? -5.779 22.415 14.499 1 96.94 215 VAL A CA 1
ATOM 1653 C C . VAL A 1 215 ? -5.894 21.433 13.336 1 96.94 215 VAL A C 1
ATOM 1655 O O . VAL A 1 215 ? -6.908 20.745 13.195 1 96.94 215 VAL A O 1
ATOM 1658 N N . ILE A 1 216 ? -4.963 21.38 12.486 1 97.55 216 ILE A N 1
ATOM 1659 C CA . ILE A 1 216 ? -4.815 20.39 11.425 1 97.55 216 ILE A CA 1
ATOM 1660 C C . ILE A 1 216 ? -3.582 19.529 11.691 1 97.55 216 ILE A C 1
ATOM 1662 O O . ILE A 1 216 ? -2.487 20.052 11.908 1 97.55 216 ILE A O 1
ATOM 1666 N N . VAL A 1 217 ? -3.78 18.195 11.63 1 96.46 217 VAL A N 1
ATOM 1667 C CA . VAL A 1 217 ? -2.681 17.361 12.104 1 96.46 217 VAL A CA 1
ATOM 1668 C C . VAL A 1 217 ? -2.469 16.191 11.145 1 96.46 217 VAL A C 1
ATOM 1670 O O . VAL A 1 217 ? -3.415 15.727 10.504 1 96.46 217 VAL A O 1
ATOM 1673 N N . GLY A 1 218 ? -1.207 15.739 11.126 1 95.56 218 GLY A N 1
ATOM 1674 C CA . GLY A 1 218 ? -0.838 14.526 10.413 1 95.56 218 GLY A CA 1
ATOM 1675 C C . GLY A 1 218 ? 0.335 14.721 9.471 1 95.56 218 GLY A C 1
ATOM 1676 O O . GLY A 1 218 ? 0.622 15.844 9.053 1 95.56 218 GLY A O 1
ATOM 1677 N N . PRO A 1 219 ? 0.9 13.675 9.036 1 94.61 219 PRO A N 1
ATOM 1678 C CA . PRO A 1 219 ? 2.076 13.738 8.165 1 94.61 219 PRO A CA 1
ATOM 1679 C C . PRO A 1 219 ? 1.777 14.386 6.816 1 94.61 219 PRO A C 1
ATOM 1681 O O . PRO A 1 219 ? 2.696 14.838 6.127 1 94.61 219 PRO A O 1
ATOM 1684 N N . THR A 1 220 ? 0.544 14.476 6.463 1 96.88 220 THR A N 1
ATOM 1685 C CA . THR A 1 220 ? 0.135 15.039 5.181 1 96.88 220 THR A CA 1
ATOM 1686 C C . THR A 1 220 ? 0.194 16.563 5.215 1 96.88 220 THR A C 1
ATOM 1688 O O . THR A 1 220 ? 0.202 17.213 4.168 1 96.88 220 THR A O 1
ATOM 1691 N N . VAL A 1 221 ? 0.262 17.144 6.357 1 96.5 221 VAL A N 1
ATOM 1692 C CA . VAL A 1 221 ? 0.241 18.594 6.52 1 96.5 221 VAL A CA 1
ATOM 1693 C C . VAL A 1 221 ? 1.613 19.173 6.178 1 96.5 221 VAL A C 1
ATOM 1695 O O . VAL A 1 221 ? 2.641 18.648 6.612 1 96.5 221 VAL A O 1
ATOM 1698 N N . SER A 1 222 ? 1.65 20.229 5.406 1 91.24 222 SER A N 1
ATOM 1699 C CA . SER A 1 222 ? 2.895 20.853 4.97 1 91.24 222 SER A CA 1
ATOM 1700 C C . SER A 1 222 ? 3.453 21.782 6.043 1 91.24 222 SER A C 1
ATOM 1702 O O . SER A 1 222 ? 2.703 22.311 6.865 1 91.24 222 SER A O 1
ATOM 1704 N N . MET A 1 223 ? 4.733 22.127 5.907 1 88.4 223 MET A N 1
ATOM 1705 C CA . MET A 1 223 ? 5.473 22.981 6.832 1 88.4 223 MET A CA 1
ATOM 1706 C C . MET A 1 223 ? 5.258 24.454 6.503 1 88.4 223 MET A C 1
ATOM 1708 O O . MET A 1 223 ? 5.732 25.332 7.226 1 88.4 223 MET A O 1
ATOM 1712 N N . LEU A 1 224 ? 4.549 24.774 5.422 1 93.84 224 LEU A N 1
ATOM 1713 C CA . LEU A 1 224 ? 4.223 26.146 5.048 1 93.84 224 LEU A CA 1
ATOM 1714 C C . LEU A 1 224 ? 2.724 26.399 5.163 1 93.84 224 LEU A C 1
ATOM 1716 O O . LEU A 1 224 ? 2.042 26.587 4.153 1 93.84 224 LEU A O 1
ATOM 1720 N N . PRO A 1 225 ? 2.249 26.513 6.344 1 93.67 225 PRO A N 1
ATOM 1721 C CA . PRO A 1 225 ? 0.805 26.477 6.593 1 93.67 225 PRO A CA 1
ATOM 1722 C C . PRO A 1 225 ? 0.16 27.859 6.524 1 93.67 225 PRO A C 1
ATOM 1724 O O . PRO A 1 225 ? -0.95 28.052 7.026 1 93.67 225 PRO A O 1
ATOM 1727 N N . LYS A 1 226 ? 0.798 28.905 5.948 1 93.8 226 LYS A N 1
ATOM 1728 C CA . LYS A 1 226 ? 0.272 30.266 5.887 1 93.8 226 LYS A CA 1
ATOM 1729 C C . LYS A 1 226 ? -1.15 30.281 5.334 1 93.8 226 LYS A C 1
ATOM 1731 O O . LYS A 1 226 ? -2.019 30.981 5.859 1 93.8 226 LYS A O 1
ATOM 1736 N N . ALA A 1 227 ? -1.356 29.502 4.289 1 95.3 227 ALA A N 1
ATOM 1737 C CA . ALA A 1 227 ? -2.675 29.453 3.663 1 95.3 227 ALA A CA 1
ATOM 1738 C C . ALA A 1 227 ? -3.729 28.951 4.645 1 95.3 227 ALA A C 1
ATOM 1740 O O . ALA A 1 227 ? -4.888 29.371 4.59 1 95.3 227 ALA A O 1
ATOM 1741 N N . MET A 1 228 ? -3.336 28.077 5.52 1 95.99 228 MET A N 1
ATOM 1742 C CA . MET A 1 228 ? -4.242 27.566 6.545 1 95.99 228 MET A CA 1
ATOM 1743 C C . MET A 1 228 ? -4.46 28.6 7.644 1 95.99 228 MET A C 1
ATOM 1745 O O . MET A 1 228 ? -5.59 28.808 8.091 1 95.99 228 MET A O 1
ATOM 1749 N N . PHE A 1 229 ? -3.396 29.311 8.009 1 95.22 229 PHE A N 1
ATOM 1750 C CA . PHE A 1 229 ? -3.488 30.342 9.036 1 95.22 229 PHE A CA 1
ATOM 1751 C C . PHE A 1 229 ? -4.382 31.488 8.574 1 95.22 229 PHE A C 1
ATOM 1753 O O . PHE A 1 229 ? -5.159 32.032 9.361 1 95.22 229 PHE A O 1
ATOM 1760 N N . ASP A 1 230 ? -4.271 31.778 7.336 1 94.88 230 ASP A N 1
ATOM 1761 C CA . ASP A 1 230 ? -5.096 32.836 6.761 1 94.88 230 ASP A CA 1
ATOM 1762 C C . ASP A 1 230 ? -6.578 32.473 6.824 1 94.88 230 ASP A C 1
ATOM 1764 O O . ASP A 1 230 ? -7.442 33.342 6.694 1 94.88 230 ASP A O 1
ATOM 1768 N N . ARG A 1 231 ? -6.841 31.227 7.13 1 95.69 231 ARG A N 1
ATOM 1769 C CA . ARG A 1 231 ? -8.222 30.755 7.169 1 95.69 231 ARG A CA 1
ATOM 1770 C C . ARG A 1 231 ? -8.642 30.409 8.594 1 95.69 231 ARG A C 1
ATOM 1772 O O . ARG A 1 231 ? -9.658 29.742 8.802 1 95.69 231 ARG A O 1
ATOM 1779 N N . GLY A 1 232 ? -7.787 30.804 9.469 1 95.31 232 GLY A N 1
ATOM 1780 C CA . GLY A 1 232 ? -8.198 30.738 10.862 1 95.31 232 GLY A CA 1
ATOM 1781 C C . GLY A 1 232 ? -7.679 29.507 11.58 1 95.31 232 GLY A C 1
ATOM 1782 O O . GLY A 1 232 ? -8.08 29.226 12.711 1 95.31 232 GLY A O 1
ATOM 1783 N N . VAL A 1 233 ? -6.818 28.754 11.02 1 96.45 233 VAL A N 1
ATOM 1784 C CA . VAL A 1 233 ? -6.181 27.635 11.705 1 96.45 233 VAL A CA 1
ATOM 1785 C C . VAL A 1 233 ? -5.221 28.159 12.771 1 96.45 233 VAL A C 1
ATOM 1787 O O . VAL A 1 233 ? -4.442 29.081 12.514 1 96.45 233 VAL A O 1
ATOM 1790 N N . SER A 1 234 ? -5.299 27.592 13.921 1 94.83 234 SER A N 1
ATOM 1791 C CA . SER A 1 234 ? -4.492 28.065 15.041 1 94.83 234 SER A CA 1
ATOM 1792 C C . SER A 1 234 ? -3.108 27.425 15.034 1 94.83 234 SER A C 1
ATOM 1794 O O . SER A 1 234 ? -2.103 28.104 15.254 1 94.83 234 SER A O 1
ATOM 1796 N N . TYR A 1 235 ? -3.09 26.105 14.819 1 95.6 235 TYR A N 1
ATOM 1797 C CA . TYR A 1 235 ? -1.856 25.329 14.798 1 95.6 235 TYR A CA 1
ATOM 1798 C C . TYR A 1 235 ? -1.902 24.259 13.714 1 95.6 235 TYR A C 1
ATOM 1800 O O . TYR A 1 235 ? -2.966 23.711 13.419 1 95.6 235 TYR A O 1
ATOM 1808 N N . ALA A 1 236 ? -0.796 24.025 13.178 1 96.69 236 ALA A N 1
ATOM 1809 C CA . ALA A 1 236 ? -0.639 22.919 12.238 1 96.69 236 ALA A CA 1
ATOM 1810 C C . ALA A 1 236 ? 0.408 21.924 12.731 1 96.69 236 ALA A C 1
ATOM 1812 O O . ALA A 1 236 ? 1.448 22.321 13.264 1 96.69 236 ALA A O 1
ATOM 1813 N N . GLY A 1 237 ? 0.089 20.683 12.661 1 96.55 237 GLY A N 1
ATOM 1814 C CA . GLY A 1 237 ? 1.01 19.619 13.029 1 96.55 237 GLY A CA 1
ATOM 1815 C C . GLY A 1 237 ? 1.445 18.771 11.849 1 96.55 237 GLY A C 1
ATOM 1816 O O . GLY A 1 237 ? 0.609 18.189 11.155 1 96.55 237 GLY A O 1
ATOM 1817 N N . GLY A 1 238 ? 2.659 18.765 11.585 1 95.36 238 GLY A N 1
ATOM 1818 C CA . GLY A 1 238 ? 3.196 17.978 10.487 1 95.36 238 GLY A CA 1
ATOM 1819 C C . GLY A 1 238 ? 4.393 17.135 10.887 1 95.36 238 GLY A C 1
ATOM 1820 O O . GLY A 1 238 ? 4.473 16.661 12.022 1 95.36 238 GLY A O 1
ATOM 1821 N N . VAL A 1 239 ? 5.216 16.879 9.844 1 96.21 239 VAL A N 1
ATOM 1822 C CA . VAL A 1 239 ? 6.365 16.007 10.065 1 96.21 239 VAL A CA 1
ATOM 1823 C C . VAL A 1 239 ? 7.628 16.668 9.518 1 96.21 239 VAL A C 1
ATOM 1825 O O . VAL A 1 239 ? 7.602 17.282 8.449 1 96.21 239 VAL A O 1
ATOM 1828 N N . TYR A 1 240 ? 8.64 16.642 10.257 1 96.97 240 TYR A N 1
ATOM 1829 C CA . TYR A 1 240 ? 9.981 17.027 9.83 1 96.97 240 TYR A CA 1
ATOM 1830 C C . TYR A 1 240 ? 10.872 15.803 9.66 1 96.97 240 TYR A C 1
ATOM 1832 O O . TYR A 1 240 ? 11.2 15.126 10.637 1 96.97 240 TYR A O 1
ATOM 1840 N N . VAL A 1 241 ? 11.316 15.555 8.471 1 98.19 241 VAL A N 1
ATOM 1841 C CA . VAL A 1 241 ? 12.07 14.34 8.182 1 98.19 241 VAL A CA 1
ATOM 1842 C C . VAL A 1 241 ? 13.561 14.592 8.4 1 98.19 241 VAL A C 1
ATOM 1844 O O . VAL A 1 241 ? 14.135 15.506 7.804 1 98.19 241 VAL A O 1
ATOM 1847 N N . ARG A 1 242 ? 14.177 13.768 9.159 1 98.06 242 ARG A N 1
ATOM 1848 C CA . ARG A 1 242 ? 15.585 13.941 9.5 1 98.06 242 ARG A CA 1
ATOM 1849 C C . ARG A 1 242 ? 16.465 12.99 8.695 1 98.06 242 ARG A C 1
ATOM 1851 O O . ARG A 1 242 ? 17.631 13.289 8.43 1 98.06 242 ARG A O 1
ATOM 1858 N N . ASP A 1 243 ? 15.954 11.852 8.415 1 98.48 243 ASP A N 1
ATOM 1859 C CA . ASP A 1 243 ? 16.648 10.828 7.64 1 98.48 243 ASP A CA 1
ATOM 1860 C C . ASP A 1 243 ? 15.748 10.263 6.544 1 98.48 243 ASP A C 1
ATOM 1862 O O . ASP A 1 243 ? 14.984 9.325 6.783 1 98.48 243 ASP A O 1
ATOM 1866 N N . ALA A 1 244 ? 15.915 10.82 5.402 1 98.65 244 ALA A N 1
ATOM 1867 C CA . ALA A 1 244 ? 15.005 10.545 4.293 1 98.65 244 ALA A CA 1
ATOM 1868 C C . ALA A 1 244 ? 15.066 9.076 3.885 1 98.65 244 ALA A C 1
ATOM 1870 O O . ALA A 1 244 ? 14.03 8.427 3.72 1 98.65 244 ALA A O 1
ATOM 1871 N N . ASP A 1 245 ? 16.268 8.541 3.704 1 98.41 245 ASP A N 1
ATOM 1872 C CA . ASP A 1 245 ? 16.435 7.171 3.228 1 98.41 245 ASP A CA 1
ATOM 1873 C C . ASP A 1 245 ? 15.861 6.169 4.226 1 98.41 245 ASP A C 1
ATOM 1875 O O . ASP A 1 245 ? 15.115 5.264 3.846 1 98.41 245 ASP A O 1
ATOM 1879 N N . ALA A 1 246 ? 16.186 6.342 5.483 1 98.21 246 ALA A N 1
ATOM 1880 C CA . ALA A 1 246 ? 15.69 5.431 6.51 1 98.21 246 ALA A CA 1
ATOM 1881 C C . ALA A 1 246 ? 14.169 5.498 6.615 1 98.21 246 ALA A C 1
ATOM 1883 O O . ALA A 1 246 ? 13.507 4.472 6.784 1 98.21 246 ALA A O 1
ATOM 1884 N N . LEU A 1 247 ? 13.614 6.667 6.562 1 98.39 247 LEU A N 1
ATOM 1885 C CA . LEU A 1 247 ? 12.165 6.831 6.624 1 98.39 247 LEU A CA 1
ATOM 1886 C C . LEU A 1 247 ? 11.487 6.115 5.46 1 98.39 247 LEU A C 1
ATOM 1888 O O . LEU A 1 247 ? 10.501 5.401 5.655 1 98.39 247 LEU A O 1
ATOM 1892 N N . LEU A 1 248 ? 12.041 6.311 4.255 1 98.58 248 LEU A N 1
ATOM 1893 C CA . LEU A 1 248 ? 11.434 5.692 3.082 1 98.58 248 LEU A CA 1
ATOM 1894 C C . LEU A 1 248 ? 11.586 4.175 3.128 1 98.58 248 LEU A C 1
ATOM 1896 O O . LEU A 1 248 ? 10.726 3.445 2.629 1 98.58 248 LEU A O 1
ATOM 1900 N N . ASP A 1 249 ? 12.699 3.672 3.739 1 98.02 249 ASP A N 1
ATOM 1901 C CA . ASP A 1 249 ? 12.824 2.235 3.966 1 98.02 249 ASP A CA 1
ATOM 1902 C C . ASP A 1 249 ? 11.695 1.72 4.857 1 98.02 249 ASP A C 1
ATOM 1904 O O . ASP A 1 249 ? 11.102 0.677 4.576 1 98.02 249 ASP A O 1
ATOM 1908 N N . VAL A 1 250 ? 11.373 2.444 5.915 1 97.38 250 VAL A N 1
ATOM 1909 C CA . VAL A 1 250 ? 10.298 2.078 6.831 1 97.38 250 VAL A CA 1
ATOM 1910 C C . VAL A 1 250 ? 8.968 2.049 6.082 1 97.38 250 VAL A C 1
ATOM 1912 O O . VAL A 1 250 ? 8.195 1.096 6.213 1 97.38 250 VAL A O 1
ATOM 1915 N N . ILE A 1 251 ? 8.722 3.053 5.29 1 97.37 251 ILE A N 1
ATOM 1916 C CA . ILE A 1 251 ? 7.474 3.145 4.54 1 97.37 251 ILE A CA 1
ATOM 1917 C C . ILE A 1 251 ? 7.377 1.984 3.553 1 97.37 251 ILE A C 1
ATOM 1919 O O . ILE A 1 251 ? 6.325 1.352 3.43 1 97.37 251 ILE A O 1
ATOM 1923 N N . ALA A 1 252 ? 8.508 1.687 2.894 1 98.03 252 ALA A N 1
ATOM 1924 C CA . ALA A 1 252 ? 8.542 0.604 1.915 1 98.03 252 ALA A CA 1
ATOM 1925 C C . ALA A 1 252 ? 8.238 -0.739 2.571 1 98.03 252 ALA A C 1
ATOM 1927 O O . ALA A 1 252 ? 7.71 -1.648 1.925 1 98.03 252 ALA A O 1
ATOM 1928 N N . GLU A 1 253 ? 8.568 -0.888 3.832 1 97.27 253 GLU A N 1
ATOM 1929 C CA . GLU A 1 253 ? 8.404 -2.138 4.567 1 97.27 253 GLU A CA 1
ATOM 1930 C C . GLU A 1 253 ? 7.129 -2.123 5.406 1 97.27 253 GLU A C 1
ATOM 1932 O O . GLU A 1 253 ? 7.086 -2.708 6.49 1 97.27 253 GLU A O 1
ATOM 1937 N N . ALA A 1 254 ? 6.139 -1.331 4.982 1 94.05 254 ALA A N 1
ATOM 1938 C CA . ALA A 1 254 ? 4.809 -1.288 5.583 1 94.05 254 ALA A CA 1
ATOM 1939 C C . ALA A 1 254 ? 4.857 -0.673 6.979 1 94.05 254 ALA A C 1
ATOM 1941 O O . ALA A 1 254 ? 4.106 -1.078 7.869 1 94.05 254 ALA A O 1
ATOM 1942 N N . GLY A 1 255 ? 5.772 0.235 7.121 1 93.01 255 GLY A N 1
ATOM 1943 C CA . GLY A 1 255 ? 5.858 0.923 8.399 1 93.01 255 GLY A CA 1
ATOM 1944 C C . GLY A 1 255 ? 4.86 2.057 8.535 1 93.01 255 GLY A C 1
ATOM 1945 O O . GLY A 1 255 ? 4.379 2.592 7.534 1 93.01 255 GLY A O 1
ATOM 1946 N N . SER A 1 256 ? 4.579 2.385 9.782 1 91.13 256 SER A N 1
ATOM 1947 C CA . SER A 1 256 ? 3.696 3.489 10.143 1 91.13 256 SER A CA 1
ATOM 1948 C C . SER A 1 256 ? 4.447 4.569 10.913 1 91.13 256 SER A C 1
ATOM 1950 O O . SER A 1 256 ? 5.671 4.505 11.049 1 91.13 256 SER A O 1
ATOM 1952 N N . GLY A 1 257 ? 3.621 5.58 11.34 1 90.34 257 GLY A N 1
ATOM 1953 C CA . GLY A 1 257 ? 4.226 6.64 12.131 1 90.34 257 GLY A CA 1
ATOM 1954 C C . GLY A 1 257 ? 4.95 6.128 13.362 1 90.34 257 GLY A C 1
ATOM 1955 O O . GLY A 1 257 ? 5.981 6.678 13.756 1 90.34 257 GLY A O 1
ATOM 1956 N N . TYR A 1 258 ? 4.533 5.064 13.906 1 87.51 258 TYR A N 1
ATOM 1957 C CA . TYR A 1 258 ? 5.13 4.461 15.092 1 87.51 258 TYR A CA 1
ATOM 1958 C C . TYR A 1 258 ? 6.554 3.997 14.81 1 87.51 258 TYR A C 1
ATOM 1960 O O . TYR A 1 258 ? 7.372 3.891 15.727 1 87.51 258 TYR A O 1
ATOM 1968 N N . HIS A 1 259 ? 6.842 3.746 13.619 1 91.54 259 HIS A N 1
ATOM 1969 C CA . HIS A 1 259 ? 8.14 3.188 13.258 1 91.54 259 HIS A CA 1
ATOM 1970 C C . HIS A 1 259 ? 9.151 4.291 12.961 1 91.54 259 HIS A C 1
ATOM 1972 O O . HIS A 1 259 ? 10.361 4.061 13.015 1 91.54 259 HIS A O 1
ATOM 1978 N N . PHE A 1 260 ? 8.576 5.507 12.589 1 91.95 260 PHE A N 1
ATOM 1979 C CA . PHE A 1 260 ? 9.603 6.442 12.145 1 91.95 260 PHE A CA 1
ATOM 1980 C C . PHE A 1 260 ? 9.58 7.712 12.987 1 91.95 260 PHE A C 1
ATOM 1982 O O . PHE A 1 260 ? 10.547 8.476 12.995 1 91.95 260 PHE A O 1
ATOM 1989 N N . PHE A 1 261 ? 8.552 8.014 13.723 1 92.03 261 PHE A N 1
ATOM 1990 C CA . PHE A 1 261 ? 8.566 9.184 14.594 1 92.03 261 PHE A CA 1
ATOM 1991 C C . PHE A 1 261 ? 9.553 8.994 15.74 1 92.03 261 PHE A C 1
ATOM 1993 O O . PHE A 1 261 ? 9.622 7.917 16.334 1 92.03 261 PHE A O 1
ATOM 2000 N N . GLY A 1 262 ? 10.288 10.023 16.05 1 91.91 262 GLY A N 1
ATOM 2001 C CA . GLY A 1 262 ? 11.285 9.959 17.107 1 91.91 262 GLY A CA 1
ATOM 2002 C C . GLY A 1 262 ? 12.606 9.374 16.647 1 91.91 262 GLY A C 1
ATOM 2003 O O . GLY A 1 262 ? 13.642 9.594 17.278 1 91.91 262 GLY A O 1
ATOM 2004 N N . LYS A 1 263 ? 12.599 8.67 15.575 1 94.01 263 LYS A N 1
ATOM 2005 C CA . LYS A 1 263 ? 13.819 8.055 15.061 1 94.01 263 LYS A CA 1
ATOM 2006 C C . LYS A 1 263 ? 14.302 8.763 13.798 1 94.01 263 LYS A C 1
ATOM 2008 O O . LYS A 1 263 ? 15.4 9.324 13.776 1 94.01 263 LYS A O 1
ATOM 2013 N N . PHE A 1 264 ? 13.423 8.79 12.82 1 97.17 264 PHE A N 1
ATOM 2014 C CA . PHE A 1 264 ? 13.851 9.316 11.529 1 97.17 264 PHE A CA 1
ATOM 2015 C C . PHE A 1 264 ? 13.112 10.608 11.198 1 97.17 264 PHE A C 1
ATOM 2017 O O . PHE A 1 264 ? 13.477 11.313 10.255 1 97.17 264 PHE A O 1
ATOM 2024 N N . ALA A 1 265 ? 12.06 10.89 11.977 1 96.98 265 ALA A N 1
ATOM 2025 C CA . ALA A 1 265 ? 11.26 12.098 11.789 1 96.98 265 ALA A CA 1
ATOM 2026 C C . ALA A 1 265 ? 10.723 12.613 13.121 1 96.98 265 ALA A C 1
ATOM 2028 O O . ALA A 1 265 ? 10.606 11.854 14.086 1 96.98 265 ALA A O 1
ATOM 2029 N N . ASN A 1 266 ? 10.425 13.883 13.16 1 96.38 266 ASN A N 1
ATOM 2030 C CA . ASN A 1 266 ? 9.784 14.528 14.301 1 96.38 266 ASN A CA 1
ATOM 2031 C C . ASN A 1 266 ? 8.375 15.002 13.958 1 96.38 266 ASN A C 1
ATOM 2033 O O . ASN A 1 266 ? 8.134 15.501 12.857 1 96.38 266 ASN A O 1
ATOM 2037 N N . LYS A 1 267 ? 7.577 14.774 14.927 1 95.33 267 LYS A N 1
ATOM 2038 C CA . LYS A 1 267 ? 6.361 15.581 14.892 1 95.33 267 LYS A CA 1
ATOM 2039 C C . LYS A 1 267 ? 6.668 17.05 15.169 1 95.33 267 LYS A C 1
ATOM 2041 O O . LYS A 1 267 ? 7.489 17.366 16.033 1 95.33 267 LYS A O 1
ATOM 2046 N N . ILE A 1 268 ? 5.996 17.896 14.433 1 95.74 268 ILE A N 1
ATOM 2047 C CA . ILE A 1 268 ? 6.23 19.314 14.68 1 95.74 268 ILE A CA 1
ATOM 2048 C C . ILE A 1 268 ? 4.894 20.047 14.788 1 95.74 268 ILE A C 1
ATOM 2050 O O . ILE A 1 268 ? 3.908 19.647 14.164 1 95.74 268 ILE A O 1
ATOM 2054 N N . THR A 1 269 ? 4.87 21.027 15.57 1 96.39 269 THR A N 1
ATOM 2055 C CA . THR A 1 269 ? 3.765 21.975 15.662 1 96.39 269 THR A CA 1
ATOM 2056 C C . THR A 1 269 ? 4.175 23.339 15.115 1 96.39 269 THR A C 1
ATOM 2058 O O . THR A 1 269 ? 5.211 23.884 15.504 1 96.39 269 THR A O 1
ATOM 2061 N N . ILE A 1 270 ? 3.397 23.797 14.214 1 95.04 270 ILE A N 1
ATOM 2062 C CA . ILE A 1 270 ? 3.671 25.079 13.575 1 95.04 270 ILE A CA 1
ATOM 2063 C C . ILE A 1 270 ? 2.616 26.101 13.994 1 95.04 270 ILE A C 1
ATOM 2065 O O . ILE A 1 270 ? 1.415 25.823 13.934 1 95.04 270 ILE A O 1
ATOM 2069 N N . SER A 1 271 ? 3 27.255 14.433 1 91.92 271 SER A N 1
ATOM 2070 C CA . SER A 1 271 ? 2.104 28.349 14.796 1 91.92 271 SER A CA 1
ATOM 2071 C C . SER A 1 271 ? 2.367 29.585 13.942 1 91.92 271 SER A C 1
ATOM 2073 O O . SER A 1 271 ? 3.466 29.757 13.411 1 91.92 271 SER A O 1
ATOM 2075 N N . ALA A 1 272 ? 1.217 30.307 13.767 1 79.66 272 ALA A N 1
ATOM 2076 C CA . ALA A 1 272 ? 1.398 31.564 13.045 1 79.66 272 ALA A CA 1
ATOM 2077 C C . ALA A 1 272 ? 2.318 32.51 13.812 1 79.66 272 ALA A C 1
ATOM 2079 O O . ALA A 1 272 ? 2.282 32.557 15.044 1 79.66 272 ALA A O 1
ATOM 2080 N N . LYS A 1 273 ? 3.499 32.969 13.223 1 70.09 273 LYS A N 1
ATOM 2081 C CA . LYS A 1 273 ? 4.31 33.979 13.897 1 70.09 273 LYS A CA 1
ATOM 2082 C C . LYS A 1 273 ? 3.459 35.172 14.323 1 70.09 273 LYS A C 1
ATOM 2084 O O . LYS A 1 273 ? 2.627 35.655 13.553 1 70.09 273 LYS A O 1
ATOM 2089 N N . ARG A 1 274 ? 3.144 35.191 15.753 1 55.33 274 ARG A N 1
ATOM 2090 C CA . ARG A 1 274 ? 2.544 36.42 16.261 1 55.33 274 ARG A CA 1
ATOM 2091 C C . ARG A 1 274 ? 3.439 37.623 15.98 1 55.33 274 ARG A C 1
ATOM 2093 O O . ARG A 1 274 ? 4.631 37.603 16.293 1 55.33 274 ARG A O 1
ATOM 2100 N N . GLY A 1 275 ? 3.464 38.056 14.765 1 42.61 275 GLY A N 1
ATOM 2101 C CA . GLY A 1 275 ? 4.071 39.375 14.689 1 42.61 275 GLY A CA 1
ATOM 2102 C C . GLY A 1 275 ? 3.693 40.274 15.851 1 42.61 275 GLY A C 1
ATOM 2103 O O . GLY A 1 275 ? 2.69 40.035 16.527 1 42.61 275 GLY A O 1
ATOM 2104 N N . MET B 1 1 ? -3.574 -24.881 8.64 1 66.08 1 MET B N 1
ATOM 2105 C CA . MET B 1 1 ? -2.209 -24.633 8.184 1 66.08 1 MET B CA 1
ATOM 2106 C C . MET B 1 1 ? -2.024 -25.097 6.743 1 66.08 1 MET B C 1
ATOM 2108 O O . MET B 1 1 ? -2.562 -26.132 6.346 1 66.08 1 MET B O 1
ATOM 2112 N N . SER B 1 2 ? -1.405 -24.165 5.92 1 83.44 2 SER B N 1
ATOM 2113 C CA . SER B 1 2 ? -1.309 -24.541 4.513 1 83.44 2 SER B CA 1
ATOM 2114 C C . SER B 1 2 ? -0.278 -25.646 4.306 1 83.44 2 SER B C 1
ATOM 2116 O O . SER B 1 2 ? 0.921 -25.425 4.487 1 83.44 2 SER B O 1
ATOM 2118 N N . LYS B 1 3 ? -0.645 -26.911 4.027 1 93.69 3 LYS B N 1
ATOM 2119 C CA . LYS B 1 3 ? 0.223 -28.044 3.718 1 93.69 3 LYS B CA 1
ATOM 2120 C C . LYS B 1 3 ? 0.988 -27.812 2.418 1 93.69 3 LYS B C 1
ATOM 2122 O O . LYS B 1 3 ? 2.125 -28.264 2.272 1 93.69 3 LYS B O 1
ATOM 2127 N N . ILE B 1 4 ? 0.4 -27.085 1.579 1 96.44 4 ILE B N 1
ATOM 2128 C CA . ILE B 1 4 ? 1.018 -26.804 0.288 1 96.44 4 ILE B CA 1
ATOM 2129 C C . ILE B 1 4 ? 2.275 -25.96 0.489 1 96.44 4 ILE B C 1
ATOM 2131 O O . ILE B 1 4 ? 3.335 -26.274 -0.056 1 96.44 4 ILE B O 1
ATOM 2135 N N . LEU B 1 5 ? 2.202 -24.921 1.282 1 97.14 5 LEU B N 1
ATOM 2136 C CA . LEU B 1 5 ? 3.357 -24.071 1.547 1 97.14 5 LEU B CA 1
ATOM 2137 C C . LEU B 1 5 ? 4.444 -24.845 2.285 1 97.14 5 LEU B C 1
ATOM 2139 O O . LEU B 1 5 ? 5.631 -24.697 1.984 1 97.14 5 LEU B O 1
ATOM 2143 N N . GLU B 1 6 ? 4.038 -25.704 3.173 1 96.82 6 GLU B N 1
ATOM 2144 C CA . GLU B 1 6 ? 4.99 -26.515 3.926 1 96.82 6 GLU B CA 1
ATOM 2145 C C . GLU B 1 6 ? 5.754 -27.465 3.008 1 96.82 6 GLU B C 1
ATOM 2147 O O . GLU B 1 6 ? 6.973 -27.604 3.125 1 96.82 6 GLU B O 1
ATOM 2152 N N . GLN B 1 7 ? 5.028 -28.127 2.184 1 97.24 7 GLN B N 1
ATOM 2153 C CA . GLN B 1 7 ? 5.645 -29.078 1.265 1 97.24 7 GLN B CA 1
ATOM 2154 C C . GLN B 1 7 ? 6.547 -28.365 0.261 1 97.24 7 GLN B C 1
ATOM 2156 O O . GLN B 1 7 ? 7.604 -28.882 -0.108 1 97.24 7 GLN B O 1
ATOM 2161 N N . THR B 1 8 ? 6.106 -27.213 -0.175 1 97.07 8 THR B N 1
ATOM 2162 C CA . THR B 1 8 ? 6.945 -26.413 -1.061 1 97.07 8 THR B CA 1
ATOM 2163 C C . THR B 1 8 ? 8.245 -26.019 -0.364 1 97.07 8 THR B C 1
ATOM 2165 O O . THR B 1 8 ? 9.326 -26.132 -0.946 1 97.07 8 THR B O 1
ATOM 2168 N N . LEU B 1 9 ? 8.123 -25.6 0.851 1 97.35 9 LEU B N 1
ATOM 2169 C CA . LEU B 1 9 ? 9.301 -25.251 1.639 1 97.35 9 LEU B CA 1
ATOM 2170 C C . LEU B 1 9 ? 10.219 -26.457 1.807 1 97.35 9 LEU B C 1
ATOM 2172 O O . LEU B 1 9 ? 11.442 -26.329 1.716 1 97.35 9 LEU B O 1
ATOM 2176 N N . GLY B 1 10 ? 9.608 -27.575 2.086 1 97.37 10 GLY B N 1
ATOM 2177 C CA . GLY B 1 10 ? 10.396 -28.795 2.167 1 97.37 10 GLY B CA 1
ATOM 2178 C C . GLY B 1 10 ? 11.219 -29.057 0.919 1 97.37 10 GLY B C 1
ATOM 2179 O O . GLY B 1 10 ? 12.397 -29.409 1.009 1 97.37 10 GLY B O 1
ATOM 2180 N N . GLN B 1 11 ? 10.658 -28.908 -0.242 1 96.67 11 GLN B N 1
ATOM 2181 C CA . GLN B 1 11 ? 11.361 -29.09 -1.507 1 96.67 11 GLN B CA 1
ATOM 2182 C C . GLN B 1 11 ? 12.505 -28.089 -1.65 1 96.67 11 GLN B C 1
ATOM 2184 O O . GLN B 1 11 ? 13.581 -28.435 -2.141 1 96.67 11 GLN B O 1
ATOM 2189 N N . ILE B 1 12 ? 12.271 -26.87 -1.225 1 97.68 12 ILE B N 1
ATOM 2190 C CA . ILE B 1 12 ? 13.287 -25.825 -1.291 1 97.68 12 ILE B CA 1
ATOM 2191 C C . ILE B 1 12 ? 14.481 -26.211 -0.421 1 97.68 12 ILE B C 1
ATOM 2193 O O . ILE B 1 12 ? 15.631 -26.114 -0.855 1 97.68 12 ILE B O 1
ATOM 2197 N N . TYR B 1 13 ? 14.183 -26.666 0.77 1 97.92 13 TYR B N 1
ATOM 2198 C CA . TYR B 1 13 ? 15.249 -27.09 1.671 1 97.92 13 TYR B CA 1
ATOM 2199 C C . TYR B 1 13 ? 16.029 -28.259 1.081 1 97.92 13 TYR B C 1
ATOM 2201 O O . TYR B 1 13 ? 17.249 -28.343 1.239 1 97.92 13 TYR B O 1
ATOM 2209 N N . GLU B 1 14 ? 15.324 -29.119 0.411 1 97.33 14 GLU B N 1
ATOM 2210 C CA . GLU B 1 14 ? 15.976 -30.264 -0.218 1 97.33 14 GLU B CA 1
ATOM 2211 C C . GLU B 1 14 ? 16.915 -29.819 -1.336 1 97.33 14 GLU B C 1
ATOM 2213 O O . GLU B 1 14 ? 18.03 -30.331 -1.457 1 97.33 14 GLU B O 1
ATOM 2218 N N . ILE B 1 15 ? 16.518 -28.93 -2.108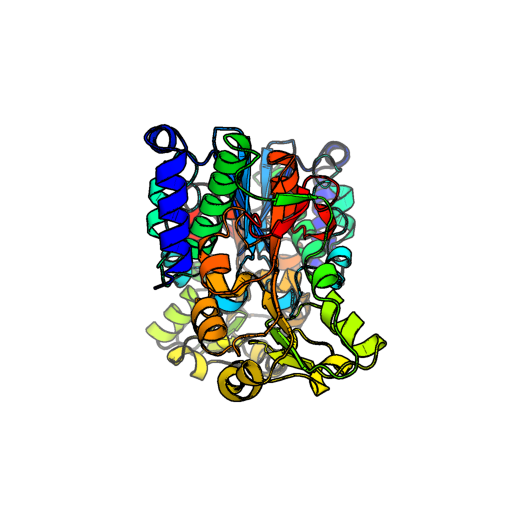 1 96.84 15 ILE B N 1
ATOM 2219 C CA . ILE B 1 15 ? 17.272 -28.513 -3.285 1 96.84 15 ILE B CA 1
ATOM 2220 C C . ILE B 1 15 ? 18.432 -27.614 -2.864 1 96.84 15 ILE B C 1
ATOM 2222 O O . ILE B 1 15 ? 19.561 -27.789 -3.328 1 96.84 15 ILE B O 1
ATOM 2226 N N . LEU B 1 16 ? 18.159 -26.619 -1.966 1 97.26 16 LEU B N 1
ATOM 2227 C CA . LEU B 1 16 ? 19.163 -25.615 -1.631 1 97.26 16 LEU B CA 1
ATOM 2228 C C . LEU B 1 16 ? 20.101 -26.126 -0.543 1 97.26 16 LEU B C 1
ATOM 2230 O O . LEU B 1 16 ? 21.244 -25.674 -0.439 1 97.26 16 LEU B O 1
ATOM 2234 N N . GLY B 1 17 ? 19.64 -27.06 0.312 1 96.48 17 GLY B N 1
ATOM 2235 C CA . GLY B 1 17 ? 20.465 -27.573 1.394 1 96.48 17 GLY B CA 1
ATOM 2236 C C . GLY B 1 17 ? 21.029 -26.48 2.283 1 96.48 17 GLY B C 1
ATOM 2237 O O . GLY B 1 17 ? 20.292 -25.609 2.749 1 96.48 17 GLY B O 1
ATOM 2238 N N . SER B 1 18 ? 22.323 -26.438 2.539 1 96.88 18 SER B N 1
ATOM 2239 C CA . SER B 1 18 ? 22.983 -25.515 3.456 1 96.88 18 SER B CA 1
ATOM 2240 C C . SER B 1 18 ? 23.12 -24.126 2.841 1 96.88 18 SER B C 1
ATOM 2242 O O . SER B 1 18 ? 23.402 -23.155 3.545 1 96.88 18 SER B O 1
ATOM 2244 N N . GLU B 1 19 ? 22.91 -24.039 1.581 1 97.21 19 GLU B N 1
ATOM 2245 C CA . GLU B 1 19 ? 23.027 -22.752 0.904 1 97.21 19 GLU B CA 1
ATOM 2246 C C . GLU B 1 19 ? 22.013 -21.748 1.446 1 97.21 19 GLU B C 1
ATOM 2248 O O . GLU B 1 19 ? 22.246 -20.539 1.404 1 97.21 19 GLU B O 1
ATOM 2253 N N . ILE B 1 20 ? 20.941 -22.28 1.907 1 97.97 20 ILE B N 1
ATOM 2254 C CA . ILE B 1 20 ? 19.86 -21.415 2.367 1 97.97 20 ILE B CA 1
ATOM 2255 C C . ILE B 1 20 ? 20.334 -20.584 3.557 1 97.97 20 ILE B C 1
ATOM 2257 O O . ILE B 1 20 ? 19.821 -19.489 3.801 1 97.97 20 ILE B O 1
ATOM 2261 N N . GLU B 1 21 ? 21.331 -21.039 4.288 1 97.8 21 GLU B N 1
ATOM 2262 C CA . GLU B 1 21 ? 21.879 -20.345 5.45 1 97.8 21 GLU B CA 1
ATOM 2263 C C . GLU B 1 21 ? 22.568 -19.046 5.043 1 97.8 21 GLU B C 1
ATOM 2265 O O . GLU B 1 21 ? 22.74 -18.145 5.865 1 97.8 21 GLU B O 1
ATOM 2270 N N . ASN B 1 22 ? 22.909 -18.915 3.789 1 98.04 22 ASN B N 1
ATOM 2271 C CA . ASN B 1 22 ? 23.646 -17.751 3.309 1 98.04 22 ASN B CA 1
ATOM 2272 C C . ASN B 1 22 ? 22.739 -16.789 2.548 1 98.04 22 ASN B C 1
ATOM 2274 O O . ASN B 1 22 ? 23.208 -15.789 2.001 1 98.04 22 ASN B O 1
ATOM 2278 N N . LEU B 1 23 ? 21.503 -17.112 2.481 1 98.7 23 LEU B N 1
ATOM 2279 C CA . LEU B 1 23 ? 20.564 -16.259 1.76 1 98.7 23 LEU B CA 1
ATOM 2280 C C . LEU B 1 23 ? 19.845 -15.312 2.715 1 98.7 23 LEU B C 1
ATOM 2282 O O . LEU B 1 23 ? 19.315 -15.743 3.741 1 98.7 23 LEU B O 1
ATOM 2286 N N . SER B 1 24 ? 19.901 -14.059 2.366 1 98.78 24 SER B N 1
ATOM 2287 C CA . SER B 1 24 ? 19.27 -13.011 3.161 1 98.78 24 SER B CA 1
ATOM 2288 C C . SER B 1 24 ? 18.494 -12.039 2.279 1 98.78 24 SER B C 1
ATOM 2290 O O . SER B 1 24 ? 18.677 -12.018 1.06 1 98.78 24 SER B O 1
ATOM 2292 N N . VAL B 1 25 ? 17.69 -11.302 2.93 1 98.51 25 VAL B N 1
ATOM 2293 C CA . VAL B 1 25 ? 16.881 -10.321 2.214 1 98.51 25 VAL B CA 1
ATOM 2294 C C . VAL B 1 25 ? 17.685 -9.04 2.007 1 98.51 25 VAL B C 1
ATOM 2296 O O . VAL B 1 25 ? 18.3 -8.527 2.946 1 98.51 25 VAL B O 1
ATOM 2299 N N . GLU B 1 26 ? 17.663 -8.595 0.821 1 98.62 26 GLU B N 1
ATOM 2300 C CA . GLU B 1 26 ? 18.39 -7.378 0.47 1 98.62 26 GLU B CA 1
ATOM 2301 C C . GLU B 1 26 ? 17.444 -6.189 0.339 1 98.62 26 GLU B C 1
ATOM 2303 O O . GLU B 1 26 ? 17.845 -5.043 0.553 1 98.62 26 GLU B O 1
ATOM 2308 N N . ARG B 1 27 ? 16.253 -6.428 -0.006 1 98.48 27 ARG B N 1
ATOM 2309 C CA . ARG B 1 27 ? 15.268 -5.371 -0.213 1 98.48 27 ARG B CA 1
ATOM 2310 C C . ARG B 1 27 ? 13.849 -5.908 -0.064 1 98.48 27 ARG B C 1
ATOM 2312 O O . ARG B 1 27 ? 13.556 -7.029 -0.485 1 98.48 27 ARG B O 1
ATOM 2319 N N . VAL B 1 28 ? 13.014 -5.217 0.559 1 98.58 28 VAL B N 1
ATOM 2320 C CA . VAL B 1 28 ? 11.604 -5.55 0.732 1 98.58 28 VAL B CA 1
ATOM 2321 C C . VAL B 1 28 ? 10.74 -4.346 0.367 1 98.58 28 VAL B C 1
ATOM 2323 O O . VAL B 1 28 ? 11.056 -3.212 0.735 1 98.58 28 VAL B O 1
ATOM 2326 N N . VAL B 1 29 ? 9.695 -4.569 -0.368 1 98.48 29 VAL B N 1
ATOM 2327 C CA . VAL B 1 29 ? 8.749 -3.512 -0.712 1 98.48 29 VAL B CA 1
ATOM 2328 C C . VAL B 1 29 ? 7.321 -4.034 -0.576 1 98.48 29 VAL B C 1
ATOM 2330 O O . VAL B 1 29 ? 6.922 -4.962 -1.284 1 98.48 29 VAL B O 1
ATOM 2333 N N . PHE B 1 30 ? 6.61 -3.465 0.335 1 96.77 30 PHE B N 1
ATOM 2334 C CA . PHE B 1 30 ? 5.163 -3.64 0.375 1 96.77 30 PHE B CA 1
ATOM 2335 C C . PHE B 1 30 ? 4.465 -2.567 -0.451 1 96.77 30 PHE B C 1
ATOM 2337 O O . PHE B 1 30 ? 4.183 -1.476 0.049 1 96.77 30 PHE B O 1
ATOM 2344 N N . GLY B 1 31 ? 4.218 -2.916 -1.748 1 95.46 31 GLY B N 1
ATOM 2345 C CA . GLY B 1 31 ? 3.478 -2 -2.602 1 95.46 31 GLY B CA 1
ATOM 2346 C C . GLY B 1 31 ? 1.975 -2.11 -2.433 1 95.46 31 GLY B C 1
ATOM 2347 O O . GLY B 1 31 ? 1.491 -2.933 -1.654 1 95.46 31 GLY B O 1
ATOM 2348 N N . LEU B 1 32 ? 1.296 -1.306 -3.112 1 93.39 32 LEU B N 1
ATOM 2349 C CA . LEU B 1 32 ? -0.157 -1.243 -2.996 1 93.39 32 LEU B CA 1
ATOM 2350 C C . LEU B 1 32 ? -0.804 -2.499 -3.571 1 93.39 32 LEU B C 1
ATOM 2352 O O . LEU B 1 32 ? -1.813 -2.977 -3.048 1 93.39 32 LEU B O 1
ATOM 2356 N N . PHE B 1 33 ? -0.118 -3.074 -4.564 1 92.91 33 PHE B N 1
ATOM 2357 C CA . PHE B 1 33 ? -0.753 -4.202 -5.235 1 92.91 33 PHE B CA 1
ATOM 2358 C C . PHE B 1 33 ? 0.033 -5.486 -4.996 1 92.91 33 PHE B C 1
ATOM 2360 O O . PHE B 1 33 ? -0.553 -6.563 -4.86 1 92.91 33 PHE B O 1
ATOM 2367 N N . PHE B 1 34 ? 1.297 -5.241 -4.988 1 95.46 34 PHE B N 1
ATOM 2368 C CA . PHE B 1 34 ? 2.171 -6.395 -4.815 1 95.46 34 PHE B CA 1
ATOM 2369 C C . PHE B 1 34 ? 3.228 -6.119 -3.752 1 95.46 34 PHE B C 1
ATOM 2371 O O . PHE B 1 34 ? 3.587 -4.965 -3.511 1 95.46 34 PHE B O 1
ATOM 2378 N N . THR B 1 35 ? 3.665 -7.162 -3.183 1 97.38 35 THR B N 1
ATOM 2379 C CA . THR B 1 35 ? 4.827 -7.188 -2.301 1 97.38 35 THR B CA 1
ATOM 2380 C C . THR B 1 35 ? 5.992 -7.918 -2.963 1 97.38 35 THR B C 1
ATOM 2382 O O . THR B 1 35 ? 5.808 -8.981 -3.559 1 97.38 35 THR B O 1
ATOM 2385 N N . GLY B 1 36 ? 7.171 -7.272 -2.931 1 98.43 36 GLY B N 1
ATOM 2386 C CA . GLY B 1 36 ? 8.349 -7.874 -3.533 1 98.43 36 GLY B CA 1
ATOM 2387 C C . GLY B 1 36 ? 9.523 -7.976 -2.577 1 98.43 36 GLY B C 1
ATOM 2388 O O . GLY B 1 36 ? 9.65 -7.168 -1.655 1 98.43 36 GLY B O 1
ATOM 2389 N N . VAL B 1 37 ? 10.344 -8.974 -2.799 1 98.72 37 VAL B N 1
ATOM 2390 C CA . VAL B 1 37 ? 11.58 -9.149 -2.043 1 98.72 37 VAL B CA 1
ATOM 2391 C C . VAL B 1 37 ? 12.727 -9.478 -2.996 1 98.72 37 VAL B C 1
ATOM 2393 O O . VAL B 1 37 ? 12.526 -10.151 -4.01 1 98.72 37 VAL B O 1
ATOM 2396 N N . LYS B 1 38 ? 13.817 -8.942 -2.763 1 98.9 38 LYS B N 1
ATOM 2397 C CA . LYS B 1 38 ? 15.062 -9.327 -3.422 1 98.9 38 LYS B CA 1
ATOM 2398 C C . LYS B 1 38 ? 16.038 -9.952 -2.43 1 98.9 38 LYS B C 1
ATOM 2400 O O . LYS B 1 38 ? 16.254 -9.415 -1.341 1 98.9 38 LYS B O 1
ATOM 2405 N N . LEU B 1 39 ? 16.571 -11.082 -2.735 1 98.87 39 LEU B N 1
ATOM 2406 C CA . LEU B 1 39 ? 17.581 -11.741 -1.915 1 98.87 39 LEU B CA 1
ATOM 2407 C C . LEU B 1 39 ? 18.984 -11.308 -2.327 1 98.87 39 LEU B C 1
ATOM 2409 O O . LEU B 1 39 ? 19.163 -10.685 -3.376 1 98.87 39 LEU B O 1
ATOM 2413 N N . ASN B 1 40 ? 19.928 -11.609 -1.492 1 98.76 40 ASN B N 1
ATOM 2414 C CA . ASN B 1 40 ? 21.302 -11.181 -1.729 1 98.76 40 ASN B CA 1
ATOM 2415 C C . ASN B 1 40 ? 21.917 -11.905 -2.923 1 98.76 40 ASN B C 1
ATOM 2417 O O . ASN B 1 40 ? 22.98 -11.516 -3.411 1 98.76 40 ASN B O 1
ATOM 2421 N N . ASN B 1 41 ? 21.352 -12.959 -3.463 1 98.47 41 ASN B N 1
ATOM 2422 C CA . ASN B 1 41 ? 21.841 -13.597 -4.68 1 98.47 41 ASN B CA 1
ATOM 2423 C C . ASN B 1 41 ? 21.253 -12.948 -5.929 1 98.47 41 ASN B C 1
ATOM 2425 O O . ASN B 1 41 ? 21.445 -13.444 -7.041 1 98.47 41 ASN B O 1
ATOM 2429 N N . GLY B 1 42 ? 20.408 -11.909 -5.769 1 98.5 42 GLY B N 1
ATOM 2430 C CA . GLY B 1 42 ? 19.911 -11.115 -6.881 1 98.5 42 GLY B CA 1
ATOM 2431 C C . GLY B 1 42 ? 18.541 -11.556 -7.364 1 98.5 42 GLY B C 1
ATOM 2432 O O . GLY B 1 42 ? 17.962 -10.933 -8.256 1 98.5 42 GLY B O 1
ATOM 2433 N N . VAL B 1 43 ? 17.969 -12.587 -6.808 1 98.58 43 VAL B N 1
ATOM 2434 C CA . VAL B 1 43 ? 16.687 -13.132 -7.242 1 98.58 43 VAL B CA 1
ATOM 2435 C C . VAL B 1 43 ? 15.556 -12.498 -6.435 1 98.58 43 VAL B C 1
ATOM 2437 O O . VAL B 1 43 ? 15.704 -12.249 -5.236 1 98.58 43 VAL B O 1
ATOM 2440 N N . ALA B 1 44 ? 14.432 -12.249 -7.077 1 98.67 44 ALA B N 1
ATOM 2441 C CA . ALA B 1 44 ? 13.296 -11.626 -6.403 1 98.67 44 ALA B CA 1
ATOM 2442 C C . ALA B 1 44 ? 12.071 -12.534 -6.44 1 98.67 44 ALA B C 1
ATOM 2444 O O . ALA B 1 44 ? 11.993 -13.449 -7.263 1 98.67 44 ALA B O 1
ATOM 2445 N N . GLY B 1 45 ? 11.222 -12.353 -5.543 1 98.6 45 GLY B N 1
ATOM 2446 C CA . GLY B 1 45 ? 9.903 -12.962 -5.477 1 98.6 45 GLY B CA 1
ATOM 2447 C C . GLY B 1 45 ? 8.791 -11.953 -5.258 1 98.6 45 GLY B C 1
ATOM 2448 O O . GLY B 1 45 ? 9.032 -10.856 -4.751 1 98.6 45 GLY B O 1
ATOM 2449 N N . VAL B 1 46 ? 7.588 -12.334 -5.656 1 98.3 46 VAL B N 1
ATOM 2450 C CA . VAL B 1 46 ? 6.452 -11.419 -5.628 1 98.3 46 VAL B CA 1
ATOM 2451 C C . VAL B 1 46 ? 5.232 -12.128 -5.043 1 98.3 46 VAL B C 1
ATOM 2453 O O . VAL B 1 46 ? 5.051 -13.331 -5.241 1 98.3 46 VAL B O 1
ATOM 2456 N N . SER B 1 47 ? 4.448 -11.435 -4.345 1 97.45 47 SER B N 1
ATOM 2457 C CA . SER B 1 47 ? 3.153 -11.852 -3.816 1 97.45 47 SER B CA 1
ATOM 2458 C C . SER B 1 47 ? 2.144 -10.709 -3.858 1 97.45 47 SER B C 1
ATOM 2460 O O . SER B 1 47 ? 2.526 -9.537 -3.869 1 97.45 47 SER B O 1
ATOM 2462 N N . TYR B 1 48 ? 0.93 -11.051 -3.975 1 95.44 48 TYR B N 1
ATOM 2463 C CA . TYR B 1 48 ? -0.141 -10.063 -3.894 1 95.44 48 TYR B CA 1
ATOM 2464 C C . TYR B 1 48 ? -0.17 -9.403 -2.52 1 95.44 48 TYR B C 1
ATOM 2466 O O . TYR B 1 48 ? 0.031 -10.067 -1.501 1 95.44 48 TYR B O 1
ATOM 2474 N N . THR B 1 49 ? -0.4 -8.086 -2.453 1 94.43 49 THR B N 1
ATOM 2475 C CA . THR B 1 49 ? -0.604 -7.382 -1.192 1 94.43 49 THR B CA 1
ATOM 2476 C C . THR B 1 49 ? -2.072 -7.427 -0.778 1 94.43 49 THR B C 1
ATOM 2478 O O . THR B 1 49 ? -2.936 -6.894 -1.477 1 94.43 49 THR B O 1
ATOM 2481 N N . PRO B 1 50 ? -2.378 -7.976 0.308 1 90.15 50 PRO B N 1
ATOM 2482 C CA . PRO B 1 50 ? -3.773 -8.127 0.726 1 90.15 50 PRO B CA 1
ATOM 2483 C C . PRO B 1 50 ? -4.327 -6.872 1.397 1 90.15 50 PRO B C 1
ATOM 2485 O O . PRO B 1 50 ? -4.591 -6.877 2.602 1 90.15 50 PRO B O 1
ATOM 2488 N N . LEU B 1 51 ? -4.661 -5.917 0.686 1 85.15 51 LEU B N 1
ATOM 2489 C CA . LEU B 1 51 ? -5.06 -4.609 1.195 1 85.15 51 LEU B CA 1
ATOM 2490 C C . LEU B 1 51 ? -6.332 -4.715 2.03 1 85.15 51 LEU B C 1
ATOM 2492 O O . LEU B 1 51 ? -6.481 -4.014 3.033 1 85.15 51 LEU B O 1
ATOM 2496 N N . LYS B 1 52 ? -7.242 -5.523 1.64 1 78.14 52 LYS B N 1
ATOM 2497 C CA . LYS B 1 52 ? -8.541 -5.611 2.302 1 78.14 52 LYS B CA 1
ATOM 2498 C C . LYS B 1 52 ? -8.398 -6.143 3.725 1 78.14 52 LYS B C 1
ATOM 2500 O O . LYS B 1 52 ? -9.271 -5.921 4.567 1 78.14 52 LYS B O 1
ATOM 2505 N N . SER B 1 53 ? -7.353 -6.953 3.789 1 73.77 53 SER B N 1
ATOM 2506 C CA . SER B 1 53 ? -7.128 -7.506 5.12 1 73.77 53 SER B CA 1
ATOM 2507 C C . SER B 1 53 ? -6.588 -6.447 6.075 1 73.77 53 SER B C 1
ATOM 2509 O O . SER B 1 53 ? -6.54 -6.663 7.288 1 73.77 53 SER B O 1
ATOM 2511 N N . LEU B 1 54 ? -6.058 -5.408 5.464 1 72.63 54 LEU B N 1
ATOM 2512 C CA . LEU B 1 54 ? -5.51 -4.353 6.31 1 72.63 54 LEU B CA 1
ATOM 2513 C C . LEU B 1 54 ? -6.626 -3.535 6.95 1 72.63 54 LEU B C 1
ATOM 2515 O O . LEU B 1 54 ? -6.399 -2.834 7.938 1 72.63 54 LEU B O 1
ATOM 2519 N N . GLY B 1 55 ? -7.807 -4.268 6.937 1 57.02 55 GLY B N 1
ATOM 2520 C CA . GLY B 1 55 ? -8.947 -3.654 7.6 1 57.02 55 GLY B CA 1
ATOM 2521 C C . GLY B 1 55 ? -8.88 -2.138 7.617 1 57.02 55 GLY B C 1
ATOM 2522 O O . GLY B 1 55 ? -8.257 -1.529 6.746 1 57.02 55 GLY B O 1
ATOM 2523 N N . SER B 1 56 ? -9.538 -1.682 8.59 1 51.13 56 SER B N 1
ATOM 2524 C CA . SER B 1 56 ? -9.592 -0.284 9.005 1 51.13 56 SER B CA 1
ATOM 2525 C C . SER B 1 56 ? -8.267 0.164 9.613 1 51.13 56 SER B C 1
ATOM 2527 O O . SER B 1 56 ? -8.249 0.903 10.599 1 51.13 56 SER B O 1
ATOM 2529 N N . ALA B 1 57 ? -7.241 -0.641 9.192 1 48.15 57 ALA B N 1
ATOM 2530 C CA . ALA B 1 57 ? -6.002 -0.25 9.861 1 48.15 57 ALA B CA 1
ATOM 2531 C C . ALA B 1 57 ? -5.811 1.263 9.82 1 48.15 57 ALA B C 1
ATOM 2533 O O . ALA B 1 57 ? -5.804 1.866 8.745 1 48.15 57 ALA B O 1
ATOM 2534 N N . VAL B 1 58 ? -6.344 1.829 10.857 1 48.86 58 VAL B N 1
ATOM 2535 C CA . VAL B 1 58 ? -5.901 3.195 11.114 1 48.86 58 VAL B CA 1
ATO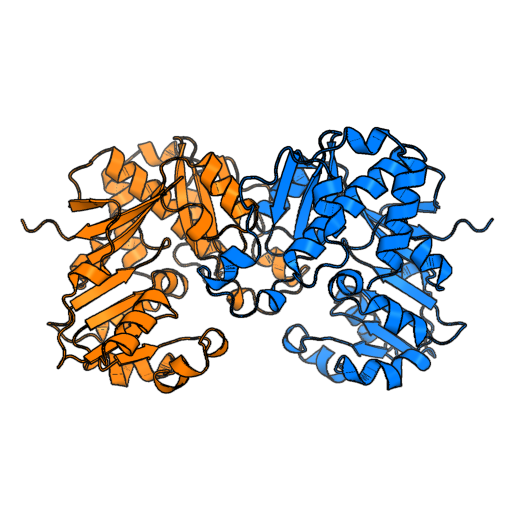M 2536 C C . VAL B 1 58 ? -4.38 3.23 11.247 1 48.86 58 VAL B C 1
ATOM 2538 O O . VAL B 1 58 ? -3.773 2.279 11.746 1 48.86 58 VAL B O 1
ATOM 2541 N N . CYS B 1 59 ? -3.583 3.909 10.326 1 53.49 59 CYS B N 1
ATOM 2542 C CA . CYS B 1 59 ? -2.13 4.024 10.285 1 53.49 59 CYS B CA 1
ATOM 2543 C C . CYS B 1 59 ? -1.515 3.655 11.63 1 53.49 59 CYS B C 1
ATOM 2545 O O . CYS B 1 59 ? -0.45 3.037 11.682 1 53.49 59 CYS B O 1
ATOM 2547 N N . CYS B 1 60 ? -2.069 3.762 12.791 1 58.2 60 CYS B N 1
ATOM 2548 C CA . CYS B 1 60 ? -1.068 4.017 13.821 1 58.2 60 CYS B CA 1
ATOM 2549 C C . CYS B 1 60 ? -1.094 2.93 14.888 1 58.2 60 CYS B C 1
ATOM 2551 O O . CYS B 1 60 ? -0.288 1.998 14.852 1 58.2 60 CYS B O 1
ATOM 2553 N N . PRO B 1 61 ? -1.675 2.868 16.014 1 47.24 61 PRO B N 1
ATOM 2554 C CA . PRO B 1 61 ? -1.377 1.998 17.154 1 47.24 61 PRO B CA 1
ATOM 2555 C C . PRO B 1 61 ? -1.549 0.516 16.826 1 47.24 61 PRO B C 1
ATOM 2557 O O . PRO B 1 61 ? -0.711 -0.305 17.208 1 47.24 61 PRO B O 1
ATOM 2560 N N . SER B 1 62 ? -2.59 0.132 16.247 1 46.91 62 SER B N 1
ATOM 2561 C CA . SER B 1 62 ? -2.939 -1.267 16.023 1 46.91 62 SER B CA 1
ATOM 2562 C C . SER B 1 62 ? -2.053 -1.892 14.95 1 46.91 62 SER B C 1
ATOM 2564 O O . SER B 1 62 ? -1.866 -3.11 14.924 1 46.91 62 SER B O 1
ATOM 2566 N N . GLN B 1 63 ? -1.369 -1.07 14.245 1 49.9 63 GLN B N 1
ATOM 2567 C CA . GLN B 1 63 ? -0.626 -1.541 13.081 1 49.9 63 GLN B CA 1
ATOM 2568 C C . GLN B 1 63 ? 0.801 -1.929 13.459 1 49.9 63 GLN B C 1
ATOM 2570 O O . GLN B 1 63 ? 1.407 -2.789 12.817 1 49.9 63 GLN B O 1
ATOM 2575 N N . ALA B 1 64 ? 1.316 -1.209 14.495 1 47.57 64 ALA B N 1
ATOM 2576 C CA . ALA B 1 64 ? 2.649 -1.57 14.971 1 47.57 64 ALA B CA 1
ATOM 2577 C C . ALA B 1 64 ? 2.74 -3.065 15.264 1 47.57 64 ALA B C 1
ATOM 2579 O O . ALA B 1 64 ? 3.79 -3.68 15.065 1 47.57 64 ALA B O 1
ATOM 2580 N N . ASP B 1 65 ? 1.598 -3.52 15.539 1 53.09 65 ASP B N 1
ATOM 2581 C CA . ASP B 1 65 ? 1.618 -4.942 15.869 1 53.09 65 ASP B CA 1
ATOM 2582 C C . ASP B 1 65 ? 1.672 -5.798 14.606 1 53.09 65 ASP B C 1
ATOM 2584 O O . ASP B 1 65 ? 2.136 -6.94 14.644 1 53.09 65 ASP B O 1
ATOM 2588 N N . LYS B 1 66 ? 1.394 -5.112 13.598 1 57.8 66 LYS B N 1
ATOM 2589 C CA . LYS B 1 66 ? 1.24 -5.94 12.405 1 57.8 66 LYS B CA 1
ATOM 2590 C C . LYS B 1 66 ? 2.564 -6.083 11.66 1 57.8 66 LYS B C 1
ATOM 2592 O O . LYS B 1 66 ? 2.825 -7.117 11.042 1 57.8 66 LYS B O 1
ATOM 2597 N N . MET B 1 67 ? 3.447 -5.136 11.776 1 67.71 67 MET B N 1
ATOM 2598 C CA . MET B 1 67 ? 4.769 -5.257 11.169 1 67.71 67 MET B CA 1
ATOM 2599 C C . MET B 1 67 ? 5.839 -4.648 12.069 1 67.71 67 MET B C 1
ATOM 2601 O O . MET B 1 67 ? 6.432 -3.622 11.73 1 67.71 67 MET B O 1
ATOM 2605 N N . PRO B 1 68 ? 6.183 -5.352 13.044 1 69.69 68 PRO B N 1
ATOM 2606 C CA . PRO B 1 68 ? 7.03 -4.73 14.065 1 69.69 68 PRO B CA 1
ATOM 2607 C C . PRO B 1 68 ? 8.442 -4.439 13.562 1 69.69 68 PRO B C 1
ATOM 2609 O O . PRO B 1 68 ? 9.138 -3.587 14.122 1 69.69 68 PRO B O 1
ATOM 2612 N N . LEU B 1 69 ? 8.771 -4.952 12.484 1 82.1 69 LEU B N 1
ATOM 2613 C CA . LEU B 1 69 ? 10.172 -4.833 12.094 1 82.1 69 LEU B CA 1
ATOM 2614 C C . LEU B 1 69 ? 10.316 -3.979 10.839 1 82.1 69 LEU B C 1
ATOM 2616 O O . LEU B 1 69 ? 11.318 -4.078 10.127 1 82.1 69 LEU B O 1
ATOM 2620 N N . SER B 1 70 ? 9.414 -3.146 10.647 1 90.22 70 SER B N 1
ATOM 2621 C CA . SER B 1 70 ? 9.529 -2.252 9.5 1 90.22 70 SER B CA 1
ATOM 2622 C C . SER B 1 70 ? 10.801 -1.413 9.578 1 90.22 70 SER B C 1
ATOM 2624 O O . SER B 1 70 ? 11.116 -0.851 10.629 1 90.22 70 SER B O 1
ATOM 2626 N N . GLY B 1 71 ? 11.577 -1.388 8.535 1 92.94 71 GLY B N 1
ATOM 2627 C CA . GLY B 1 71 ? 12.846 -0.68 8.482 1 92.94 71 GLY B CA 1
ATOM 2628 C C . GLY B 1 71 ? 14.02 -1.524 8.938 1 92.94 71 GLY B C 1
ATOM 2629 O O . GLY B 1 71 ? 15.166 -1.069 8.913 1 92.94 71 GLY B O 1
ATOM 2630 N N . ARG B 1 72 ? 13.785 -2.752 9.333 1 94.79 72 ARG B N 1
ATOM 2631 C CA . ARG B 1 72 ? 14.841 -3.618 9.846 1 94.79 72 ARG B CA 1
ATOM 2632 C C . ARG B 1 72 ? 14.759 -5.009 9.225 1 94.79 72 ARG B C 1
ATOM 2634 O O . ARG B 1 72 ? 15.194 -5.991 9.83 1 94.79 72 ARG B O 1
ATOM 2641 N N . LEU B 1 73 ? 14.155 -5.118 8.148 1 96.94 73 LEU B N 1
ATOM 2642 C CA . LEU B 1 73 ? 13.973 -6.418 7.51 1 96.94 73 LEU B CA 1
ATOM 2643 C C . LEU B 1 73 ? 15.201 -6.798 6.69 1 96.94 73 LEU B C 1
ATOM 2645 O O . LEU B 1 73 ? 15.516 -7.982 6.547 1 96.94 73 LEU B O 1
ATOM 2649 N N . VAL B 1 74 ? 15.867 -5.813 6.15 1 97.09 74 VAL B N 1
ATOM 2650 C CA . VAL B 1 74 ? 17.018 -6.026 5.279 1 97.09 74 VAL B CA 1
ATOM 2651 C C . VAL B 1 74 ? 18.16 -6.653 6.075 1 97.09 74 VAL B C 1
ATOM 2653 O O . VAL B 1 74 ? 18.429 -6.251 7.209 1 97.09 74 VAL B O 1
ATOM 2656 N N . GLY B 1 75 ? 18.776 -7.642 5.505 1 97.62 75 GLY B N 1
ATOM 2657 C CA . GLY B 1 75 ? 19.913 -8.296 6.133 1 97.62 75 GLY B CA 1
ATOM 2658 C C . GLY B 1 75 ? 19.538 -9.566 6.873 1 97.62 75 GLY B C 1
ATOM 2659 O O . GLY B 1 75 ? 20.395 -10.41 7.143 1 97.62 75 GLY B O 1
ATOM 2660 N N . LYS B 1 76 ? 18.35 -9.747 7.19 1 97.86 76 LYS B N 1
ATOM 2661 C CA . LYS B 1 76 ? 17.906 -10.955 7.88 1 97.86 76 LYS B CA 1
ATOM 2662 C C . LYS B 1 76 ? 17.952 -12.166 6.953 1 97.86 76 LYS B C 1
ATOM 2664 O O . LYS B 1 76 ? 17.664 -12.052 5.76 1 97.86 76 LYS B O 1
ATOM 2669 N N . ASN B 1 77 ? 18.256 -13.295 7.563 1 98.67 77 ASN B N 1
ATOM 2670 C CA . ASN B 1 77 ? 18.238 -14.545 6.811 1 98.67 77 ASN B CA 1
ATOM 2671 C C . ASN B 1 77 ? 16.825 -14.91 6.364 1 98.67 77 ASN B C 1
ATOM 2673 O O . ASN B 1 77 ? 15.858 -14.667 7.089 1 98.67 77 ASN B O 1
ATOM 2677 N N . VAL B 1 78 ? 16.719 -15.574 5.254 1 98.76 78 VAL B N 1
ATOM 2678 C CA . VAL B 1 78 ? 15.42 -15.919 4.686 1 98.76 78 VAL B CA 1
ATOM 2679 C C . VAL B 1 78 ? 14.645 -16.797 5.665 1 98.76 78 VAL B C 1
ATOM 2681 O O . VAL B 1 78 ? 13.413 -16.756 5.704 1 98.76 78 VAL B O 1
ATOM 2684 N N . LYS B 1 79 ? 15.288 -17.579 6.471 1 98.33 79 LYS B N 1
ATOM 2685 C CA . LYS B 1 79 ? 14.638 -18.494 7.405 1 98.33 79 LYS B CA 1
ATOM 2686 C C . LYS B 1 79 ? 13.799 -17.733 8.427 1 98.33 79 LYS B C 1
ATOM 2688 O O . LYS B 1 79 ? 12.788 -18.244 8.913 1 98.33 79 LYS B O 1
ATOM 2693 N N . TYR B 1 80 ? 14.217 -16.556 8.746 1 97.74 80 TYR B N 1
ATOM 2694 C CA . TYR B 1 80 ? 13.454 -15.707 9.654 1 97.74 80 TYR B CA 1
ATOM 2695 C C . TYR B 1 80 ? 12.033 -15.503 9.146 1 97.74 80 TYR B C 1
ATOM 2697 O O . TYR B 1 80 ? 11.073 -15.587 9.915 1 97.74 80 TYR B O 1
ATOM 2705 N N . PHE B 1 81 ? 11.863 -15.264 7.886 1 97.92 81 PHE B N 1
ATOM 2706 C CA . PHE B 1 81 ? 10.582 -14.949 7.263 1 97.92 81 PHE B CA 1
ATOM 2707 C C . PHE B 1 81 ? 9.774 -16.217 7.017 1 97.92 81 PHE B C 1
ATOM 2709 O O . PHE B 1 81 ? 8.542 -16.191 7.054 1 97.92 81 PHE B O 1
ATOM 2716 N N . LEU B 1 82 ? 10.456 -17.3 6.749 1 97.86 82 LEU B N 1
ATOM 2717 C CA . LEU B 1 82 ? 9.793 -18.55 6.397 1 97.86 82 LEU B CA 1
ATOM 2718 C C . LEU B 1 82 ? 9.004 -19.099 7.581 1 97.86 82 LEU B C 1
ATOM 2720 O O . LEU B 1 82 ? 8.105 -19.925 7.404 1 97.86 82 LEU B O 1
ATOM 2724 N N . GLN B 1 83 ? 9.281 -18.657 8.755 1 95.8 83 GLN B N 1
ATOM 2725 C CA . GLN B 1 83 ? 8.541 -19.066 9.944 1 95.8 83 GLN B CA 1
ATOM 2726 C C . GLN B 1 83 ? 7.103 -18.556 9.899 1 95.8 83 GLN B C 1
ATOM 2728 O O . GLN B 1 83 ? 6.232 -19.077 10.599 1 95.8 83 GLN B O 1
ATOM 2733 N N . ASP B 1 84 ? 6.854 -17.616 9.05 1 95.87 84 ASP B N 1
ATOM 2734 C CA . ASP B 1 84 ? 5.561 -16.937 9.042 1 95.87 84 ASP B CA 1
ATOM 2735 C C . ASP B 1 84 ? 4.64 -17.524 7.975 1 95.87 84 ASP B C 1
ATOM 2737 O O . ASP B 1 84 ? 3.594 -16.948 7.666 1 95.87 84 ASP B O 1
ATOM 2741 N N . ILE B 1 85 ? 4.934 -18.689 7.403 1 95.38 85 ILE B N 1
ATOM 2742 C CA . ILE B 1 85 ? 4.106 -19.253 6.342 1 95.38 85 ILE B CA 1
ATOM 2743 C C . ILE B 1 85 ? 2.743 -19.647 6.907 1 95.38 85 ILE B C 1
ATOM 2745 O O . ILE B 1 85 ? 1.778 -19.812 6.158 1 95.38 85 ILE B O 1
ATOM 2749 N N . HIS B 1 86 ? 2.644 -19.807 8.212 1 93.24 86 HIS B N 1
ATOM 2750 C CA . HIS B 1 86 ? 1.383 -20.172 8.848 1 93.24 86 HIS B CA 1
ATOM 2751 C C . HIS B 1 86 ? 0.84 -19.024 9.692 1 93.24 86 HIS B C 1
ATOM 2753 O O . HIS B 1 86 ? -0.048 -19.225 10.523 1 93.24 86 HIS B O 1
ATOM 2759 N N . SER B 1 87 ? 1.401 -17.892 9.526 1 92.44 87 SER B N 1
ATOM 2760 C CA . SER B 1 87 ? 0.984 -16.748 10.329 1 92.44 87 SER B CA 1
ATOM 2761 C C . SER B 1 87 ? -0.454 -16.348 10.017 1 92.44 87 SER B C 1
ATOM 2763 O O . SER B 1 87 ? -0.882 -16.402 8.862 1 92.44 87 SER B O 1
ATOM 2765 N N . ASP B 1 88 ? -1.155 -15.892 11.031 1 89.13 88 ASP B N 1
ATOM 2766 C CA . ASP B 1 88 ? -2.492 -15.336 10.846 1 89.13 88 ASP B CA 1
ATOM 2767 C C . ASP B 1 88 ? -2.424 -13.866 10.436 1 89.13 88 ASP B C 1
ATOM 2769 O O . ASP B 1 88 ? -3.433 -13.279 10.04 1 89.13 88 ASP B O 1
ATOM 2773 N N . LYS B 1 89 ? -1.289 -13.356 10.542 1 89.47 89 LYS B N 1
ATOM 2774 C CA . LYS B 1 89 ? -1.085 -11.991 10.064 1 89.47 89 LYS B CA 1
ATOM 2775 C C . LYS B 1 89 ? -0.807 -11.97 8.564 1 89.47 89 LYS B C 1
ATOM 2777 O O . LYS B 1 89 ? 0.247 -12.425 8.116 1 89.47 89 LYS B O 1
ATOM 2782 N N . SER B 1 90 ? -1.674 -11.381 7.871 1 90.97 90 SER B N 1
ATOM 2783 C CA . SER B 1 90 ? -1.687 -11.476 6.415 1 90.97 90 SER B CA 1
ATOM 2784 C C . SER B 1 90 ? -0.411 -10.898 5.812 1 90.97 90 SER B C 1
ATOM 2786 O O . SER B 1 90 ? 0.126 -11.442 4.844 1 90.97 90 SER B O 1
ATOM 2788 N N . LEU B 1 91 ? 0.134 -9.785 6.402 1 93.48 91 LEU B N 1
ATOM 2789 C CA . LEU B 1 91 ? 1.318 -9.149 5.835 1 93.48 91 LEU B CA 1
ATOM 2790 C C . LEU B 1 91 ? 2.556 -10.012 6.053 1 93.48 91 LEU B C 1
ATOM 2792 O O . LEU B 1 91 ? 3.421 -10.097 5.178 1 93.48 91 LEU B O 1
ATOM 2796 N N . LYS B 1 92 ? 2.624 -10.642 7.184 1 94.91 92 LYS B N 1
ATOM 2797 C CA . LYS B 1 92 ? 3.746 -11.537 7.456 1 94.91 92 LYS B CA 1
ATOM 2798 C C . LYS B 1 92 ? 3.73 -12.739 6.515 1 94.91 92 LYS B C 1
ATOM 2800 O O . LYS B 1 92 ? 4.767 -13.12 5.97 1 94.91 92 LYS B O 1
ATOM 2805 N N . LYS B 1 93 ? 2.583 -13.315 6.36 1 95.5 93 LYS B N 1
ATOM 2806 C CA . LYS B 1 93 ? 2.454 -14.454 5.455 1 95.5 93 LYS B CA 1
ATOM 2807 C C . LYS B 1 93 ? 2.752 -14.048 4.014 1 95.5 93 LYS B C 1
ATOM 2809 O O . LYS B 1 93 ? 3.401 -14.792 3.276 1 95.5 93 LYS B O 1
ATOM 2814 N N . THR B 1 94 ? 2.263 -12.893 3.646 1 96.35 94 THR B N 1
ATOM 2815 C CA . THR B 1 94 ? 2.529 -12.354 2.317 1 96.35 94 THR B CA 1
ATOM 2816 C C . THR B 1 94 ? 4.03 -12.261 2.062 1 96.35 94 THR B C 1
ATOM 2818 O O . THR B 1 94 ? 4.514 -12.687 1.01 1 96.35 94 THR B O 1
ATOM 2821 N N . LEU B 1 95 ? 4.757 -11.724 3 1 97.64 95 LEU B N 1
ATOM 2822 C CA . LEU B 1 95 ? 6.204 -11.606 2.857 1 97.64 95 LEU B CA 1
ATOM 2823 C C . LEU B 1 95 ? 6.859 -12.982 2.804 1 97.64 95 LEU B C 1
ATOM 2825 O O . LEU B 1 95 ? 7.769 -13.211 2.004 1 97.64 95 LEU B O 1
ATOM 2829 N N . ALA B 1 96 ? 6.389 -13.884 3.634 1 97.93 96 ALA B N 1
ATOM 2830 C CA . ALA B 1 96 ? 6.908 -15.25 3.614 1 97.93 96 ALA B CA 1
ATOM 2831 C C . ALA B 1 96 ? 6.727 -15.886 2.239 1 97.93 96 ALA B C 1
ATOM 2833 O O . ALA B 1 96 ? 7.644 -16.525 1.718 1 97.93 96 ALA B O 1
ATOM 2834 N N . ILE B 1 97 ? 5.609 -15.662 1.638 1 98.17 97 ILE B N 1
ATOM 2835 C CA . ILE B 1 97 ? 5.314 -16.229 0.327 1 98.17 97 ILE B CA 1
ATOM 2836 C C . ILE B 1 97 ? 6.205 -15.579 -0.729 1 98.17 97 ILE B C 1
ATOM 2838 O O . ILE B 1 97 ? 6.722 -16.259 -1.618 1 98.17 97 ILE B O 1
ATOM 2842 N N . ALA B 1 98 ? 6.419 -14.27 -0.625 1 98.59 98 ALA B N 1
ATOM 2843 C CA . ALA B 1 98 ? 7.335 -13.607 -1.55 1 98.59 98 ALA B CA 1
ATOM 2844 C C . ALA B 1 98 ? 8.741 -14.19 -1.443 1 98.59 98 ALA B C 1
ATOM 2846 O O . ALA B 1 98 ? 9.416 -14.39 -2.455 1 98.59 98 ALA B O 1
ATOM 2847 N N . VAL B 1 99 ? 9.157 -14.455 -0.222 1 98.76 99 VAL B N 1
ATOM 2848 C CA . VAL B 1 99 ? 10.466 -15.06 0.003 1 98.76 99 VAL B CA 1
ATOM 2849 C C . VAL B 1 99 ? 10.497 -16.463 -0.598 1 98.76 99 VAL B C 1
ATOM 2851 O O . VAL B 1 99 ? 11.46 -16.834 -1.274 1 98.76 99 VAL B O 1
ATOM 2854 N N . ILE B 1 100 ? 9.458 -17.248 -0.402 1 98.58 100 ILE B N 1
ATOM 2855 C CA . ILE B 1 100 ? 9.35 -18.585 -0.977 1 98.58 100 ILE B CA 1
ATOM 2856 C C . ILE B 1 100 ? 9.458 -18.502 -2.498 1 98.58 100 ILE B C 1
ATOM 2858 O O . ILE B 1 100 ? 10.155 -19.306 -3.122 1 98.58 100 ILE B O 1
ATOM 2862 N N . ASN B 1 101 ? 8.831 -17.529 -3.079 1 98.48 101 ASN B N 1
ATOM 2863 C CA . ASN B 1 101 ? 8.85 -17.389 -4.531 1 98.48 101 ASN B CA 1
ATOM 2864 C C . ASN B 1 101 ? 10.245 -17.036 -5.042 1 98.48 101 ASN B C 1
ATOM 2866 O O . ASN B 1 101 ? 10.663 -17.514 -6.098 1 98.48 101 ASN B O 1
ATOM 2870 N N . ALA B 1 102 ? 10.965 -16.206 -4.297 1 98.74 102 ALA B N 1
ATOM 2871 C CA . ALA B 1 102 ? 12.353 -15.921 -4.654 1 98.74 102 ALA B CA 1
ATOM 2872 C C . ALA B 1 102 ? 13.214 -17.177 -4.554 1 98.74 102 ALA B C 1
ATOM 2874 O O . ALA B 1 102 ? 14.024 -17.455 -5.441 1 98.74 102 ALA B O 1
ATOM 2875 N N . LEU B 1 103 ? 12.997 -17.919 -3.514 1 98.68 103 LEU B N 1
ATOM 2876 C CA . LEU B 1 103 ? 13.756 -19.15 -3.321 1 98.68 103 LEU B CA 1
ATOM 2877 C C . LEU B 1 103 ? 13.407 -20.176 -4.394 1 98.68 103 LEU B C 1
ATOM 2879 O O . LEU B 1 103 ? 14.283 -20.898 -4.877 1 98.68 103 LEU B O 1
ATOM 2883 N N . ALA B 1 104 ? 12.132 -20.294 -4.716 1 97.72 104 ALA B N 1
ATOM 2884 C CA . ALA B 1 104 ? 11.696 -21.213 -5.764 1 97.72 104 ALA B CA 1
ATOM 2885 C C . ALA B 1 104 ? 12.395 -20.908 -7.086 1 97.72 104 ALA B C 1
ATOM 2887 O O . ALA B 1 104 ? 12.858 -21.819 -7.775 1 97.72 104 ALA B O 1
ATOM 2888 N N . GLN B 1 105 ? 12.461 -19.634 -7.422 1 97.17 105 GLN B N 1
ATOM 2889 C CA . GLN B 1 105 ? 13.17 -19.278 -8.647 1 97.17 105 GLN B CA 1
ATOM 2890 C C . GLN B 1 105 ? 14.653 -19.621 -8.544 1 97.17 105 GLN B C 1
ATOM 2892 O O . GLN B 1 105 ? 15.266 -20.051 -9.523 1 97.17 105 GLN B O 1
ATOM 2897 N N . THR B 1 106 ? 15.255 -19.421 -7.363 1 97.84 106 THR B N 1
ATOM 2898 C CA . THR B 1 106 ? 16.638 -19.819 -7.125 1 97.84 106 THR B CA 1
ATOM 2899 C C . THR B 1 106 ? 16.826 -21.31 -7.39 1 97.84 106 THR B C 1
ATOM 2901 O O . THR B 1 106 ? 17.797 -21.714 -8.032 1 97.84 106 THR B O 1
ATOM 2904 N N . CYS B 1 107 ? 15.885 -22.119 -6.918 1 97.01 107 CYS B N 1
ATOM 2905 C CA . CYS B 1 107 ? 15.921 -23.562 -7.132 1 97.01 107 CYS B CA 1
ATOM 2906 C C . CYS B 1 107 ? 15.846 -23.895 -8.618 1 97.01 107 CYS B C 1
ATOM 2908 O O . CYS B 1 107 ? 16.58 -24.757 -9.103 1 97.01 107 CYS B O 1
ATOM 2910 N N . LEU B 1 108 ? 14.977 -23.226 -9.28 1 94.15 108 LEU B N 1
ATOM 2911 C CA . LEU B 1 108 ? 14.806 -23.463 -10.709 1 94.15 108 LEU B CA 1
ATOM 2912 C C . LEU B 1 108 ? 16.075 -23.106 -11.475 1 94.15 108 LEU B C 1
ATOM 2914 O O . LEU B 1 108 ? 16.429 -23.779 -12.446 1 94.15 108 LEU B O 1
ATOM 2918 N N . GLN B 1 109 ? 16.684 -22.011 -11.093 1 94.15 109 GLN B N 1
ATOM 2919 C CA . GLN B 1 109 ? 17.931 -21.612 -11.737 1 94.15 109 GLN B CA 1
ATOM 2920 C C . GLN B 1 109 ? 19.026 -22.649 -11.505 1 94.15 109 GLN B C 1
ATOM 2922 O O . GLN B 1 109 ? 19.862 -22.884 -12.38 1 94.15 109 GLN B O 1
ATOM 2927 N N . LYS B 1 110 ? 18.982 -23.269 -10.405 1 94.17 110 LYS B N 1
ATOM 2928 C CA . LYS B 1 110 ? 19.95 -24.31 -10.072 1 94.17 110 LYS B CA 1
ATOM 2929 C C . LYS B 1 110 ? 19.656 -25.599 -10.833 1 94.17 110 LYS B C 1
ATOM 2931 O O . LYS B 1 110 ? 20.577 -26.311 -11.24 1 94.17 110 LYS B O 1
ATOM 2936 N N . ASN B 1 111 ? 18.346 -25.85 -10.962 1 91.58 111 ASN B N 1
ATOM 2937 C CA . ASN B 1 111 ? 17.894 -27.038 -11.679 1 91.58 111 ASN B CA 1
ATOM 2938 C C . ASN B 1 111 ? 16.828 -26.694 -12.716 1 91.58 111 ASN B C 1
ATOM 2940 O O . ASN B 1 111 ? 15.645 -26.976 -12.513 1 91.58 111 ASN B O 1
ATOM 2944 N N . PRO B 1 112 ? 17.208 -26.246 -13.861 1 86.69 112 PRO B N 1
ATOM 2945 C CA . PRO B 1 112 ? 16.261 -25.742 -14.858 1 86.69 112 PRO B CA 1
ATOM 2946 C C . PRO B 1 112 ? 15.318 -26.825 -15.377 1 86.69 112 PRO B C 1
ATOM 2948 O O . PRO B 1 112 ? 14.28 -26.515 -15.967 1 86.69 112 PRO B O 1
ATOM 2951 N N . ASN B 1 113 ? 15.594 -28.106 -15.108 1 86.2 113 ASN B N 1
ATOM 2952 C CA . ASN B 1 113 ? 14.775 -29.187 -15.646 1 86.2 113 ASN B CA 1
ATOM 2953 C C . ASN B 1 113 ? 13.816 -29.74 -14.596 1 86.2 113 ASN B C 1
ATOM 2955 O O . ASN B 1 113 ? 13.187 -30.779 -14.809 1 86.2 113 ASN B O 1
ATOM 2959 N N . LEU B 1 114 ? 13.702 -29.085 -13.518 1 84.89 114 LEU B N 1
ATOM 2960 C CA . LEU B 1 114 ? 12.84 -29.54 -12.433 1 84.89 114 LEU B CA 1
ATOM 2961 C C . LEU B 1 114 ? 11.382 -29.582 -12.877 1 84.89 114 LEU B C 1
ATOM 2963 O O . LEU B 1 114 ? 10.629 -30.469 -12.468 1 84.89 114 LEU B O 1
ATOM 2967 N N . HIS B 1 115 ? 10.962 -28.601 -13.696 1 84.51 115 HIS B N 1
ATOM 2968 C CA . HIS B 1 115 ? 9.611 -28.513 -14.237 1 84.51 115 HIS B CA 1
ATOM 2969 C C . HIS B 1 115 ? 9.626 -28.019 -15.68 1 84.51 115 HIS B C 1
ATOM 2971 O O . HIS B 1 115 ? 10.657 -27.556 -16.171 1 84.51 115 HIS B O 1
ATOM 2977 N N . GLU B 1 116 ? 8.539 -28.371 -16.319 1 89.86 116 GLU B N 1
ATOM 2978 C CA . GLU B 1 116 ? 8.361 -27.784 -17.643 1 89.86 116 GLU B CA 1
ATOM 2979 C C . GLU B 1 116 ? 7.805 -26.366 -17.547 1 89.86 116 GLU B C 1
ATOM 2981 O O . GLU B 1 116 ? 6.717 -26.155 -17.008 1 89.86 116 GLU B O 1
ATOM 2986 N N . LEU B 1 117 ? 8.617 -25.511 -18.057 1 92.02 117 LEU B N 1
ATOM 2987 C CA . LEU B 1 117 ? 8.243 -24.103 -17.992 1 92.02 117 LEU B CA 1
ATOM 2988 C C . LEU B 1 117 ? 7.997 -23.541 -19.389 1 92.02 117 LEU B C 1
ATOM 2990 O O . LEU B 1 117 ? 8.741 -23.845 -20.324 1 92.02 117 LEU B O 1
ATOM 2994 N N . GLU B 1 118 ? 6.925 -22.902 -19.519 1 94.47 118 GLU B N 1
ATOM 2995 C CA . GLU B 1 118 ? 6.67 -22.103 -20.714 1 94.47 118 GLU B CA 1
ATOM 2996 C C . GLU B 1 118 ? 6.601 -20.616 -20.38 1 94.47 118 GLU B C 1
ATOM 2998 O O . GLU B 1 118 ? 5.805 -20.2 -19.535 1 94.47 118 GLU B O 1
ATOM 3003 N N . PHE B 1 119 ? 7.42 -19.835 -21.009 1 94.01 119 PHE B N 1
ATOM 3004 C CA . PHE B 1 119 ? 7.452 -18.393 -20.795 1 94.01 119 PHE B CA 1
ATOM 3005 C C . PHE B 1 119 ? 6.405 -17.694 -21.654 1 94.01 119 PHE B C 1
ATOM 3007 O O . PHE B 1 119 ? 6.114 -18.135 -22.768 1 94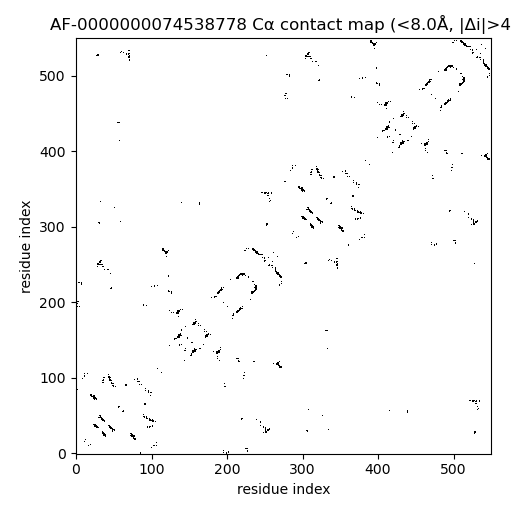.01 119 PHE B O 1
ATOM 3014 N N . ASP B 1 120 ? 5.84 -16.619 -21.083 1 92.87 120 ASP B N 1
ATOM 3015 C CA . ASP B 1 120 ? 4.87 -15.766 -21.762 1 92.87 120 ASP B CA 1
ATOM 3016 C C . ASP B 1 120 ? 3.649 -16.569 -22.206 1 92.87 120 ASP B C 1
ATOM 3018 O O . ASP B 1 120 ? 3.167 -16.405 -23.329 1 92.87 120 ASP B O 1
ATOM 3022 N N . ALA B 1 121 ? 3.356 -17.507 -21.355 1 92 121 ALA B N 1
ATOM 3023 C CA . ALA B 1 121 ? 2.18 -18.351 -21.552 1 92 121 ALA B CA 1
ATOM 3024 C C . ALA B 1 121 ? 1.207 -18.218 -20.383 1 92 121 ALA B C 1
ATOM 3026 O O . ALA B 1 121 ? 1.621 -17.965 -19.249 1 92 121 ALA B O 1
ATOM 3027 N N . ASP B 1 122 ? -0.035 -18.332 -20.72 1 92.2 122 ASP B N 1
ATOM 3028 C CA . ASP B 1 122 ? -1.093 -18.305 -19.715 1 92.2 122 ASP B CA 1
ATOM 3029 C C . ASP B 1 122 ? -1.693 -19.694 -19.511 1 92.2 122 ASP B C 1
ATOM 3031 O O . ASP B 1 122 ? -2.199 -20.302 -20.456 1 92.2 122 ASP B O 1
ATOM 3035 N N . PRO B 1 123 ? -1.676 -20.141 -18.304 1 93.06 123 PRO B N 1
ATOM 3036 C CA . PRO B 1 123 ? -2.218 -21.482 -18.076 1 93.06 123 PRO B CA 1
ATOM 3037 C C . PRO B 1 123 ? -3.689 -21.599 -18.469 1 93.06 123 PRO B C 1
ATOM 3039 O O . PRO B 1 123 ? -4.163 -22.694 -18.783 1 93.06 123 PRO B O 1
ATOM 3042 N N . PHE B 1 124 ? -4.414 -20.496 -18.455 1 93.39 124 PHE B N 1
ATOM 3043 C CA . PHE B 1 124 ? -5.817 -20.47 -18.851 1 93.39 124 PHE B CA 1
ATOM 3044 C C . PHE B 1 124 ? -5.982 -20.94 -20.292 1 93.39 124 PHE B C 1
ATOM 3046 O O . PHE B 1 124 ? -6.958 -21.618 -20.621 1 93.39 124 PHE B O 1
ATOM 3053 N N . ASP B 1 125 ? -5.005 -20.659 -21.081 1 91.13 125 ASP B N 1
ATOM 3054 C CA . ASP B 1 125 ? -5.058 -21.03 -22.491 1 91.13 125 ASP B CA 1
ATOM 3055 C C . ASP B 1 125 ? -4.892 -22.538 -22.669 1 91.13 125 ASP B C 1
ATOM 3057 O O . ASP B 1 125 ? -5.236 -23.086 -23.718 1 91.13 125 ASP B O 1
ATOM 3061 N N . LYS B 1 126 ? -4.456 -23.175 -21.664 1 90.66 126 LYS B N 1
ATOM 3062 C CA . LYS B 1 126 ? -4.204 -24.611 -21.743 1 90.66 126 LYS B CA 1
ATOM 3063 C C . LYS B 1 126 ? -5.455 -25.41 -21.389 1 90.66 126 LYS B C 1
ATOM 3065 O O . LYS B 1 126 ? -5.528 -26.611 -21.658 1 90.66 126 LYS B O 1
ATOM 3070 N N . LEU B 1 127 ? -6.48 -24.899 -20.687 1 88.83 127 LEU B N 1
ATOM 3071 C CA . LEU B 1 127 ? -7.661 -25.601 -20.196 1 88.83 127 LEU B CA 1
ATOM 3072 C C . LEU B 1 127 ? -8.592 -25.97 -21.346 1 88.83 127 LEU B C 1
ATOM 3074 O O . LEU B 1 127 ? -9.358 -26.931 -21.247 1 88.83 127 LEU B O 1
ATOM 3078 N N . ASP B 1 128 ? -8.461 -25.533 -22.568 1 85.88 128 ASP B N 1
ATOM 3079 C CA . ASP B 1 128 ? -9.385 -25.789 -23.669 1 85.88 128 ASP B CA 1
ATOM 3080 C C . ASP B 1 128 ? -10.831 -25.812 -23.178 1 85.88 128 ASP B C 1
ATOM 3082 O O . ASP B 1 128 ? -11.485 -26.856 -23.207 1 85.88 128 ASP B O 1
ATOM 3086 N N . ILE B 1 129 ? -11.43 -24.784 -22.779 1 93.05 129 ILE B N 1
ATOM 3087 C CA . ILE B 1 129 ? -12.77 -24.659 -22.214 1 93.05 129 ILE B CA 1
ATOM 3088 C C . ILE B 1 129 ? -13.812 -24.981 -23.283 1 93.05 129 ILE B C 1
ATOM 3090 O O . ILE B 1 129 ? -14.014 -24.202 -24.217 1 93.05 129 ILE B O 1
ATOM 3094 N N . LYS B 1 130 ? -14.474 -26.033 -23.066 1 91.57 130 LYS B N 1
ATOM 3095 C CA . LYS B 1 130 ? -15.497 -26.49 -24.003 1 91.57 130 LYS B CA 1
ATOM 3096 C C . LYS B 1 130 ? -16.807 -25.735 -23.798 1 91.57 130 LYS B C 1
ATOM 3098 O O . LYS B 1 130 ? -17.107 -25.292 -22.687 1 91.57 130 LYS B O 1
ATOM 3103 N N . ALA B 1 131 ? -17.631 -25.689 -24.808 1 91.61 131 ALA B N 1
ATOM 3104 C CA . ALA B 1 131 ? -18.893 -24.953 -24.788 1 91.61 131 ALA B CA 1
ATOM 3105 C C . ALA B 1 131 ? -19.868 -25.564 -23.785 1 91.61 131 ALA B C 1
ATOM 3107 O O . ALA B 1 131 ? -20.629 -24.845 -23.134 1 91.61 131 ALA B O 1
ATOM 3108 N N . ASP B 1 132 ? -19.853 -26.825 -23.625 1 93.09 132 ASP B N 1
ATOM 3109 C CA . ASP B 1 132 ? -20.828 -27.487 -22.764 1 93.09 132 ASP B CA 1
ATOM 3110 C C . ASP B 1 132 ? -20.234 -27.784 -21.389 1 93.09 132 ASP B C 1
ATOM 3112 O O . ASP B 1 132 ? -20.764 -28.61 -20.643 1 93.09 132 ASP B O 1
ATOM 3116 N N . SER B 1 133 ? -19.254 -27.055 -21.07 1 96.16 133 SER B N 1
ATOM 3117 C CA . SER B 1 133 ? -18.634 -27.29 -19.77 1 96.16 133 SER B CA 1
ATOM 3118 C C . SER B 1 133 ? -18.973 -26.176 -18.786 1 96.16 133 SER B C 1
ATOM 3120 O O . SER B 1 133 ? -19.381 -25.086 -19.191 1 96.16 133 SER B O 1
ATOM 3122 N N . PHE B 1 134 ? -18.881 -26.519 -17.469 1 98.15 134 PHE B N 1
ATOM 3123 C CA . PHE B 1 134 ? -19.131 -25.578 -16.384 1 98.15 134 PHE B CA 1
ATOM 3124 C C . PHE B 1 134 ? -17.83 -25.189 -15.693 1 98.15 134 PHE B C 1
ATOM 3126 O O . PHE B 1 134 ? -17.033 -26.054 -15.325 1 98.15 134 PHE B O 1
ATOM 3133 N N . SER B 1 135 ? -17.617 -23.86 -15.58 1 98.4 135 SER B N 1
ATOM 3134 C CA . SER B 1 135 ? -16.38 -23.367 -14.985 1 98.4 135 SER B CA 1
ATOM 3135 C C . SER B 1 135 ? -16.657 -22.559 -13.722 1 98.4 135 SER B C 1
ATOM 3137 O O . SER B 1 135 ? -17.708 -21.925 -13.603 1 98.4 135 SER B O 1
ATOM 3139 N N . VAL B 1 136 ? -15.732 -22.608 -12.793 1 98.6 136 VAL B N 1
ATOM 3140 C CA . VAL B 1 136 ? -15.738 -21.741 -11.619 1 98.6 136 VAL B CA 1
ATOM 3141 C C . VAL B 1 136 ? -14.441 -20.938 -11.563 1 98.6 136 VAL B C 1
ATOM 3143 O O . VAL B 1 136 ? -13.349 -21.503 -11.654 1 98.6 136 VAL B O 1
ATOM 3146 N N . ILE B 1 137 ? -14.558 -19.681 -11.529 1 98.11 137 ILE B N 1
ATOM 3147 C CA . ILE B 1 137 ? -13.435 -18.766 -11.357 1 98.11 137 ILE B CA 1
ATOM 3148 C C . ILE B 1 137 ? -13.385 -18.276 -9.911 1 98.11 137 ILE B C 1
ATOM 3150 O O . ILE B 1 137 ? -14.355 -17.704 -9.409 1 98.11 137 ILE B O 1
ATOM 3154 N N . VAL B 1 138 ? -12.305 -18.558 -9.235 1 97.81 138 VAL B N 1
ATOM 3155 C CA . VAL B 1 138 ? -12.112 -18.12 -7.857 1 97.81 138 VAL B CA 1
ATOM 3156 C C . VAL B 1 138 ? -11.228 -16.876 -7.828 1 97.81 138 VAL B C 1
ATOM 3158 O O . VAL B 1 138 ? -10.016 -16.964 -8.04 1 97.81 138 VAL B O 1
ATOM 3161 N N . GLY B 1 139 ? -11.804 -15.736 -7.468 1 95.12 139 GLY B N 1
ATOM 3162 C CA . GLY B 1 139 ? -11.145 -14.442 -7.546 1 95.12 139 GLY B CA 1
ATOM 3163 C C . GLY B 1 139 ? -11.603 -13.61 -8.729 1 95.12 139 GLY B C 1
ATOM 3164 O O . GLY B 1 139 ? -12.168 -14.141 -9.687 1 95.12 139 GLY B O 1
ATOM 3165 N N . ALA B 1 140 ? -11.385 -12.311 -8.65 1 91.13 140 ALA B N 1
ATOM 3166 C CA . ALA B 1 140 ? -11.735 -11.395 -9.733 1 91.13 140 ALA B CA 1
ATOM 3167 C C . ALA B 1 140 ? -10.648 -11.37 -10.804 1 91.13 140 ALA B C 1
ATOM 3169 O O . ALA B 1 140 ? -9.934 -10.375 -10.95 1 91.13 140 ALA B O 1
ATOM 3170 N N . LEU B 1 141 ? -10.652 -12.419 -11.572 1 93.65 141 LEU B N 1
ATOM 3171 C CA . LEU B 1 141 ? -9.713 -12.544 -12.681 1 93.65 141 LEU B CA 1
ATOM 3172 C C . LEU B 1 141 ? -10.326 -12.02 -13.975 1 93.65 141 LEU B C 1
ATOM 3174 O O . LEU B 1 141 ? -10.77 -12.803 -14.818 1 93.65 141 LEU B O 1
ATOM 3178 N N . VAL B 1 142 ? -10.174 -10.821 -14.192 1 90.7 142 VAL B N 1
ATOM 3179 C CA . VAL B 1 142 ? -10.954 -10.044 -15.151 1 90.7 142 VAL B CA 1
ATOM 3180 C C . VAL B 1 142 ? -10.737 -10.593 -16.559 1 90.7 142 VAL B C 1
ATOM 3182 O O . VAL B 1 142 ? -11.698 -10.823 -17.297 1 90.7 142 VAL B O 1
ATOM 3185 N N . PRO B 1 143 ? -9.502 -10.871 -16.952 1 91.2 143 PRO B N 1
ATOM 3186 C CA . PRO B 1 143 ? -9.324 -11.358 -18.322 1 91.2 143 PRO B CA 1
ATOM 3187 C C . PRO B 1 143 ? -10.055 -12.673 -18.581 1 91.2 143 PRO B C 1
ATOM 3189 O O . PRO B 1 143 ? -10.565 -12.894 -19.682 1 91.2 143 PRO B O 1
ATOM 3192 N N . TYR B 1 144 ? -10.169 -13.468 -17.581 1 95.48 144 TYR B N 1
ATOM 3193 C CA . TYR B 1 144 ? -10.819 -14.764 -17.744 1 95.48 144 TYR B CA 1
ATOM 3194 C C . TYR B 1 144 ? -12.336 -14.622 -17.7 1 95.48 144 TYR B C 1
ATOM 3196 O O . TYR B 1 144 ? -13.049 -15.287 -18.454 1 95.48 144 TYR B O 1
ATOM 3204 N N . ILE B 1 145 ? -12.77 -13.75 -16.85 1 95.83 145 ILE B N 1
ATOM 3205 C CA . ILE B 1 145 ? -14.196 -13.452 -16.774 1 95.83 145 ILE B CA 1
ATOM 3206 C C . ILE B 1 145 ? -14.681 -12.904 -18.114 1 95.83 145 ILE B C 1
ATOM 3208 O O . ILE B 1 145 ? -15.699 -13.356 -18.645 1 95.83 145 ILE B O 1
ATOM 3212 N N . LYS B 1 146 ? -13.939 -12.051 -18.645 1 94.62 146 LYS B N 1
ATOM 3213 C CA . LYS B 1 146 ? -14.292 -11.455 -19.931 1 94.62 146 LYS B CA 1
ATOM 3214 C C . LYS B 1 146 ? -14.342 -12.512 -21.031 1 94.62 146 LYS B C 1
ATOM 3216 O O . LYS B 1 146 ? -15.234 -12.489 -21.881 1 94.62 146 LYS B O 1
ATOM 3221 N N . PHE B 1 147 ? -13.404 -13.365 -21.059 1 95.62 147 PHE B N 1
ATOM 3222 C CA . PHE B 1 147 ? -13.383 -14.452 -22.031 1 95.62 147 PHE B CA 1
ATOM 3223 C C . PHE B 1 147 ? -14.652 -15.291 -21.931 1 95.62 147 PHE B C 1
ATOM 3225 O O . PHE B 1 147 ? -15.287 -15.588 -22.945 1 95.62 147 PHE B O 1
ATOM 3232 N N . MET B 1 148 ? -15.045 -15.668 -20.726 1 97.34 148 MET B N 1
ATOM 3233 C CA . MET B 1 148 ? -16.217 -16.511 -20.504 1 97.34 148 MET B CA 1
ATOM 3234 C C . MET B 1 148 ? -17.483 -15.823 -21.002 1 97.34 148 MET B C 1
ATOM 3236 O O . MET B 1 148 ? -18.309 -16.445 -21.674 1 97.34 148 MET B O 1
ATOM 3240 N N . MET B 1 149 ? -17.549 -14.584 -20.654 1 96.82 149 MET B N 1
ATOM 3241 C CA . MET B 1 149 ? -18.723 -13.81 -21.045 1 96.82 149 MET B CA 1
ATOM 3242 C C . MET B 1 149 ? -18.791 -13.653 -22.56 1 96.82 149 MET B C 1
ATOM 3244 O O . MET B 1 149 ? -19.837 -13.893 -23.167 1 96.82 149 MET B O 1
ATOM 3248 N N . LYS B 1 150 ? -17.707 -13.309 -23.156 1 96.6 150 LYS B N 1
ATOM 3249 C CA . LYS B 1 150 ? -17.637 -13.067 -24.594 1 96.6 150 LYS B CA 1
ATOM 3250 C C . LYS B 1 150 ? -18.011 -14.32 -25.382 1 96.6 150 LYS B C 1
ATOM 3252 O O . LYS B 1 150 ? -18.63 -14.23 -26.444 1 96.6 150 LYS B O 1
ATOM 3257 N N . ASN B 1 151 ? -17.705 -15.446 -24.831 1 96.31 151 ASN B N 1
ATOM 3258 C CA . ASN B 1 151 ? -17.902 -16.69 -25.567 1 96.31 151 ASN B CA 1
ATOM 3259 C C . ASN B 1 151 ? -19.147 -17.433 -25.088 1 96.31 151 ASN B C 1
ATOM 3261 O O . ASN B 1 151 ? -19.374 -18.582 -25.47 1 96.31 151 ASN B O 1
ATOM 3265 N N . GLY B 1 152 ? -19.876 -16.837 -24.22 1 95.76 152 GLY B N 1
ATOM 3266 C CA . GLY B 1 152 ? -21.133 -17.406 -23.761 1 95.76 152 GLY B CA 1
ATOM 3267 C C . GLY B 1 152 ? -20.956 -18.698 -22.987 1 95.76 152 GLY B C 1
ATOM 3268 O O . GLY B 1 152 ? -21.727 -19.644 -23.162 1 95.76 152 GLY B O 1
ATOM 3269 N N . ARG B 1 153 ? -19.908 -18.768 -22.263 1 97.06 153 ARG B N 1
ATOM 3270 C CA . ARG B 1 153 ? -19.638 -19.967 -21.476 1 97.06 153 ARG B CA 1
ATOM 3271 C C . ARG B 1 153 ? -20.447 -19.969 -20.184 1 97.06 153 ARG B C 1
ATOM 3273 O O . ARG B 1 153 ? -20.841 -18.91 -19.691 1 97.06 153 ARG B O 1
ATOM 3280 N N . ASP B 1 154 ? -20.719 -21.158 -19.715 1 97.92 154 ASP B N 1
ATOM 3281 C CA . ASP B 1 154 ? -21.353 -21.318 -18.409 1 97.92 154 ASP B CA 1
ATOM 3282 C C . ASP B 1 154 ? -20.318 -21.273 -17.287 1 97.92 154 ASP B C 1
ATOM 3284 O O . ASP B 1 154 ? -19.422 -22.118 -17.228 1 97.92 154 ASP B O 1
ATOM 3288 N N . PHE B 1 155 ? -20.458 -20.305 -16.39 1 98.42 155 PHE B N 1
ATOM 3289 C CA . PHE B 1 155 ? -19.473 -20.179 -15.323 1 98.42 155 PHE B CA 1
ATOM 3290 C C . PHE B 1 155 ? -20.041 -19.385 -14.153 1 98.42 155 PHE B C 1
ATOM 3292 O O . PHE B 1 155 ? -21.111 -18.782 -14.265 1 98.42 155 PHE B O 1
ATOM 3299 N N . ARG B 1 156 ? -19.343 -19.457 -12.971 1 98.6 156 ARG B N 1
ATOM 3300 C CA . ARG B 1 156 ? -19.599 -18.659 -11.776 1 98.6 156 ARG B CA 1
ATOM 3301 C C . ARG B 1 156 ? -18.305 -18.069 -11.225 1 98.6 156 ARG B C 1
ATOM 3303 O O . ARG B 1 156 ? -17.217 -18.578 -11.502 1 98.6 156 ARG B O 1
ATOM 3310 N N . ILE B 1 157 ? -18.473 -16.977 -10.561 1 98.24 157 ILE B N 1
ATOM 3311 C CA . ILE B 1 157 ? -17.35 -16.299 -9.922 1 98.24 157 ILE B CA 1
ATOM 3312 C C . ILE B 1 157 ? -17.483 -16.398 -8.404 1 98.24 157 ILE B C 1
ATOM 3314 O O . ILE B 1 157 ? -18.464 -15.922 -7.828 1 98.24 157 ILE B O 1
ATOM 3318 N N . LEU B 1 158 ? -16.558 -17.048 -7.78 1 97.93 158 LEU B N 1
ATOM 3319 C CA . LEU B 1 158 ? -16.452 -16.993 -6.326 1 97.93 158 LEU B CA 1
ATOM 3320 C C . LEU B 1 158 ? -15.519 -15.868 -5.891 1 97.93 158 LEU B C 1
ATOM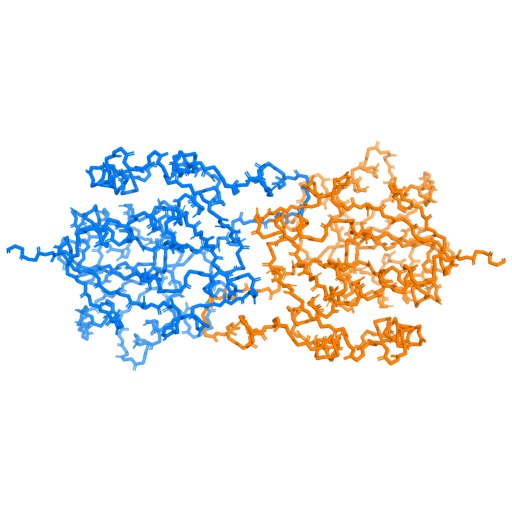 3322 O O . LEU B 1 158 ? -14.331 -15.878 -6.221 1 97.93 158 LEU B O 1
ATOM 3326 N N . GLU B 1 159 ? -15.997 -14.92 -5.164 1 94.49 159 GLU B N 1
ATOM 3327 C CA . GLU B 1 159 ? -15.231 -13.743 -4.765 1 94.49 159 GLU B CA 1
ATOM 3328 C C . GLU B 1 159 ? -15.578 -13.314 -3.342 1 94.49 159 GLU B C 1
ATOM 3330 O O . GLU B 1 159 ? -16.742 -13.365 -2.939 1 94.49 159 GLU B O 1
ATOM 3335 N N . LEU B 1 160 ? -14.575 -12.918 -2.655 1 90.38 160 LEU B N 1
ATOM 3336 C CA . LEU B 1 160 ? -14.755 -12.49 -1.272 1 90.38 160 LEU B CA 1
ATOM 3337 C C . LEU B 1 160 ? -15.405 -11.113 -1.21 1 90.38 160 LEU B C 1
ATOM 3339 O O . LEU B 1 160 ? -16.201 -10.837 -0.309 1 90.38 160 LEU B O 1
ATOM 3343 N N . ASP B 1 161 ? -15.036 -10.303 -2.185 1 87.11 161 ASP B N 1
ATOM 3344 C CA . ASP B 1 161 ? -15.52 -8.927 -2.228 1 87.11 161 ASP B CA 1
ATOM 3345 C C . ASP B 1 161 ? -16.24 -8.639 -3.543 1 87.11 161 ASP B C 1
ATOM 3347 O O . ASP B 1 161 ? -15.6 -8.355 -4.558 1 87.11 161 ASP B O 1
ATOM 3351 N N . LYS B 1 162 ? -17.461 -8.523 -3.527 1 88.99 162 LYS B N 1
ATOM 3352 C CA . LYS B 1 162 ? -18.255 -8.336 -4.738 1 88.99 162 LYS B CA 1
ATOM 3353 C C . LYS B 1 162 ? -17.995 -6.967 -5.359 1 88.99 162 LYS B C 1
ATOM 3355 O O . LYS B 1 162 ? -18.25 -6.76 -6.547 1 88.99 162 LYS B O 1
ATOM 3360 N N . SER B 1 163 ? -17.517 -6.062 -4.528 1 84.29 163 SER B N 1
ATOM 3361 C CA . SER B 1 163 ? -17.371 -4.687 -4.995 1 84.29 163 SER B CA 1
ATOM 3362 C C . SER B 1 163 ? -16.285 -4.578 -6.06 1 84.29 163 SER B C 1
ATOM 3364 O O . SER B 1 163 ? -16.197 -3.569 -6.763 1 84.29 163 SER B O 1
ATOM 3366 N N . VAL B 1 164 ? -15.472 -5.563 -6.212 1 85.8 164 VAL B N 1
ATOM 3367 C CA . VAL B 1 164 ? -14.377 -5.503 -7.174 1 85.8 164 VAL B CA 1
ATOM 3368 C C . VAL B 1 164 ? -14.881 -5.907 -8.557 1 85.8 164 VAL B C 1
ATOM 3370 O O . VAL B 1 164 ? -14.151 -5.805 -9.546 1 85.8 164 VAL B O 1
ATOM 3373 N N . LEU B 1 165 ? -16.088 -6.38 -8.638 1 90.09 165 LEU B N 1
ATOM 3374 C CA . LEU B 1 165 ? -16.662 -6.82 -9.905 1 90.09 165 LEU B CA 1
ATOM 3375 C C . LEU B 1 165 ? -17.47 -5.701 -10.553 1 90.09 165 LEU B C 1
ATOM 3377 O O . LEU B 1 165 ? -18.073 -4.881 -9.857 1 90.09 165 LEU B O 1
ATOM 3381 N N . LYS B 1 166 ? -17.48 -5.705 -11.823 1 90.51 166 LYS B N 1
ATOM 3382 C CA . LYS B 1 166 ? -18.296 -4.763 -12.584 1 90.51 166 LYS B CA 1
ATOM 3383 C C . LYS B 1 166 ? -19.762 -5.186 -12.589 1 90.51 166 LYS B C 1
ATOM 3385 O O . LYS B 1 166 ? -20.077 -6.354 -12.357 1 90.51 166 LYS B O 1
ATOM 3390 N N . PRO B 1 167 ? -20.641 -4.327 -12.89 1 92.31 167 PRO B N 1
ATOM 3391 C CA . PRO B 1 167 ? -22.073 -4.632 -12.854 1 92.31 167 PRO B CA 1
ATOM 3392 C C . PRO B 1 167 ? -22.448 -5.812 -13.747 1 92.31 167 PRO B C 1
ATOM 3394 O O . PRO B 1 167 ? -23.235 -6.672 -13.342 1 92.31 167 PRO B O 1
ATOM 3397 N N . ASP B 1 168 ? -21.87 -5.9 -14.906 1 94.32 168 ASP B N 1
ATOM 3398 C CA . ASP B 1 168 ? -22.216 -6.955 -15.854 1 94.32 168 ASP B CA 1
ATOM 3399 C C . ASP B 1 168 ? -21.617 -8.293 -15.428 1 94.32 168 ASP B C 1
ATOM 3401 O O . ASP B 1 168 ? -22.014 -9.346 -15.933 1 94.32 168 ASP B O 1
ATOM 3405 N N . GLU B 1 169 ? -20.688 -8.284 -14.514 1 95.3 169 GLU B N 1
ATOM 3406 C CA . GLU B 1 169 ? -20.063 -9.495 -13.991 1 95.3 169 GLU B CA 1
ATOM 3407 C C . GLU B 1 169 ? -20.829 -10.036 -12.788 1 95.3 169 GLU B C 1
ATOM 3409 O O . GLU B 1 169 ? -20.71 -11.215 -12.449 1 95.3 169 GLU B O 1
ATOM 3414 N N . LEU B 1 170 ? -21.647 -9.193 -12.19 1 95.86 170 LEU B N 1
ATOM 3415 C CA . LEU B 1 170 ? -22.3 -9.498 -10.921 1 95.86 170 LEU B CA 1
ATOM 3416 C C . LEU B 1 170 ? -23.32 -10.619 -11.091 1 95.86 170 LEU B C 1
ATOM 3418 O O . LEU B 1 170 ? -23.61 -11.348 -10.14 1 95.86 170 LEU B O 1
ATOM 3422 N N . LYS B 1 171 ? -23.856 -10.728 -12.234 1 96.38 171 LYS B N 1
ATOM 3423 C CA . LYS B 1 171 ? -24.847 -11.774 -12.468 1 96.38 171 LYS B CA 1
ATOM 3424 C C . LYS B 1 171 ? -24.224 -13.161 -12.338 1 96.38 171 LYS B C 1
ATOM 3426 O O . LYS B 1 171 ? -24.935 -14.152 -12.163 1 96.38 171 LYS B O 1
ATOM 3431 N N . PHE B 1 172 ? -22.925 -13.288 -12.419 1 97.95 172 PHE B N 1
ATOM 3432 C CA . PHE B 1 172 ? -22.233 -14.568 -12.327 1 97.95 172 PHE B CA 1
ATOM 3433 C C . PHE B 1 172 ? -21.63 -14.757 -10.94 1 97.95 172 PHE B C 1
ATOM 3435 O O . PHE B 1 172 ? -21.047 -15.804 -10.649 1 97.95 172 PHE B O 1
ATOM 3442 N N . TYR B 1 173 ? -21.781 -13.801 -10.116 1 97.67 173 TYR B N 1
ATOM 3443 C CA . TYR B 1 173 ? -21.147 -13.757 -8.803 1 97.67 173 TYR B CA 1
ATOM 3444 C C . TYR B 1 173 ? -21.826 -14.719 -7.836 1 97.67 173 TYR B C 1
ATOM 3446 O O . TYR B 1 173 ? -23.055 -14.821 -7.813 1 97.67 173 TYR B O 1
ATOM 3454 N N . LEU B 1 174 ? -20.952 -15.355 -7.004 1 97.89 174 LEU B N 1
ATOM 3455 C CA . LEU B 1 174 ? -21.338 -16.069 -5.792 1 97.89 174 LEU B CA 1
ATOM 3456 C C . LEU B 1 174 ? -20.397 -15.733 -4.64 1 97.89 174 LEU B C 1
ATOM 3458 O O . LEU B 1 174 ? -19.196 -15.546 -4.849 1 97.89 174 LEU B O 1
ATOM 3462 N N . PRO B 1 175 ? -20.958 -15.673 -3.395 1 96.43 175 PRO B N 1
ATOM 3463 C CA . PRO B 1 175 ? -20.067 -15.517 -2.243 1 96.43 175 PRO B CA 1
ATOM 3464 C C . PRO B 1 175 ? -19.181 -16.739 -2.012 1 96.43 175 PRO B C 1
ATOM 3466 O O . PRO B 1 175 ? -19.511 -17.839 -2.463 1 96.43 175 PRO B O 1
ATOM 3469 N N . ALA B 1 176 ? -18.092 -16.521 -1.334 1 93.29 176 ALA B N 1
ATOM 3470 C CA . ALA B 1 176 ? -17.114 -17.581 -1.1 1 93.29 176 ALA B CA 1
ATOM 3471 C C . ALA B 1 176 ? -17.757 -18.778 -0.405 1 93.29 176 ALA B C 1
ATOM 3473 O O . ALA B 1 176 ? -17.362 -19.923 -0.635 1 93.29 176 ALA B O 1
ATOM 3474 N N . GLN B 1 177 ? -18.805 -18.545 0.295 1 94.38 177 GLN B N 1
ATOM 3475 C CA . GLN B 1 177 ? -19.475 -19.596 1.053 1 94.38 177 GLN B CA 1
ATOM 3476 C C . GLN B 1 177 ? -20.205 -20.564 0.126 1 94.38 177 GLN B C 1
ATOM 3478 O O . GLN B 1 177 ? -20.557 -21.674 0.531 1 94.38 177 GLN B O 1
ATOM 3483 N N . ALA B 1 178 ? -20.428 -20.212 -1.039 1 97.55 178 ALA B N 1
ATOM 3484 C CA . ALA B 1 178 ? -21.134 -21.054 -2.001 1 97.55 178 ALA B CA 1
ATOM 3485 C C . ALA B 1 178 ? -20.187 -22.062 -2.647 1 97.55 178 ALA B C 1
ATOM 3487 O O . ALA B 1 178 ? -20.602 -22.864 -3.486 1 97.55 178 ALA B O 1
ATOM 3488 N N . ALA B 1 179 ? -18.957 -22.09 -2.261 1 98.11 179 ALA B N 1
ATOM 3489 C CA . ALA B 1 179 ? -17.942 -22.938 -2.881 1 98.11 179 ALA B CA 1
ATOM 3490 C C . ALA B 1 179 ? -18.346 -24.408 -2.825 1 98.11 179 ALA B C 1
ATOM 3492 O O . ALA B 1 179 ? -18.225 -25.13 -3.818 1 98.11 179 ALA B O 1
ATOM 3493 N N . SER B 1 180 ? -18.857 -24.855 -1.753 1 97.53 180 SER B N 1
ATOM 3494 C CA . SER B 1 180 ? -19.191 -26.263 -1.57 1 97.53 180 SER B CA 1
ATOM 3495 C C . SER B 1 180 ? -20.314 -26.692 -2.509 1 97.53 180 SER B C 1
ATOM 3497 O O . SER B 1 180 ? -20.467 -27.88 -2.8 1 97.53 180 SER B O 1
ATOM 3499 N N . GLU B 1 181 ? -21.046 -25.769 -2.997 1 97.58 181 GLU B N 1
ATOM 3500 C CA . GLU B 1 181 ? -22.165 -26.06 -3.887 1 97.58 181 GLU B CA 1
ATOM 3501 C C . GLU B 1 181 ? -21.713 -26.107 -5.344 1 97.58 181 GLU B C 1
ATOM 3503 O O . GLU B 1 181 ? -22.208 -26.921 -6.127 1 97.58 181 GLU B O 1
ATOM 3508 N N . VAL B 1 182 ? -20.738 -25.348 -5.722 1 98.22 182 VAL B N 1
ATOM 3509 C CA . VAL B 1 182 ? -20.496 -25.15 -7.147 1 98.22 182 VAL B CA 1
ATOM 3510 C C . VAL B 1 182 ? -19.184 -25.821 -7.546 1 98.22 182 VAL B C 1
ATOM 3512 O O . VAL B 1 182 ? -19.052 -26.324 -8.665 1 98.22 182 VAL B O 1
ATOM 3515 N N . VAL B 1 183 ? -18.227 -25.859 -6.675 1 98.64 183 VAL B N 1
ATOM 3516 C CA . VAL B 1 183 ? -16.894 -26.349 -7.009 1 98.64 183 VAL B CA 1
ATOM 3517 C C . VAL B 1 183 ? -16.965 -27.828 -7.384 1 98.64 183 VAL B C 1
ATOM 3519 O O . VAL B 1 183 ? -16.376 -28.251 -8.381 1 98.64 183 VAL B O 1
ATOM 3522 N N . PRO B 1 184 ? -17.766 -28.622 -6.709 1 98.38 184 PRO B N 1
ATOM 3523 C CA . PRO B 1 184 ? -17.831 -30.045 -7.05 1 98.38 184 PRO B CA 1
ATOM 3524 C C . PRO B 1 184 ? -18.426 -30.293 -8.435 1 98.38 184 PRO B C 1
ATOM 3526 O O . PRO B 1 184 ? -18.33 -31.405 -8.962 1 98.38 184 PRO B O 1
ATOM 3529 N N . LYS B 1 185 ? -19.042 -29.328 -9.006 1 97.73 185 LYS B N 1
ATOM 3530 C CA . LYS B 1 185 ? -19.705 -29.477 -10.298 1 97.73 185 LYS B CA 1
ATOM 3531 C C . LYS B 1 185 ? -18.836 -28.932 -11.429 1 97.73 185 LYS B C 1
ATOM 3533 O O . LYS B 1 185 ? -19.159 -29.105 -12.606 1 97.73 185 LYS B O 1
ATOM 3538 N N . ALA B 1 186 ? -17.776 -28.328 -11.155 1 98.24 186 ALA B N 1
ATOM 3539 C CA . ALA B 1 186 ? -16.985 -27.586 -12.134 1 98.24 186 ALA B CA 1
ATOM 3540 C C . ALA B 1 186 ? -16.149 -28.531 -12.992 1 98.24 186 ALA B C 1
ATOM 3542 O O . ALA B 1 186 ? -15.439 -29.392 -12.468 1 98.24 186 ALA B O 1
ATOM 3543 N N . ASP B 1 187 ? -16.209 -28.343 -14.273 1 97.97 187 ASP B N 1
ATOM 3544 C CA . ASP B 1 187 ? -15.31 -29.027 -15.198 1 97.97 187 ASP B CA 1
ATOM 3545 C C . ASP B 1 187 ? -13.953 -28.329 -15.261 1 97.97 187 ASP B C 1
ATOM 3547 O O . ASP B 1 187 ? -12.931 -28.97 -15.516 1 97.97 187 ASP B O 1
ATOM 3551 N N . ASN B 1 188 ? -13.983 -27.058 -15.097 1 97.89 188 ASN B N 1
ATOM 3552 C CA . ASN B 1 188 ? -12.801 -26.204 -15.054 1 97.89 188 ASN B CA 1
ATOM 3553 C C . ASN B 1 188 ? -12.785 -25.333 -13.801 1 97.89 188 ASN B C 1
ATOM 3555 O O . ASN B 1 188 ? -13.765 -24.648 -13.503 1 97.89 188 ASN B O 1
ATOM 3559 N N . LEU B 1 189 ? -11.741 -25.429 -13.101 1 97.99 189 LEU B N 1
ATOM 3560 C CA . LEU B 1 189 ? -11.541 -24.612 -11.909 1 97.99 189 LEU B CA 1
ATOM 3561 C C . LEU B 1 189 ? -10.344 -23.683 -12.082 1 97.99 189 LEU B C 1
ATOM 3563 O O . LEU B 1 189 ? -9.207 -24.145 -12.205 1 97.99 189 LEU B O 1
ATOM 3567 N N . ILE B 1 190 ? -10.538 -22.351 -12.145 1 98.06 190 ILE B N 1
ATOM 3568 C CA . ILE B 1 190 ? -9.509 -21.329 -12.3 1 98.06 190 ILE B CA 1
ATOM 3569 C C . ILE B 1 190 ? -9.346 -20.559 -10.991 1 98.06 190 ILE B C 1
ATOM 3571 O O . ILE B 1 190 ? -10.235 -19.802 -10.594 1 98.06 190 ILE B O 1
ATOM 3575 N N . ILE B 1 191 ? -8.244 -20.743 -10.361 1 97.85 191 ILE B N 1
ATOM 3576 C CA . ILE B 1 191 ? -8.101 -20.278 -8.985 1 97.85 191 ILE B CA 1
ATOM 3577 C C . ILE B 1 191 ? -6.974 -19.25 -8.903 1 97.85 191 ILE B C 1
ATOM 3579 O O . ILE B 1 191 ? -5.881 -19.475 -9.426 1 97.85 191 ILE B O 1
ATOM 3583 N N . THR B 1 192 ? -7.211 -18.137 -8.273 1 96.34 192 THR B N 1
ATOM 3584 C CA . THR B 1 192 ? -6.185 -17.125 -8.049 1 96.34 192 THR B CA 1
ATOM 3585 C C . THR B 1 192 ? -5.173 -17.601 -7.012 1 96.34 192 THR B C 1
ATOM 3587 O O . THR B 1 192 ? -5.54 -18.252 -6.031 1 96.34 192 THR B O 1
ATOM 3590 N N . GLY B 1 193 ? -3.942 -17.184 -7.195 1 95.88 193 GLY B N 1
ATOM 3591 C CA . GLY B 1 193 ? -2.88 -17.52 -6.26 1 95.88 193 GLY B CA 1
ATOM 3592 C C . GLY B 1 193 ? -3.09 -16.927 -4.88 1 95.88 193 GLY B C 1
ATOM 3593 O O . GLY B 1 193 ? -2.512 -17.402 -3.9 1 95.88 193 GLY B O 1
ATOM 3594 N N . THR B 1 194 ? -3.946 -15.906 -4.734 1 94.36 194 THR B N 1
ATOM 3595 C CA . THR B 1 194 ? -4.172 -15.251 -3.45 1 94.36 194 THR B CA 1
ATOM 3596 C C . THR B 1 194 ? -4.817 -16.214 -2.457 1 94.36 194 THR B C 1
ATOM 3598 O O . THR B 1 194 ? -4.83 -15.955 -1.252 1 94.36 194 THR B O 1
ATOM 3601 N N . THR B 1 195 ? -5.338 -17.336 -2.902 1 95.82 195 THR B N 1
ATOM 3602 C CA . THR B 1 195 ? -5.913 -18.351 -2.026 1 95.82 195 THR B CA 1
ATOM 3603 C C . THR B 1 195 ? -4.834 -18.985 -1.153 1 95.82 195 THR B C 1
ATOM 3605 O O . THR B 1 195 ? -5.141 -19.639 -0.154 1 95.82 195 THR B O 1
ATOM 3608 N N . LEU B 1 196 ? -3.587 -18.834 -1.545 1 95.69 196 LEU B N 1
ATOM 3609 C CA . LEU B 1 196 ? -2.479 -19.262 -0.699 1 95.69 196 LEU B CA 1
ATOM 3610 C C . LEU B 1 196 ? -2.333 -18.346 0.511 1 95.69 196 LEU B C 1
ATOM 3612 O O . LEU B 1 196 ? -1.895 -18.784 1.577 1 95.69 196 LEU B O 1
ATOM 3616 N N . ILE B 1 197 ? -2.654 -17.087 0.351 1 94.74 197 ILE B N 1
ATOM 3617 C CA . ILE B 1 197 ? -2.517 -16.097 1.413 1 94.74 197 ILE B CA 1
ATOM 3618 C C . ILE B 1 197 ? -3.638 -16.276 2.434 1 94.74 197 ILE B C 1
ATOM 3620 O O . ILE B 1 197 ? -3.398 -16.231 3.643 1 94.74 197 ILE B O 1
ATOM 3624 N N . ASN B 1 198 ? -4.861 -16.56 1.948 1 91.99 198 ASN B N 1
ATOM 3625 C CA . ASN B 1 198 ? -5.985 -16.639 2.875 1 91.99 198 ASN B CA 1
ATOM 3626 C C . ASN B 1 198 ? -6.326 -18.086 3.221 1 91.99 198 ASN B C 1
ATOM 3628 O O . ASN B 1 198 ? -7.383 -18.36 3.792 1 91.99 198 ASN B O 1
ATOM 3632 N N . ASP B 1 199 ? -5.533 -19.063 2.783 1 93.5 199 ASP B N 1
ATOM 3633 C CA . ASP B 1 199 ? -5.563 -20.461 3.203 1 93.5 199 ASP B CA 1
ATOM 3634 C C . ASP B 1 199 ? -6.833 -21.153 2.713 1 93.5 199 ASP B C 1
ATOM 3636 O O . ASP B 1 199 ? -7.412 -21.976 3.426 1 93.5 199 ASP B O 1
ATOM 3640 N N . THR B 1 200 ? -7.279 -20.839 1.539 1 95.24 200 THR B N 1
ATOM 3641 C CA . THR B 1 200 ? -8.509 -21.458 1.057 1 95.24 200 THR B CA 1
ATOM 3642 C C . THR B 1 200 ? -8.212 -22.451 -0.063 1 95.24 200 THR B C 1
ATOM 3644 O O . THR B 1 200 ? -9.07 -23.256 -0.43 1 95.24 200 THR B O 1
ATOM 3647 N N . LEU B 1 201 ? -7.008 -22.486 -0.56 1 97.06 201 LEU B N 1
ATOM 3648 C CA . LEU B 1 201 ? -6.68 -23.288 -1.733 1 97.06 201 LEU B CA 1
ATOM 3649 C C . LEU B 1 201 ? -6.905 -24.771 -1.458 1 97.06 201 LEU B C 1
ATOM 3651 O O . LEU B 1 201 ? -7.549 -25.462 -2.251 1 97.06 201 LEU B O 1
ATOM 3655 N N . GLU B 1 202 ? -6.455 -25.281 -0.395 1 96.96 202 GLU B N 1
ATOM 3656 C CA . GLU B 1 202 ? -6.532 -26.708 -0.101 1 96.96 202 GLU B CA 1
ATOM 3657 C C . GLU B 1 202 ? -7.982 -27.173 0.004 1 96.96 202 GLU B C 1
ATOM 3659 O O . GLU B 1 202 ? -8.333 -28.247 -0.489 1 96.96 202 GLU B O 1
ATOM 3664 N N . ASN B 1 203 ? -8.774 -26.332 0.645 1 96.98 203 ASN B N 1
ATOM 3665 C CA . ASN B 1 203 ? -10.19 -26.669 0.756 1 96.98 203 ASN B CA 1
ATOM 3666 C C . ASN B 1 203 ? -10.866 -26.704 -0.612 1 96.98 203 ASN B C 1
ATOM 3668 O O . ASN B 1 203 ? -11.676 -27.591 -0.886 1 96.98 203 ASN B O 1
ATOM 3672 N N . LEU B 1 204 ? -10.551 -25.801 -1.437 1 98.08 204 LEU B N 1
ATOM 3673 C CA . LEU B 1 204 ? -11.101 -25.759 -2.787 1 98.08 204 LEU B CA 1
ATOM 3674 C C . LEU B 1 204 ? -10.692 -26.996 -3.58 1 98.08 204 LEU B C 1
ATOM 3676 O O . LEU B 1 204 ? -11.523 -27.611 -4.252 1 98.08 204 LEU B O 1
ATOM 3680 N N . LEU B 1 205 ? -9.457 -27.375 -3.445 1 97.75 205 LEU B N 1
ATOM 3681 C CA . LEU B 1 205 ? -8.944 -28.526 -4.18 1 97.75 205 LEU B CA 1
ATOM 3682 C C . LEU B 1 205 ? -9.556 -29.821 -3.656 1 97.75 205 LEU B C 1
ATOM 3684 O O . LEU B 1 205 ? -9.744 -30.775 -4.415 1 97.75 205 LEU B O 1
ATOM 3688 N N . ALA B 1 206 ? -9.894 -29.811 -2.431 1 97.06 206 ALA B N 1
ATOM 3689 C CA . ALA B 1 206 ? -10.492 -30.999 -1.827 1 97.06 206 ALA B CA 1
ATOM 3690 C C . ALA B 1 206 ? -11.92 -31.207 -2.323 1 97.06 206 ALA B C 1
ATOM 3692 O O . ALA B 1 206 ? -12.411 -32.338 -2.363 1 97.06 206 ALA B O 1
ATOM 3693 N N . MET B 1 207 ? -12.531 -30.153 -2.751 1 97.62 207 MET B N 1
ATOM 3694 C CA . MET B 1 207 ? -13.936 -30.198 -3.148 1 97.62 207 MET B CA 1
ATOM 3695 C C . MET B 1 207 ? -14.072 -30.525 -4.631 1 97.62 207 MET B C 1
ATOM 3697 O O . MET B 1 207 ? -15.159 -30.871 -5.098 1 97.62 207 MET B O 1
ATOM 3701 N N . LYS B 1 208 ? -13.006 -30.378 -5.371 1 97.77 208 LYS B N 1
ATOM 3702 C CA . LYS B 1 208 ? -13.114 -30.457 -6.825 1 97.77 208 LYS B CA 1
ATOM 3703 C C . LYS B 1 208 ? -13.484 -31.867 -7.273 1 97.77 208 LYS B C 1
ATOM 3705 O O . LYS B 1 208 ? -13.177 -32.844 -6.585 1 97.77 208 LYS B O 1
ATOM 3710 N N . LYS B 1 209 ? -14.123 -31.979 -8.329 1 94.86 209 LYS B N 1
ATOM 3711 C CA . LYS B 1 209 ? -14.354 -33.324 -8.847 1 94.86 209 LYS B CA 1
ATOM 3712 C C . LYS B 1 209 ? -13.089 -33.894 -9.482 1 94.86 209 LYS B C 1
ATOM 3714 O O . LYS B 1 209 ? -12.199 -33.143 -9.887 1 94.86 209 LYS B O 1
ATOM 3719 N N . THR B 1 210 ? -12.915 -35.157 -9.661 1 92.07 210 THR B N 1
ATOM 3720 C CA . THR B 1 210 ? -11.712 -35.918 -9.978 1 92.07 210 THR B CA 1
ATOM 3721 C C . THR B 1 210 ? -11.183 -35.542 -11.359 1 92.07 210 THR B C 1
ATOM 3723 O O . THR B 1 210 ? -9.972 -35.406 -11.55 1 92.07 210 THR B O 1
ATOM 3726 N N . ASP B 1 211 ? -11.979 -35.263 -12.338 1 92.58 211 ASP B N 1
ATOM 3727 C CA . ASP B 1 211 ? -11.531 -35.043 -13.709 1 92.58 211 ASP B CA 1
ATOM 3728 C C . ASP B 1 211 ? -11.558 -33.559 -14.065 1 92.58 211 ASP B C 1
ATOM 3730 O O . ASP B 1 211 ? -11.459 -33.194 -15.238 1 92.58 211 ASP B O 1
ATOM 3734 N N . ALA B 1 212 ? -11.685 -32.741 -13.009 1 96.29 212 ALA B N 1
ATOM 3735 C CA . ALA B 1 212 ? -11.719 -31.304 -13.268 1 96.29 212 ALA B CA 1
ATOM 3736 C C . ALA B 1 212 ? -10.363 -30.802 -13.756 1 96.29 212 ALA B C 1
ATOM 3738 O O . ALA B 1 212 ? -9.319 -31.244 -13.27 1 96.29 212 ALA B O 1
ATOM 3739 N N . ASN B 1 213 ? -10.351 -29.942 -14.731 1 96.18 213 ASN B N 1
ATOM 3740 C CA . ASN B 1 213 ? -9.164 -29.174 -15.091 1 96.18 213 ASN B CA 1
ATOM 3741 C C . ASN B 1 213 ? -8.93 -28.016 -14.125 1 96.18 213 ASN B C 1
ATOM 3743 O O . ASN B 1 213 ? -9.806 -27.169 -13.941 1 96.18 213 ASN B O 1
ATOM 3747 N N . VAL B 1 214 ? -7.791 -27.975 -13.512 1 97.04 214 VAL B N 1
ATOM 3748 C CA . VAL B 1 214 ? -7.544 -26.973 -12.48 1 97.04 214 VAL B CA 1
ATOM 3749 C C . VAL B 1 214 ? -6.307 -26.154 -12.841 1 97.04 214 VAL B C 1
ATOM 3751 O O . VAL B 1 214 ? -5.25 -26.713 -13.139 1 97.04 214 VAL B O 1
ATOM 3754 N N . VAL B 1 215 ? -6.439 -24.867 -12.807 1 96.85 215 VAL B N 1
ATOM 3755 C CA . VAL B 1 215 ? -5.275 -23.998 -12.946 1 96.85 215 VAL B CA 1
ATOM 3756 C C . VAL B 1 215 ? -5.217 -23.021 -11.774 1 96.85 215 VAL B C 1
ATOM 3758 O O . VAL B 1 215 ? -6.253 -22.556 -11.293 1 96.85 215 VAL B O 1
ATOM 3761 N N . ILE B 1 216 ? -4.096 -22.743 -11.262 1 97.43 216 ILE B N 1
ATOM 3762 C CA . ILE B 1 216 ? -3.828 -21.708 -10.269 1 97.43 216 ILE B CA 1
ATOM 3763 C C . ILE B 1 216 ? -2.954 -20.617 -10.885 1 97.43 216 ILE B C 1
ATOM 3765 O O . ILE B 1 216 ? -1.903 -20.907 -11.462 1 97.43 216 ILE B O 1
ATOM 3769 N N . VAL B 1 217 ? -3.402 -19.345 -10.724 1 96.32 217 VAL B N 1
ATOM 3770 C CA . VAL B 1 217 ? -2.711 -18.315 -11.492 1 96.32 217 VAL B CA 1
ATOM 3771 C C . VAL B 1 217 ? -2.455 -17.096 -10.609 1 96.32 217 VAL B C 1
ATOM 3773 O O . VAL B 1 217 ? -3.227 -16.814 -9.689 1 96.32 217 VAL B O 1
ATOM 3776 N N . GLY B 1 218 ? -1.373 -16.397 -10.965 1 95.42 218 GLY B N 1
ATOM 3777 C CA . GLY B 1 218 ? -1.056 -15.112 -10.363 1 95.42 218 GLY B CA 1
ATOM 3778 C C . GLY B 1 218 ? 0.371 -15.025 -9.857 1 95.42 218 GLY B C 1
ATOM 3779 O O . GLY B 1 218 ? 1.005 -16.049 -9.591 1 95.42 218 GLY B O 1
ATOM 3780 N N . PRO B 1 219 ? 0.817 -13.87 -9.599 1 94.34 219 PRO B N 1
ATOM 3781 C CA . PRO B 1 219 ? 2.196 -13.656 -9.154 1 94.34 219 PRO B CA 1
ATOM 3782 C C . PRO B 1 219 ? 2.486 -14.298 -7.8 1 94.34 219 PRO B C 1
ATOM 3784 O O . PRO B 1 219 ? 3.649 -14.522 -7.454 1 94.34 219 PRO B O 1
ATOM 3787 N N . THR B 1 220 ? 1.477 -14.624 -7.07 1 96.67 220 THR B N 1
ATOM 3788 C CA . THR B 1 220 ? 1.623 -15.206 -5.741 1 96.67 220 THR B CA 1
ATOM 3789 C C . THR B 1 220 ? 1.988 -16.685 -5.835 1 96.67 220 THR B C 1
ATOM 3791 O O . THR B 1 220 ? 2.473 -17.273 -4.867 1 96.67 220 THR B O 1
ATOM 3794 N N . VAL B 1 221 ? 1.803 -17.285 -6.954 1 96.06 221 VAL B N 1
ATOM 3795 C CA . VAL B 1 221 ? 2.022 -18.715 -7.139 1 96.06 221 VAL B CA 1
ATOM 3796 C C . VAL B 1 221 ? 3.517 -18.997 -7.276 1 96.06 221 VAL B C 1
ATOM 3798 O O . VAL B 1 221 ? 4.215 -18.317 -8.032 1 96.06 221 VAL B O 1
ATOM 3801 N N . SER B 1 222 ? 4.004 -19.976 -6.562 1 89.52 222 SER B N 1
ATOM 3802 C CA . SER B 1 222 ? 5.418 -20.336 -6.571 1 89.52 222 SER B CA 1
ATOM 3803 C C . SER B 1 222 ? 5.774 -21.145 -7.813 1 89.52 222 SER B C 1
ATOM 3805 O O . SER B 1 222 ? 4.922 -21.836 -8.376 1 89.52 222 SER B O 1
ATOM 3807 N N . MET B 1 223 ? 7.063 -21.197 -8.096 1 87.06 223 MET B N 1
ATOM 3808 C CA . MET B 1 223 ? 7.62 -21.894 -9.252 1 87.06 223 MET B CA 1
ATOM 3809 C C . MET B 1 223 ? 7.852 -23.368 -8.939 1 87.06 223 MET B C 1
ATOM 3811 O O . MET B 1 223 ? 8.243 -24.14 -9.816 1 87.06 223 MET B O 1
ATOM 3815 N N . LEU B 1 224 ? 7.646 -23.811 -7.717 1 93.39 224 LEU B N 1
ATOM 3816 C CA . LEU B 1 224 ? 7.764 -25.21 -7.321 1 93.39 224 LEU B CA 1
ATOM 3817 C C . LEU B 1 224 ? 6.401 -25.79 -6.961 1 93.39 224 LEU B C 1
ATOM 3819 O O . LEU B 1 224 ? 6.13 -26.073 -5.792 1 93.39 224 LEU B O 1
ATOM 3823 N N . PRO B 1 225 ? 5.62 -26.067 -7.928 1 93.21 225 PRO B N 1
ATOM 3824 C CA . PRO B 1 225 ? 4.198 -26.346 -7.71 1 93.21 225 PRO B CA 1
ATOM 3825 C C . PRO B 1 225 ? 3.917 -27.829 -7.477 1 93.21 225 PRO B C 1
ATOM 3827 O O . PRO B 1 225 ? 2.771 -28.27 -7.6 1 93.21 225 PRO B O 1
ATOM 3830 N N . LYS B 1 226 ? 4.904 -28.697 -7.164 1 93.54 226 LYS B N 1
ATOM 3831 C CA . LYS B 1 226 ? 4.718 -30.133 -6.975 1 93.54 226 LYS B CA 1
ATOM 3832 C C . LYS B 1 226 ? 3.58 -30.417 -5.999 1 93.54 226 LYS B C 1
ATOM 3834 O O . LYS B 1 226 ? 2.754 -31.3 -6.24 1 93.54 226 LYS B O 1
ATOM 3839 N N . ALA B 1 227 ? 3.556 -29.653 -4.928 1 95.08 227 ALA B N 1
ATOM 3840 C CA . ALA B 1 227 ? 2.526 -29.852 -3.912 1 95.08 227 ALA B CA 1
ATOM 3841 C C . ALA B 1 227 ? 1.134 -29.613 -4.488 1 95.08 227 ALA B C 1
ATOM 3843 O O . ALA B 1 227 ? 0.166 -30.258 -4.078 1 95.08 227 ALA B O 1
ATOM 3844 N N . MET B 1 228 ? 1.041 -28.704 -5.414 1 95.79 228 MET B N 1
ATOM 3845 C CA . MET B 1 228 ? -0.23 -28.426 -6.077 1 95.79 228 MET B CA 1
ATOM 3846 C C . MET B 1 228 ? -0.572 -29.524 -7.079 1 95.79 228 MET B C 1
ATOM 3848 O O . MET B 1 228 ? -1.717 -29.976 -7.143 1 95.79 228 MET B O 1
ATOM 3852 N N . PHE B 1 229 ? 0.447 -30.017 -7.791 1 95.04 229 PHE B N 1
ATOM 3853 C CA . PHE B 1 229 ? 0.245 -31.081 -8.767 1 95.04 229 PHE B CA 1
ATOM 3854 C C . PHE B 1 229 ? -0.199 -32.368 -8.081 1 95.04 229 PHE B C 1
ATOM 3856 O O . PHE B 1 229 ? -1.058 -33.088 -8.594 1 95.04 229 PHE B O 1
ATOM 3863 N N . ASP B 1 230 ? 0.356 -32.586 -6.954 1 94.76 230 ASP B N 1
ATOM 3864 C CA . ASP B 1 230 ? -0.006 -33.77 -6.181 1 94.76 230 ASP B CA 1
ATOM 3865 C C . ASP B 1 230 ? -1.471 -33.721 -5.756 1 94.76 230 ASP B C 1
ATOM 3867 O O . ASP B 1 230 ? -2.051 -34.744 -5.386 1 94.76 230 ASP B O 1
ATOM 3871 N N . ARG B 1 231 ? -2.077 -32.575 -5.92 1 95.6 231 ARG B N 1
ATOM 3872 C CA . ARG B 1 231 ? -3.464 -32.4 -5.501 1 95.6 231 ARG B CA 1
ATOM 3873 C C . ARG B 1 231 ? -4.378 -32.199 -6.705 1 95.6 231 ARG B C 1
ATOM 3875 O O . ARG B 1 231 ? -5.524 -31.769 -6.556 1 95.6 231 ARG B O 1
ATOM 3882 N N . GLY B 1 232 ? -3.78 -32.444 -7.828 1 95.19 232 GLY B N 1
ATOM 3883 C CA . GLY B 1 232 ? -4.618 -32.512 -9.014 1 95.19 232 GLY B CA 1
ATOM 3884 C C . GLY B 1 232 ? -4.619 -31.226 -9.819 1 95.19 232 GLY B C 1
ATOM 3885 O O . GLY B 1 232 ? -5.405 -31.075 -10.756 1 95.19 232 GLY B O 1
ATOM 3886 N N . VAL B 1 233 ? -3.8 -30.279 -9.523 1 96.37 233 VAL B N 1
ATOM 3887 C CA . VAL B 1 233 ? -3.66 -29.076 -10.338 1 96.37 233 VAL B CA 1
ATOM 3888 C C . VAL B 1 233 ? -3.003 -29.427 -11.67 1 96.37 233 VAL B C 1
ATOM 3890 O O . VAL B 1 233 ? -2.01 -30.159 -11.707 1 96.37 233 VAL B O 1
ATOM 3893 N N . SER B 1 234 ? -3.557 -28.93 -12.718 1 94.74 234 SER B N 1
ATOM 3894 C CA . SER B 1 234 ? -3.068 -29.262 -14.053 1 94.74 234 SER B CA 1
ATOM 3895 C C . SER B 1 234 ? -1.922 -28.343 -14.466 1 94.74 234 SER B C 1
ATOM 3897 O O . SER B 1 234 ? -0.918 -28.803 -15.013 1 94.74 234 SER B O 1
ATOM 3899 N N . TYR B 1 235 ? -2.115 -27.047 -14.231 1 95.41 235 TYR B N 1
ATOM 3900 C CA . TYR B 1 235 ? -1.132 -26.027 -14.58 1 95.41 235 TYR B CA 1
ATOM 3901 C C . TYR B 1 235 ? -1.052 -24.955 -13.501 1 95.41 235 TYR B C 1
ATOM 3903 O O . TYR B 1 235 ? -2.057 -24.628 -12.866 1 95.41 235 TYR B O 1
ATOM 3911 N N . ALA B 1 236 ? 0.097 -24.481 -13.331 1 96.5 236 ALA B N 1
ATOM 3912 C CA . ALA B 1 236 ? 0.31 -23.335 -12.45 1 96.5 236 ALA B CA 1
ATOM 3913 C C . ALA B 1 236 ? 0.915 -22.161 -13.215 1 96.5 236 ALA B C 1
ATOM 3915 O O . ALA B 1 236 ? 1.789 -22.35 -14.065 1 96.5 236 ALA B O 1
ATOM 3916 N N . GLY B 1 237 ? 0.381 -21.001 -13.008 1 96.32 237 GLY B N 1
ATOM 3917 C CA . GLY B 1 237 ? 0.894 -19.783 -13.614 1 96.32 237 GLY B CA 1
ATOM 3918 C C . GLY B 1 237 ? 1.496 -18.822 -12.606 1 96.32 237 GLY B C 1
ATOM 3919 O O . GLY B 1 237 ? 0.827 -18.413 -11.655 1 96.32 237 GLY B O 1
ATOM 3920 N N . GLY B 1 238 ? 2.7 -18.55 -12.742 1 95.18 238 GLY B N 1
ATOM 3921 C CA . GLY B 1 238 ? 3.382 -17.628 -11.849 1 95.18 238 GLY B CA 1
ATOM 3922 C C . GLY B 1 238 ? 4.183 -16.568 -12.582 1 95.18 238 GLY B C 1
ATOM 3923 O O . GLY B 1 238 ? 3.798 -16.135 -13.67 1 95.18 238 GLY B O 1
ATOM 3924 N N . VAL B 1 239 ? 5.215 -16.096 -11.838 1 96.13 239 VAL B N 1
ATOM 3925 C CA . VAL B 1 239 ? 6.019 -15.01 -12.387 1 96.13 239 VAL B CA 1
ATOM 3926 C C . VAL B 1 239 ? 7.502 -15.363 -12.289 1 96.13 239 VAL B C 1
ATOM 3928 O O . VAL B 1 239 ? 7.947 -15.923 -11.284 1 96.13 239 VAL B O 1
ATOM 3931 N N . TYR B 1 240 ? 8.194 -15.164 -13.319 1 96.87 240 TYR B N 1
ATOM 3932 C CA . TYR B 1 240 ? 9.65 -15.242 -13.356 1 96.87 240 TYR B CA 1
ATOM 3933 C C . TYR B 1 240 ? 10.269 -13.852 -13.439 1 96.87 240 TYR B C 1
ATOM 3935 O O . TYR B 1 240 ? 10.12 -13.159 -14.448 1 96.87 240 TYR B O 1
ATOM 3943 N N . VAL B 1 241 ? 11.006 -13.475 -12.447 1 98.15 241 VAL B N 1
ATOM 3944 C CA . VAL B 1 241 ? 11.54 -12.119 -12.374 1 98.15 241 VAL B CA 1
ATOM 3945 C C . VAL B 1 241 ? 12.901 -12.062 -13.064 1 98.15 241 VAL B C 1
ATOM 3947 O O . VAL B 1 241 ? 13.815 -12.81 -12.71 1 98.15 241 VAL B O 1
ATOM 3950 N N . ARG B 1 242 ? 13.056 -11.142 -13.949 1 98.03 242 ARG B N 1
ATOM 3951 C CA . ARG B 1 242 ? 14.286 -11.031 -14.727 1 98.03 242 ARG B CA 1
ATOM 3952 C C . ARG B 1 242 ? 15.157 -9.889 -14.215 1 98.03 242 ARG B C 1
ATOM 3954 O O . ARG B 1 242 ? 16.382 -9.929 -14.346 1 98.03 242 ARG B O 1
ATOM 3961 N N . ASP B 1 243 ? 14.532 -8.871 -13.757 1 98.47 243 ASP B N 1
ATOM 3962 C CA . ASP B 1 243 ? 15.208 -7.697 -13.212 1 98.47 243 ASP B CA 1
ATOM 3963 C C . ASP B 1 243 ? 14.608 -7.293 -11.867 1 98.47 243 ASP B C 1
ATOM 3965 O O . ASP B 1 243 ? 13.63 -6.544 -11.817 1 98.47 243 ASP B O 1
ATOM 3969 N N . ALA B 1 244 ? 15.241 -7.765 -10.851 1 98.64 244 ALA B N 1
ATOM 3970 C CA . ALA B 1 244 ? 14.697 -7.646 -9.501 1 98.64 244 ALA B CA 1
ATOM 3971 C C . ALA B 1 244 ? 14.572 -6.183 -9.086 1 98.64 244 ALA B C 1
ATOM 3973 O O . ALA B 1 244 ? 13.529 -5.76 -8.583 1 98.64 244 ALA B O 1
ATOM 3974 N N . ASP B 1 245 ? 15.629 -5.4 -9.282 1 98.41 245 ASP B N 1
ATOM 3975 C CA . ASP B 1 245 ? 15.646 -4.009 -8.838 1 98.41 245 ASP B CA 1
ATOM 3976 C C . ASP B 1 245 ? 14.586 -3.187 -9.567 1 98.41 245 ASP B C 1
ATOM 3978 O O . ASP B 1 245 ? 13.828 -2.445 -8.939 1 98.41 245 ASP B O 1
ATOM 3982 N N . ALA B 1 246 ? 14.521 -3.333 -10.862 1 98.21 246 ALA B N 1
ATOM 3983 C CA . ALA B 1 246 ? 13.543 -2.584 -11.646 1 98.21 246 ALA B CA 1
ATOM 3984 C C . ALA B 1 246 ? 12.118 -2.971 -11.262 1 98.21 246 ALA B C 1
ATOM 3986 O O . ALA B 1 246 ? 11.237 -2.113 -11.176 1 98.21 246 ALA B O 1
ATOM 3987 N N . LEU B 1 247 ? 11.866 -4.229 -11.072 1 98.37 247 LEU B N 1
ATOM 3988 C CA . LEU B 1 247 ? 10.542 -4.695 -10.674 1 98.37 247 LEU B CA 1
ATOM 3989 C C . LEU B 1 247 ? 10.138 -4.101 -9.328 1 98.37 247 LEU B C 1
ATOM 3991 O O . LEU B 1 247 ? 9.015 -3.619 -9.17 1 98.37 247 LEU B O 1
ATOM 3995 N N . LEU B 1 248 ? 11.082 -4.14 -8.373 1 98.57 248 LEU B N 1
ATOM 3996 C CA . LEU B 1 248 ? 10.766 -3.622 -7.046 1 98.57 248 LEU B CA 1
ATOM 3997 C C . LEU B 1 248 ? 10.574 -2.11 -7.085 1 98.57 248 LEU B C 1
ATOM 3999 O O . LEU B 1 248 ? 9.786 -1.56 -6.311 1 98.57 248 LEU B O 1
ATOM 4003 N N . ASP B 1 249 ? 11.3 -1.401 -8 1 98.02 249 ASP B N 1
ATOM 4004 C CA . ASP B 1 249 ? 11.04 0.021 -8.206 1 98.02 249 ASP B CA 1
ATOM 4005 C C . ASP B 1 249 ? 9.604 0.256 -8.669 1 98.02 249 ASP B C 1
ATOM 4007 O O . ASP B 1 249 ? 8.927 1.16 -8.176 1 98.02 249 ASP B O 1
ATOM 4011 N N . VAL B 1 250 ? 9.126 -0.556 -9.592 1 97.38 250 VAL B N 1
ATOM 4012 C CA . VAL B 1 250 ? 7.763 -0.457 -10.103 1 97.38 250 VAL B CA 1
ATOM 4013 C C . VAL B 1 250 ? 6.767 -0.68 -8.967 1 97.38 250 VAL B C 1
ATOM 4015 O O . VAL B 1 250 ? 5.812 0.085 -8.81 1 97.38 250 VAL B O 1
ATOM 4018 N N . ILE B 1 251 ? 7 -1.688 -8.171 1 97.36 251 ILE B N 1
ATOM 4019 C CA . ILE B 1 251 ? 6.106 -2.013 -7.065 1 97.36 251 ILE B CA 1
ATOM 4020 C C . ILE B 1 251 ? 6.086 -0.862 -6.061 1 97.36 251 ILE B C 1
ATOM 4022 O O . ILE B 1 251 ? 5.02 -0.461 -5.589 1 97.36 251 ILE B O 1
ATOM 4026 N N . ALA B 1 252 ? 7.282 -0.309 -5.791 1 98.05 252 ALA B N 1
ATOM 4027 C CA . ALA B 1 252 ? 7.4 0.792 -4.838 1 98.05 252 ALA B CA 1
ATOM 4028 C C . ALA B 1 252 ? 6.625 2.016 -5.317 1 98.05 252 ALA B C 1
ATOM 4030 O O . ALA B 1 252 ? 6.149 2.814 -4.505 1 98.05 252 ALA B O 1
ATOM 4031 N N . GLU B 1 253 ? 6.495 2.19 -6.607 1 97.3 253 GLU B N 1
ATOM 4032 C CA . GLU B 1 253 ? 5.849 3.352 -7.209 1 97.3 253 GLU B CA 1
ATOM 4033 C C . GLU B 1 253 ? 4.404 3.043 -7.593 1 97.3 253 GLU B C 1
ATOM 4035 O O . GLU B 1 253 ? 3.893 3.571 -8.582 1 97.3 253 GLU B O 1
ATOM 4040 N N . ALA B 1 254 ? 3.797 2.067 -6.903 1 94.08 254 ALA B N 1
ATOM 4041 C CA . ALA B 1 254 ? 2.384 1.726 -7.047 1 94.08 254 ALA B CA 1
ATOM 4042 C C . ALA B 1 254 ? 2.109 1.089 -8.406 1 94.08 254 ALA B C 1
ATOM 4044 O O . ALA B 1 254 ? 1.044 1.296 -8.991 1 94.08 254 ALA B O 1
ATOM 4045 N N . GLY B 1 255 ? 3.101 0.398 -8.872 1 92.98 255 GLY B N 1
ATOM 4046 C CA . GLY B 1 255 ? 2.914 -0.299 -10.135 1 92.98 255 GLY B CA 1
ATOM 4047 C C . GLY B 1 255 ? 2.186 -1.622 -9.984 1 92.98 255 GLY B C 1
ATOM 4048 O O . GLY B 1 255 ? 2.182 -2.214 -8.903 1 92.98 255 GLY B O 1
ATOM 4049 N N . SER B 1 256 ? 1.585 -2.041 -11.084 1 91.05 256 SER B N 1
ATOM 4050 C CA . SER B 1 256 ? 0.885 -3.318 -11.18 1 91.05 256 SER B CA 1
ATOM 4051 C C . SER B 1 256 ? 1.566 -4.248 -12.178 1 91.05 256 SER B C 1
ATOM 4053 O O . SER B 1 256 ? 2.644 -3.938 -12.688 1 91.05 256 SER B O 1
ATOM 4055 N N . GLY B 1 257 ? 0.877 -5.425 -12.362 1 90.19 257 GLY B N 1
ATOM 4056 C CA . GLY B 1 257 ? 1.411 -6.365 -13.335 1 90.19 257 GLY B CA 1
ATOM 4057 C C . GLY B 1 257 ? 1.585 -5.761 -14.715 1 90.19 257 GLY B C 1
ATOM 4058 O O . GLY B 1 257 ? 2.529 -6.099 -15.432 1 90.19 257 GLY B O 1
ATOM 4059 N N . TYR B 1 258 ? 0.802 -4.831 -15.061 1 87.4 258 TYR B N 1
ATOM 4060 C CA . TYR B 1 258 ? 0.854 -4.164 -16.357 1 87.4 258 TYR B CA 1
ATOM 4061 C C . TYR B 1 258 ? 2.164 -3.404 -16.528 1 87.4 258 TYR B C 1
ATOM 4063 O O . TYR B 1 258 ? 2.611 -3.169 -17.653 1 87.4 258 TYR B O 1
ATOM 4071 N N . HIS B 1 259 ? 2.751 -3.053 -15.481 1 91.54 259 HIS B N 1
ATOM 4072 C CA . HIS B 1 259 ? 3.948 -2.221 -15.535 1 91.54 259 HIS B CA 1
ATOM 4073 C C . HIS B 1 259 ? 5.209 -3.075 -15.605 1 91.54 259 HIS B C 1
ATOM 4075 O O . HIS B 1 259 ? 6.267 -2.595 -16.019 1 91.54 259 HIS B O 1
ATOM 4081 N N . PHE B 1 260 ? 5.052 -4.376 -15.119 1 91.93 260 PHE B N 1
ATOM 4082 C CA . PHE B 1 260 ? 6.339 -5.059 -15.055 1 91.93 260 PHE B CA 1
ATOM 4083 C C . PHE B 1 260 ? 6.315 -6.336 -15.887 1 91.93 260 PHE B C 1
ATOM 4085 O O . PHE B 1 260 ? 7.368 -6.878 -16.231 1 91.93 260 PHE B O 1
ATOM 4092 N N . PHE B 1 261 ? 5.19 -6.874 -16.272 1 91.94 261 PHE B N 1
ATOM 4093 C CA . PHE B 1 261 ? 5.17 -8.045 -17.141 1 91.94 261 PHE B CA 1
ATOM 4094 C C . PHE B 1 261 ? 5.675 -7.693 -18.535 1 91.94 261 PHE B C 1
ATOM 4096 O O . PHE B 1 261 ? 5.32 -6.648 -19.085 1 91.94 261 PHE B O 1
ATOM 4103 N N . GLY B 1 262 ? 6.469 -8.56 -19.095 1 91.83 262 GLY B N 1
ATOM 4104 C CA . GLY B 1 262 ? 7.036 -8.326 -20.414 1 91.83 262 GLY B CA 1
ATOM 4105 C C . GLY B 1 262 ? 8.283 -7.462 -20.382 1 91.83 262 GLY B C 1
ATOM 4106 O O . GLY B 1 262 ? 9.085 -7.486 -21.318 1 91.83 262 GLY B O 1
ATOM 4107 N N . LYS B 1 263 ? 8.471 -6.729 -19.348 1 94.06 263 LYS B N 1
ATOM 4108 C CA . LYS B 1 263 ? 9.636 -5.856 -19.233 1 94.06 263 LYS B CA 1
ATOM 4109 C C . LYS B 1 263 ? 10.635 -6.404 -18.219 1 94.06 263 LYS B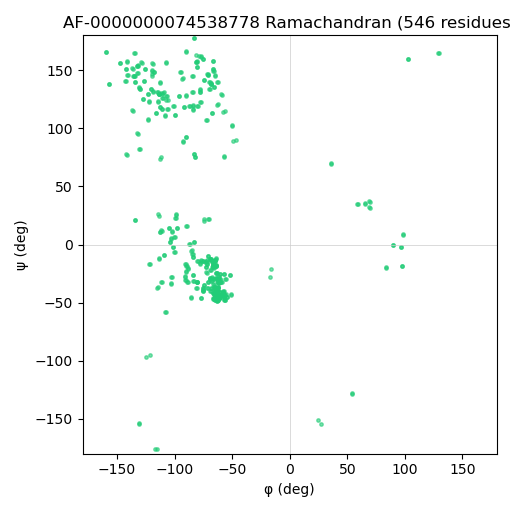 C 1
ATOM 4111 O O . LYS B 1 263 ? 11.776 -6.715 -18.568 1 94.06 263 LYS B O 1
ATOM 4116 N N . PHE B 1 264 ? 10.145 -6.577 -17.012 1 97.16 264 PHE B N 1
ATOM 4117 C CA . PHE B 1 264 ? 11.065 -6.955 -15.946 1 97.16 264 PHE B CA 1
ATOM 4118 C C . PHE B 1 264 ? 10.759 -8.36 -15.44 1 97.16 264 PHE B C 1
ATOM 4120 O O . PHE B 1 264 ? 11.543 -8.937 -14.684 1 97.16 264 PHE B O 1
ATOM 4127 N N . ALA B 1 265 ? 9.595 -8.897 -15.853 1 96.95 265 ALA B N 1
ATOM 4128 C CA . ALA B 1 265 ? 9.172 -10.238 -15.457 1 96.95 265 ALA B CA 1
ATOM 4129 C C . ALA B 1 265 ? 8.359 -10.905 -16.563 1 96.95 265 ALA B C 1
ATOM 4131 O O . ALA B 1 265 ? 7.776 -10.225 -17.41 1 96.95 265 ALA B O 1
ATOM 4132 N N . ASN B 1 266 ? 8.348 -12.2 -16.547 1 96.27 266 ASN B N 1
ATOM 4133 C CA . ASN B 1 266 ? 7.53 -13.009 -17.444 1 96.27 266 ASN B CA 1
ATOM 4134 C C . ASN B 1 266 ? 6.436 -13.756 -16.685 1 96.27 266 ASN B C 1
ATOM 4136 O O . ASN B 1 266 ? 6.667 -14.248 -15.579 1 96.27 266 ASN B O 1
ATOM 4140 N N . LYS B 1 267 ? 5.348 -13.748 -17.348 1 95.18 267 LYS B N 1
ATOM 4141 C CA . LYS B 1 267 ? 4.404 -14.788 -16.95 1 95.18 267 LYS B CA 1
ATOM 4142 C C . LYS B 1 267 ? 4.904 -16.171 -17.359 1 95.18 267 LYS B C 1
ATOM 4144 O O . LYS B 1 267 ? 5.45 -16.341 -18.451 1 95.18 267 LYS B O 1
ATOM 4149 N N . ILE B 1 268 ? 4.696 -17.105 -16.471 1 95.55 268 ILE B N 1
ATOM 4150 C CA . ILE B 1 268 ? 5.13 -18.452 -16.825 1 95.55 268 ILE B CA 1
ATOM 4151 C C . ILE B 1 268 ? 4.013 -19.449 -16.527 1 95.55 268 ILE B C 1
ATOM 4153 O O . ILE B 1 268 ? 3.217 -19.243 -15.608 1 95.55 268 ILE B O 1
ATOM 4157 N N . THR B 1 269 ? 3.95 -20.436 -17.3 1 96.16 269 THR B N 1
ATOM 4158 C CA . THR B 1 269 ? 3.093 -21.594 -17.068 1 96.16 269 THR B CA 1
ATOM 4159 C C . THR B 1 269 ? 3.927 -22.826 -16.73 1 96.16 269 THR B C 1
ATOM 4161 O O . THR B 1 269 ? 4.873 -23.158 -17.447 1 96.16 269 THR B O 1
ATOM 4164 N N . ILE B 1 270 ? 3.587 -23.407 -15.642 1 94.66 270 ILE B N 1
ATOM 4165 C CA . ILE B 1 270 ? 4.307 -24.586 -15.174 1 94.66 270 ILE B CA 1
ATOM 4166 C C . ILE B 1 270 ? 3.404 -25.813 -15.266 1 94.66 270 ILE B C 1
ATOM 4168 O O . ILE B 1 270 ? 2.255 -25.782 -14.818 1 94.66 270 ILE B O 1
ATOM 4172 N N . SER B 1 271 ? 3.863 -26.888 -15.853 1 91.36 271 SER B N 1
ATOM 4173 C CA . SER B 1 271 ? 3.137 -28.15 -15.952 1 91.36 271 SER B CA 1
ATOM 4174 C C . SER B 1 271 ? 3.904 -29.284 -15.279 1 91.36 271 SER B C 1
ATOM 4176 O O . SER B 1 271 ? 5.126 -29.21 -15.129 1 91.36 271 SER B O 1
ATOM 4178 N N . ALA B 1 272 ? 3.036 -30.227 -14.788 1 79.08 272 ALA B N 1
ATOM 4179 C CA . ALA B 1 272 ? 3.687 -31.399 -14.21 1 79.08 272 ALA B CA 1
ATOM 4180 C C . ALA B 1 272 ? 4.487 -32.159 -15.264 1 79.08 272 ALA B C 1
ATOM 4182 O O . ALA B 1 272 ? 4.073 -32.245 -16.423 1 79.08 272 ALA B O 1
ATOM 4183 N N . LYS B 1 273 ? 5.872 -32.335 -15.099 1 68.87 273 LYS B N 1
ATOM 4184 C CA . LYS B 1 273 ? 6.616 -33.171 -16.036 1 68.87 273 LYS B CA 1
ATOM 4185 C C . LYS B 1 273 ? 5.943 -34.528 -16.217 1 68.87 273 LYS B C 1
ATOM 4187 O O . LYS B 1 273 ? 5.515 -35.15 -15.242 1 68.87 273 LYS B O 1
ATOM 4192 N N . ARG B 1 274 ? 5.177 -34.638 -17.475 1 55.25 274 ARG B N 1
ATOM 4193 C CA . ARG B 1 274 ? 4.705 -35.973 -17.828 1 55.25 274 ARG B CA 1
ATOM 4194 C C . ARG B 1 274 ? 5.866 -36.957 -17.92 1 55.25 274 ARG B C 1
ATOM 4196 O O . ARG B 1 274 ? 6.857 -36.694 -18.605 1 55.25 274 ARG B O 1
ATOM 4203 N N . GLY B 1 275 ? 6.363 -37.364 -16.814 1 42.21 275 GLY B N 1
ATOM 4204 C CA . GLY B 1 275 ? 7.204 -38.533 -17.018 1 42.21 275 GLY B CA 1
ATOM 4205 C C . GLY B 1 275 ? 6.626 -39.517 -18.018 1 42.21 275 GLY B C 1
ATOM 4206 O O . GLY B 1 275 ? 5.424 -39.498 -18.291 1 42.21 275 GLY B O 1
#

Nearest PDB structures (foldseek):
  3npg-assembly1_D  TM=8.488E-01  e=5.701E-17  Pyrococcus horikoshii
  3npg-assembly1_B  TM=8.539E-01  e=1.540E-16  Pyrococcus horikoshii
  3l5o-assembly3_B  TM=7.907E-01  e=1.540E-16  Desulfitobacterium hafniense DCB-2
  3l5o-assembly3_A  TM=7.809E-01  e=1.349E-16  Desulfitobacterium hafniense DCB-2
  4dll-assembly1_B  TM=5.544E-01  e=1.110E-03  Polaromonas sp. JS666

Foldseek 3Di:
DQPQLVVLVVVLCVQCPCVLVVKAWADWDDFPFKIKTAIPVGFMAIFGRDVVVCPPVPPDDVCCVLCVQVPNRHPDRLVVLCVCCVPPRLVSVRVNLGSSQRSLLVSCVVPVVLWDKDWQDDVVVVQPDDQPFEEEEEECPPVVLVVCVVSVHHYAYEYCDLVVDDPVSNVRYDYNVCLLVRQQRGQEYEHELCCSSVVCVVVSLVNHHQNHAYEYEDQSDHNRRVSVVVSPHFKYKHKGFQRRVVVSVCRNVNHDCVVCDPPGMTIMMTGGPPD/DQPQLVVLVVVLCVQCPCVLVVKAWADWDDFPFKIKTAIPVGFMAIFGRDVVVCPVVPPDDVCCVLCVQPPNRHPDRLVVLCVCCVPPRLVSVRVNLGSSQRSLLVSCVVPVVLFDKDWQDDVVVVQPDDQPFEEEEEECPPVVLVVCVVVVHHYAYEYCDLVVDDPVSNVRYDYNVCLLVRQQRGQEYEYELCCSSVVCVVVSLVNHHQNHAYEYEDQSDHNRRVSVVVSPHFKYKHKGFQRRVVVSVCRNVNHDCVVCDPPGMIIMMTGGPPD

Sequence (550 aa):
MSKILEQTLGQIYEILGSEIENLSVERVVFGLFFTGVKLNNGVAGVSYTPLKSLGSAVCCPSQADKMPLSGRLVGKNVKYFLQDIHSDKSLKKTLAIAVINALAQTCLQKNPNLHELEFDADPFDKLDIKADSFSVIVGALVPYIKFMMKNGRDFRILELDKSVLKPDELKFYLPAQAASEVVPKADNLIITGTTLINDTLENLLAMKKTDANVVIVGPTVSMLPKAMFDRGVSYAGGVYVRDADALLDVIAEAGSGYHFFGKFANKITISAKRGMSKILEQTLGQIYEILGSEIENLSVERVVFGLFFTGVKLNNGVAGVSYTPLKSLGSAVCCPSQADKMPLSGRLVGKNVKYFLQDIHSDKSLKKTLAIAVINALAQTCLQKNPNLHELEFDADPFDKLDIKADSFSVIVGALVPYIKFMMKNGRDFRILELDKSVLKPDELKFYLPAQAASEVVPKADNLIITGTTLINDTLENLLAMKKTDANVVIVGPTVSMLPKAMFDRGVSYAGGVYVRDADALLDVIAEAGSGYHFFGKFANKITISAKRG